Protein AF-A0A6I0JH44-F1 (afdb_monomer)

Nearest PDB structures (foldseek):
  3rgh-assembly2_B  TM=8.447E-01  e=8.152E-04  Homo sapiens
  3v8o-assembly2_B  TM=8.779E-01  e=3.956E-03  Homo sapiens
  2e9j-assembly1_A  TM=8.094E-01  e=1.533E-03  Homo sapiens
  1wlh-assembly1_B  TM=7.520E-01  e=1.117E-02  Dictyostelium discoideum
  1qfh-assembly1_B  TM=7.261E-01  e=1.279E-02  Dictyostelium discoideum

Secondary structure (DSSP, 8-state):
-GGGHHHHHHHHH---EEE-S--EEETT-EEEEEEE-SS-EEEEEETT--EE-EEEEE-STTEEEEEEE--SSEEEEEEEEETTEEEEEEEEEEPPHHHHHHHHHHHHHHS----SS-GGGGTHHHHHHHHHHHS--HHHHHHHHHHHHHHHHHHB-TTT--BSS-TT-HHHHHHHHHHHHHHHHHH--HHHHHHHHHHHHHHHHHHB-TTS-BEETTEE-TTSTTHHHHHHHHHHHHHHHHTT-HHHHHHHHHHHHHHHHHHHHHHHHTT----SS-SS--HHHHHHHHHHHHHHHHH--SHHHHHHHHHHHHHHHHHGGGGB-SS-SBTTTTT-B-B-S-HHHHS--SS---BSS-TTHHHHHHHHHHHHHHH--HHHHHHHHHHH-

Radius of gyration: 23.19 Å; Cα contacts (8 Å, |Δi|>4): 711; chains: 1; bounding box: 62×44×64 Å

Mean predicted aligned error: 4.55 Å

pLDDT: mean 93.62, std 7.13, range [49.91, 98.81]

Organism: Bacteroides uniformis (NCBI:txid820)

Structure (mmCIF, N/CA/C/O backbone):
data_AF-A0A6I0JH44-F1
#
_entry.id   AF-A0A6I0JH44-F1
#
loop_
_atom_site.group_PDB
_atom_site.id
_atom_site.type_symbol
_atom_site.label_atom_id
_atom_site.label_alt_id
_atom_site.label_comp_id
_atom_site.label_asym_id
_atom_site.label_entity_id
_atom_site.label_seq_id
_atom_site.pdbx_PDB_ins_code
_atom_site.Cartn_x
_atom_site.Cartn_y
_atom_site.Cartn_z
_atom_site.occupancy
_atom_site.B_iso_or_equiv
_atom_site.auth_seq_id
_atom_site.auth_comp_id
_atom_site.auth_asym_id
_atom_site.auth_atom_id
_atom_site.pdbx_PDB_model_num
ATOM 1 N N . ASN A 1 1 ? -23.354 -18.636 6.013 1.00 49.91 1 ASN A N 1
ATOM 2 C CA . ASN A 1 1 ? -23.846 -17.246 5.957 1.00 49.91 1 ASN A CA 1
ATOM 3 C C . ASN A 1 1 ? -23.319 -16.523 7.195 1.00 49.91 1 ASN A C 1
ATOM 5 O O . ASN A 1 1 ? -23.802 -16.797 8.288 1.00 49.91 1 ASN A O 1
ATOM 9 N N . LEU A 1 2 ? -22.258 -15.723 7.034 1.00 54.75 2 LEU A N 1
ATOM 10 C CA . LEU A 1 2 ? -21.568 -15.023 8.128 1.00 54.75 2 LEU A CA 1
ATOM 11 C C . LEU A 1 2 ? -22.386 -13.843 8.684 1.00 54.75 2 LEU A C 1
ATOM 13 O O . LEU A 1 2 ? -22.168 -13.453 9.830 1.00 54.75 2 LEU A O 1
ATOM 17 N N . ASP A 1 3 ? -23.381 -13.341 7.947 1.00 65.25 3 ASP A N 1
ATOM 18 C CA . ASP A 1 3 ? -24.155 -12.135 8.295 1.00 65.25 3 ASP A CA 1
ATOM 19 C C . ASP A 1 3 ? -24.916 -12.246 9.626 1.00 65.25 3 ASP A C 1
ATOM 21 O O . ASP A 1 3 ? -25.298 -11.243 10.230 1.00 65.25 3 ASP A O 1
ATOM 25 N N . ASN A 1 4 ? -25.128 -13.473 10.109 1.00 71.88 4 ASN A N 1
ATOM 26 C CA . ASN A 1 4 ? -25.815 -13.748 11.368 1.00 71.88 4 ASN A CA 1
ATOM 27 C C . ASN A 1 4 ? -24.904 -14.302 12.471 1.00 71.88 4 ASN A C 1
ATOM 29 O O . ASN A 1 4 ? -25.415 -14.574 13.556 1.00 71.88 4 ASN A O 1
ATOM 33 N N . LEU A 1 5 ? -23.599 -14.478 12.234 1.00 78.56 5 LEU A N 1
ATOM 34 C CA . LEU A 1 5 ? -22.707 -15.159 13.179 1.00 78.56 5 LEU A CA 1
ATOM 35 C C . LEU A 1 5 ? -22.657 -14.449 14.537 1.00 78.56 5 LEU A C 1
ATOM 37 O O . LEU A 1 5 ? -22.904 -15.070 15.562 1.00 78.56 5 LEU A O 1
ATOM 41 N N . GLU A 1 6 ? -22.416 -13.145 14.563 1.00 77.75 6 GLU A N 1
ATOM 42 C CA . GLU A 1 6 ? -22.267 -12.364 15.795 1.00 77.75 6 GLU A CA 1
ATOM 43 C C . GLU A 1 6 ? -23.586 -12.266 16.542 1.00 77.75 6 GLU A C 1
ATOM 45 O O . GLU A 1 6 ? -23.617 -12.375 17.763 1.00 77.75 6 GLU A O 1
ATOM 50 N N . ARG A 1 7 ? -24.698 -12.104 15.815 1.00 74.94 7 ARG A N 1
ATOM 51 C CA . ARG A 1 7 ? -26.035 -12.106 16.421 1.00 74.94 7 ARG A CA 1
ATOM 52 C C . ARG A 1 7 ? -26.370 -13.471 17.013 1.00 74.94 7 ARG A C 1
ATOM 54 O O . ARG A 1 7 ? -26.984 -13.529 18.076 1.00 74.94 7 ARG A O 1
ATOM 61 N N . ALA A 1 8 ? -25.975 -14.553 16.342 1.00 81.06 8 ALA A N 1
ATOM 62 C CA . ALA A 1 8 ? -26.136 -15.907 16.849 1.00 81.06 8 ALA A CA 1
ATOM 63 C C . ALA A 1 8 ? -25.273 -16.125 18.098 1.00 81.06 8 ALA A C 1
ATOM 65 O O . ALA A 1 8 ? -25.813 -16.558 19.111 1.00 81.06 8 ALA A O 1
ATOM 66 N N . ILE A 1 9 ? -23.989 -15.742 18.063 1.00 80.19 9 ILE A N 1
ATOM 67 C CA . ILE A 1 9 ? -23.066 -15.805 19.205 1.00 80.19 9 ILE A CA 1
ATOM 68 C C . ILE A 1 9 ? -23.621 -15.005 20.382 1.00 80.19 9 ILE A C 1
ATOM 70 O O . ILE A 1 9 ? -23.753 -15.556 21.471 1.00 80.19 9 ILE A O 1
ATOM 74 N N . ALA A 1 10 ? -24.007 -13.745 20.179 1.00 75.94 10 ALA A N 1
ATOM 75 C CA . ALA A 1 10 ? -24.550 -12.890 21.234 1.00 75.94 10 ALA A CA 1
ATOM 76 C C . ALA A 1 10 ? -25.794 -13.505 21.891 1.00 75.94 10 ALA A C 1
ATOM 78 O O . ALA A 1 10 ? -25.906 -13.504 23.112 1.00 75.94 10 ALA A O 1
ATOM 79 N N . ARG A 1 11 ? -26.698 -14.094 21.094 1.00 75.50 11 ARG A N 1
ATOM 80 C CA . ARG A 1 11 ? -27.916 -14.747 21.595 1.00 75.50 11 ARG A CA 1
ATOM 81 C C . ARG A 1 11 ? -27.643 -16.007 22.422 1.00 75.50 11 ARG A C 1
ATOM 83 O O . ARG A 1 11 ? -28.432 -16.304 23.307 1.00 75.50 11 ARG A O 1
ATOM 90 N N . VAL A 1 12 ? -26.604 -16.780 22.101 1.00 82.94 12 VAL A N 1
ATOM 91 C CA . VAL A 1 12 ? -26.319 -18.052 22.801 1.00 82.94 12 VAL A CA 1
ATOM 92 C C . VAL A 1 12 ? -25.348 -17.896 23.965 1.00 82.94 12 VAL A C 1
ATOM 94 O O . VAL A 1 12 ? -25.311 -18.744 24.849 1.00 82.94 12 VAL A O 1
ATOM 97 N N . SER A 1 13 ? -24.531 -16.843 23.944 1.00 80.06 13 SER A N 1
ATOM 98 C CA . SER A 1 13 ? -23.453 -16.635 24.909 1.00 80.06 13 SER A CA 1
ATOM 99 C C . SER A 1 13 ? -23.718 -15.493 25.878 1.00 80.06 13 SER A C 1
ATOM 101 O O . SER A 1 13 ? -22.887 -15.295 26.754 1.00 80.06 13 SER A O 1
ATOM 103 N N . ASP A 1 14 ? -24.817 -14.743 25.749 1.00 80.25 14 ASP A N 1
ATOM 104 C CA . ASP A 1 14 ? -25.133 -13.528 26.522 1.00 80.25 14 ASP A CA 1
ATOM 105 C C . ASP A 1 14 ? -23.948 -12.544 26.640 1.00 80.25 14 ASP A C 1
ATOM 107 O O . ASP A 1 14 ? -23.765 -11.888 27.665 1.00 80.25 14 ASP A O 1
ATOM 111 N N . ILE A 1 15 ? -23.079 -12.483 25.625 1.00 86.69 15 ILE A N 1
ATOM 112 C CA . ILE A 1 15 ? -21.953 -11.541 25.567 1.00 86.69 15 ILE A CA 1
ATOM 113 C C . ILE A 1 15 ? -22.455 -10.235 24.932 1.00 86.69 15 ILE A C 1
ATOM 115 O O . ILE A 1 15 ? -23.117 -10.298 23.889 1.00 86.69 15 ILE A O 1
ATOM 119 N N . PRO A 1 16 ? -22.141 -9.052 25.503 1.00 91.62 16 PRO A N 1
ATOM 120 C CA . PRO A 1 16 ? -22.452 -7.787 24.848 1.00 91.62 16 PRO A CA 1
ATOM 121 C C . PRO A 1 16 ? -21.744 -7.712 23.491 1.00 91.62 16 PRO A C 1
ATOM 123 O O . PRO A 1 16 ? -20.526 -7.849 23.409 1.00 91.62 16 PRO A O 1
ATOM 126 N N . LEU A 1 17 ? -22.504 -7.489 22.420 1.00 92.44 17 LEU A N 1
ATOM 127 C CA . LEU A 1 17 ? -21.960 -7.420 21.066 1.00 92.44 17 LEU A CA 1
ATOM 128 C C . LEU A 1 17 ? -21.754 -5.972 20.640 1.00 92.44 17 LEU A C 1
ATOM 130 O O . LEU A 1 17 ? -22.734 -5.245 20.470 1.00 92.44 17 LEU A O 1
ATOM 134 N N . ILE A 1 18 ? -20.498 -5.601 20.413 1.00 94.19 18 ILE A N 1
ATOM 135 C CA . ILE A 1 18 ? -20.096 -4.299 19.881 1.00 94.19 18 ILE A CA 1
ATOM 136 C C . ILE A 1 18 ? -19.933 -4.414 18.363 1.00 94.19 18 ILE A C 1
ATOM 138 O O . ILE A 1 18 ? -19.228 -5.298 17.881 1.00 94.19 18 ILE A O 1
ATOM 142 N N . ASP A 1 19 ? -20.555 -3.504 17.621 1.00 92.12 19 ASP A N 1
ATOM 143 C CA . ASP A 1 19 ? -20.363 -3.354 16.181 1.00 92.12 19 ASP A CA 1
ATOM 144 C C . ASP A 1 19 ? -19.923 -1.920 15.866 1.00 92.12 19 ASP A C 1
ATOM 146 O O . ASP A 1 19 ? -20.623 -0.943 16.163 1.00 92.12 19 ASP A O 1
ATOM 150 N N . ILE A 1 20 ? -18.727 -1.824 15.287 1.00 93.69 20 ILE A N 1
ATOM 151 C CA . ILE A 1 20 ? -18.075 -0.593 14.859 1.00 93.69 20 ILE A CA 1
ATOM 152 C C . ILE A 1 20 ? -17.716 -0.758 13.389 1.00 93.69 20 ILE A C 1
ATOM 154 O O . ILE A 1 20 ? -16.931 -1.632 13.009 1.00 93.69 20 ILE A O 1
ATOM 158 N N . ARG A 1 21 ? -18.286 0.123 12.571 1.00 91.94 21 ARG A N 1
ATOM 159 C CA . ARG A 1 21 ? -18.063 0.160 11.127 1.00 91.94 21 ARG A CA 1
ATOM 160 C C . ARG A 1 21 ? -16.717 0.816 10.788 1.00 91.94 21 ARG A C 1
ATOM 162 O O . ARG A 1 21 ? -15.894 0.220 10.096 1.00 91.94 21 ARG A O 1
ATOM 169 N N . GLN A 1 22 ? -16.466 1.992 11.362 1.00 95.44 22 GLN A N 1
ATOM 170 C CA . GLN A 1 22 ? -15.234 2.767 11.205 1.00 95.44 22 GLN A CA 1
ATOM 171 C C . GLN A 1 22 ? -14.408 2.730 12.497 1.00 95.44 22 GLN A C 1
ATOM 173 O O . GLN A 1 22 ? -14.850 3.228 13.536 1.00 95.44 22 GLN A O 1
ATOM 178 N N . THR A 1 23 ? -13.215 2.143 12.433 1.00 96.81 23 THR A N 1
ATOM 179 C CA . THR A 1 23 ? -12.276 2.040 13.560 1.00 96.81 23 THR A CA 1
ATOM 180 C C . THR A 1 23 ? -11.145 3.060 13.492 1.00 96.81 23 THR A C 1
ATOM 182 O O . THR A 1 23 ? -10.513 3.295 14.514 1.00 96.81 23 THR A O 1
ATOM 185 N N . SER A 1 24 ? -10.904 3.659 12.326 1.00 96.25 24 SER A N 1
ATOM 186 C CA . SER A 1 24 ? -9.895 4.700 12.107 1.00 96.25 24 SER A CA 1
ATOM 187 C C . SER A 1 24 ? -10.565 6.065 11.965 1.00 96.25 24 SER A C 1
ATOM 189 O O . SER A 1 24 ? -11.465 6.215 11.138 1.00 96.25 24 SER A O 1
ATOM 191 N N . HIS A 1 25 ? -10.170 7.039 12.783 1.00 97.06 25 HIS A N 1
ATOM 192 C CA . HIS A 1 25 ? -10.762 8.384 12.826 1.00 97.06 25 HIS A CA 1
ATOM 193 C C . HIS A 1 25 ? -9.687 9.465 12.794 1.00 97.06 25 HIS A C 1
ATOM 195 O O . HIS A 1 25 ? -8.587 9.280 13.322 1.00 97.06 25 HIS A O 1
ATOM 201 N N . ALA A 1 26 ? -10.028 10.625 12.243 1.00 96.19 26 ALA A N 1
ATOM 202 C CA . ALA A 1 26 ? -9.240 11.825 12.459 1.00 96.19 26 ALA A CA 1
ATOM 203 C C . ALA A 1 26 ? -9.531 12.415 13.850 1.00 96.19 26 ALA A C 1
ATOM 205 O O . ALA A 1 26 ? -10.562 12.164 14.478 1.00 96.19 26 ALA A O 1
ATOM 206 N N . ALA A 1 27 ? -8.602 13.234 14.339 1.00 96.19 27 ALA A N 1
ATOM 207 C CA . ALA A 1 27 ? -8.769 13.933 15.605 1.00 96.19 27 ALA A CA 1
ATOM 208 C C . ALA A 1 27 ? -10.047 14.792 15.618 1.00 96.19 27 ALA A C 1
ATOM 210 O O . ALA A 1 27 ? -10.337 15.522 14.667 1.00 96.19 27 ALA A O 1
ATOM 211 N N . ARG A 1 28 ? -10.757 14.769 16.749 1.00 96.12 28 ARG A N 1
ATOM 212 C CA . ARG A 1 28 ? -11.998 15.507 17.054 1.00 96.12 28 ARG A CA 1
ATOM 213 C C . ARG A 1 28 ? -13.246 15.044 16.304 1.00 96.12 28 ARG A C 1
ATOM 215 O O . ARG A 1 28 ? -14.275 15.724 16.430 1.00 96.12 28 ARG A O 1
ATOM 222 N N . GLU A 1 29 ? -13.181 13.932 15.576 1.00 96.50 29 GLU A N 1
ATOM 223 C CA . GLU A 1 29 ? -14.342 13.299 14.947 1.00 96.50 29 GLU A CA 1
ATOM 224 C C . GLU A 1 29 ? -15.253 12.615 15.979 1.00 96.50 29 GLU A C 1
ATOM 226 O O . GLU A 1 29 ? -14.838 12.220 17.073 1.00 96.50 29 GLU A O 1
ATOM 231 N N . GLU A 1 30 ? -16.539 12.508 15.641 1.00 97.56 30 GLU A N 1
ATOM 232 C CA . GLU A 1 30 ? -17.500 11.725 16.417 1.00 97.56 30 GLU A CA 1
ATOM 233 C C . GLU A 1 30 ? -17.493 10.281 15.912 1.00 97.56 30 GLU A C 1
ATOM 235 O O . GLU A 1 30 ? -17.930 9.997 14.796 1.00 97.56 30 GLU A O 1
ATOM 240 N N . ALA A 1 31 ? -17.058 9.356 16.761 1.00 97.50 31 ALA A N 1
ATOM 241 C CA . ALA A 1 31 ? -17.204 7.936 16.512 1.00 97.50 31 ALA A CA 1
ATOM 242 C C . ALA A 1 31 ? -18.593 7.456 16.946 1.00 97.50 31 ALA A C 1
ATOM 244 O O . ALA A 1 31 ? -19.150 7.891 17.960 1.00 97.50 31 ALA A O 1
ATOM 245 N N . SER A 1 32 ? -19.138 6.504 16.189 1.00 97.12 32 SER A N 1
ATOM 246 C CA . SER A 1 32 ? -20.396 5.837 16.511 1.00 97.12 32 SER A CA 1
ATOM 247 C C . SER A 1 32 ? -20.220 4.326 16.576 1.00 97.12 32 SER A C 1
ATOM 249 O O . SER A 1 32 ? -19.388 3.741 15.881 1.00 97.12 32 SER A O 1
ATOM 251 N N . PHE A 1 33 ? -21.015 3.692 17.432 1.00 96.69 33 PHE A N 1
ATOM 252 C CA . PHE A 1 33 ? -21.072 2.242 17.561 1.00 96.69 33 PHE A CA 1
ATOM 253 C C . PHE A 1 33 ? -22.501 1.785 17.803 1.00 96.69 33 PHE A C 1
ATOM 255 O O . PHE A 1 33 ? -23.326 2.509 18.373 1.00 96.69 33 PHE A O 1
ATOM 262 N N . THR A 1 34 ? -22.786 0.553 17.398 1.00 95.44 34 THR A N 1
ATOM 263 C CA . THR A 1 34 ? -24.011 -0.130 17.801 1.00 95.44 34 THR A CA 1
ATOM 264 C C . THR A 1 34 ? -23.683 -1.235 18.789 1.00 95.44 34 THR A C 1
ATOM 266 O O . THR A 1 34 ? -22.613 -1.840 18.756 1.00 95.44 34 THR A O 1
ATOM 269 N N . LEU A 1 35 ? -24.601 -1.459 19.720 1.00 94.00 35 LEU A N 1
ATOM 270 C CA . LEU A 1 35 ? -24.427 -2.409 20.804 1.00 94.00 35 LEU A CA 1
ATOM 271 C C . LEU A 1 35 ? -25.690 -3.250 20.957 1.00 94.00 35 LEU A C 1
ATOM 273 O O . LEU A 1 35 ? -26.798 -2.715 20.987 1.00 94.00 35 LEU A O 1
ATOM 277 N N . THR A 1 36 ? -25.524 -4.563 21.090 1.00 92.50 36 THR A N 1
ATOM 278 C CA . THR A 1 36 ? -26.593 -5.480 21.506 1.00 92.50 36 THR A CA 1
ATOM 279 C C . THR A 1 36 ? -26.258 -6.036 22.888 1.00 92.50 36 THR A C 1
ATOM 281 O O . THR A 1 36 ? -25.329 -6.828 23.014 1.00 92.50 36 THR A O 1
ATOM 284 N N . ALA A 1 37 ? -26.977 -5.586 23.920 1.00 91.69 37 ALA A N 1
ATOM 285 C CA . ALA A 1 37 ? -26.754 -5.961 25.317 1.00 91.69 37 ALA A CA 1
ATOM 286 C C . ALA A 1 37 ? -27.943 -5.591 26.220 1.00 91.69 37 ALA A C 1
ATOM 288 O O . ALA A 1 37 ? -28.637 -4.593 25.987 1.00 91.69 37 ALA A O 1
ATOM 289 N N . ASP A 1 38 ? -28.123 -6.346 27.304 1.00 89.62 38 ASP A N 1
ATOM 290 C CA . ASP A 1 38 ? -29.099 -6.033 28.346 1.00 89.62 38 ASP A CA 1
ATOM 291 C C . ASP A 1 38 ? -28.480 -5.091 29.385 1.00 89.62 38 ASP A C 1
ATOM 293 O O . ASP A 1 38 ? -27.443 -5.397 29.974 1.00 89.62 38 ASP A O 1
ATOM 297 N N . ASN A 1 39 ? -29.111 -3.926 29.581 1.00 89.75 39 ASN A N 1
ATOM 298 C CA . ASN A 1 39 ? -28.710 -2.871 30.528 1.00 89.75 39 ASN A CA 1
ATOM 299 C C . ASN A 1 39 ? -27.183 -2.631 30.592 1.00 89.75 39 ASN A C 1
ATOM 301 O O . ASN A 1 39 ? -26.575 -2.822 31.648 1.00 89.75 39 ASN A O 1
ATOM 305 N N . PRO A 1 40 ? -26.547 -2.256 29.470 1.00 94.88 40 PRO A N 1
ATOM 306 C CA . PRO A 1 40 ? -25.102 -2.142 29.402 1.00 94.88 40 PRO A CA 1
ATOM 307 C C . PRO A 1 40 ? -24.577 -0.963 30.224 1.00 94.88 40 PRO A C 1
ATOM 309 O O . PRO A 1 40 ? -25.120 0.141 30.173 1.00 94.88 40 PRO A O 1
ATOM 312 N N . ASN A 1 41 ? -23.464 -1.188 30.916 1.00 96.31 41 ASN A N 1
ATOM 313 C CA . ASN A 1 41 ? -22.594 -0.129 31.412 1.00 96.31 41 ASN A CA 1
ATOM 314 C C . ASN A 1 41 ? -21.480 0.084 30.380 1.00 96.31 41 ASN A C 1
ATOM 316 O O . ASN A 1 41 ? -20.778 -0.866 30.025 1.00 96.31 41 ASN A O 1
ATOM 320 N N . VAL A 1 42 ? -21.369 1.309 29.871 1.00 97.81 42 VAL A N 1
ATOM 321 C CA . VAL A 1 42 ? -20.462 1.667 28.781 1.00 97.81 42 VAL A CA 1
ATOM 322 C C . VAL A 1 42 ? -19.440 2.677 29.275 1.00 97.81 42 VAL A C 1
ATOM 324 O O . VAL A 1 42 ? -19.812 3.696 29.851 1.00 97.81 42 VAL A O 1
ATOM 327 N N . LYS A 1 43 ? -18.167 2.411 28.985 1.00 98.12 43 LYS A N 1
ATOM 328 C CA . LYS A 1 43 ? -17.043 3.295 29.287 1.00 98.12 43 LYS A CA 1
ATOM 329 C C . LYS A 1 43 ? -16.154 3.437 28.058 1.00 98.12 43 LYS A C 1
ATOM 331 O O . LYS A 1 43 ? -15.850 2.436 27.415 1.00 98.12 43 LYS A O 1
ATOM 336 N N . VAL A 1 44 ? -15.707 4.655 27.756 1.00 98.50 44 VAL A N 1
ATOM 337 C CA . VAL A 1 44 ? -14.670 4.903 26.743 1.00 98.50 44 VAL A CA 1
ATOM 338 C C . VAL A 1 44 ? -13.486 5.595 27.402 1.00 98.50 44 VAL A C 1
ATOM 340 O O . VAL A 1 44 ? -13.676 6.582 28.109 1.00 98.50 44 VAL A O 1
ATOM 343 N N . THR A 1 45 ? -12.274 5.088 27.183 1.00 98.31 45 THR A N 1
ATOM 344 C CA . THR A 1 45 ? -11.030 5.672 27.710 1.00 98.31 45 THR A CA 1
ATOM 345 C C . THR A 1 45 ? -9.988 5.844 26.625 1.00 98.31 45 THR A C 1
ATOM 347 O O . THR A 1 45 ? -9.852 4.966 25.780 1.00 98.31 45 THR A O 1
ATOM 350 N N . ASN A 1 46 ? -9.215 6.926 26.685 1.00 97.44 46 ASN A N 1
ATOM 351 C CA . ASN A 1 46 ? -8.014 7.077 25.860 1.00 97.44 46 ASN A CA 1
ATOM 352 C C . ASN A 1 46 ? -6.791 6.372 26.482 1.00 97.44 46 ASN A C 1
ATOM 354 O O . ASN A 1 46 ? -6.856 5.886 27.614 1.00 97.44 46 ASN A O 1
ATOM 358 N N . ASP A 1 47 ? -5.659 6.394 25.776 1.00 93.88 47 ASP A N 1
ATOM 359 C CA . ASP A 1 47 ? -4.376 5.821 26.224 1.00 93.88 47 ASP A CA 1
ATOM 360 C C . ASP A 1 47 ? -3.846 6.372 27.556 1.00 93.88 47 ASP A C 1
ATOM 362 O O . ASP A 1 47 ? -3.111 5.692 28.270 1.00 93.88 47 ASP A O 1
ATOM 366 N N . ALA A 1 48 ? -4.233 7.593 27.931 1.00 94.56 48 ALA A N 1
ATOM 367 C CA . ALA A 1 48 ? -3.876 8.182 29.221 1.00 94.56 48 ALA A CA 1
ATOM 368 C C . ALA A 1 48 ? -4.795 7.714 30.369 1.00 94.56 48 ALA A C 1
ATOM 370 O O . ALA A 1 48 ? -4.664 8.184 31.499 1.00 94.56 48 ALA A O 1
ATOM 371 N N . GLY A 1 49 ? -5.762 6.832 30.091 1.00 95.00 49 GLY A N 1
ATOM 372 C CA . GLY A 1 49 ? -6.762 6.363 31.049 1.00 95.00 49 GLY A CA 1
ATOM 373 C C . GLY A 1 49 ? -7.868 7.379 31.350 1.00 95.00 49 GLY A C 1
ATOM 374 O O . GLY A 1 49 ? -8.696 7.137 32.232 1.00 95.00 49 GLY A O 1
ATOM 375 N N . LYS A 1 50 ? -7.917 8.510 30.631 1.00 96.94 50 LYS A N 1
ATOM 376 C CA . LYS A 1 50 ? -8.972 9.518 30.783 1.00 96.94 50 LYS A CA 1
ATOM 377 C C . LYS A 1 50 ? -10.266 8.975 30.192 1.00 96.94 50 LYS A C 1
ATOM 379 O O . LYS A 1 50 ? -10.297 8.571 29.033 1.00 96.94 50 LYS A O 1
ATOM 384 N N . GLU A 1 51 ? -11.331 9.007 30.983 1.00 97.88 51 GLU A N 1
ATOM 385 C CA . GLU A 1 51 ? -12.675 8.645 30.540 1.00 97.88 51 GLU A CA 1
ATOM 386 C C . GLU A 1 51 ? -13.299 9.763 29.695 1.00 97.88 51 GLU A C 1
ATOM 388 O O . GLU A 1 51 ? -13.151 10.951 30.002 1.00 97.88 51 GLU A O 1
ATOM 393 N N . LEU A 1 52 ? -13.982 9.374 28.619 1.00 97.88 52 LEU A N 1
ATOM 394 C CA . LEU A 1 52 ? -14.663 10.278 27.702 1.00 97.88 52 LEU A CA 1
ATOM 395 C C . LEU A 1 52 ? -16.180 10.192 27.884 1.00 97.88 52 LEU A C 1
ATOM 397 O O . LEU A 1 52 ? -16.711 9.105 28.122 1.00 97.88 52 LEU A O 1
ATOM 401 N N . PRO A 1 53 ? -16.898 11.320 27.738 1.00 97.25 53 PRO A N 1
ATOM 402 C CA . PRO A 1 53 ? -18.350 11.316 27.790 1.00 97.25 53 PRO A CA 1
ATOM 403 C C . PRO A 1 53 ? -18.925 10.543 26.599 1.00 97.25 53 PRO A C 1
ATOM 405 O O . PRO A 1 53 ? -18.589 10.811 25.445 1.00 97.25 53 PRO A O 1
ATOM 408 N N . VAL A 1 54 ? -19.830 9.610 26.890 1.00 97.69 54 VAL A N 1
ATOM 409 C CA . VAL A 1 54 ? -20.532 8.802 25.887 1.00 97.69 54 VAL A CA 1
ATOM 410 C C . VAL A 1 54 ? -22.012 9.150 25.909 1.00 97.69 54 VAL A C 1
ATOM 412 O O . VAL A 1 54 ? -22.657 9.108 26.957 1.00 97.69 54 VAL A O 1
ATOM 415 N N . VAL A 1 55 ? -22.574 9.445 24.740 1.00 97.56 55 VAL A N 1
ATOM 416 C CA . VAL A 1 55 ? -24.023 9.568 24.565 1.00 97.56 55 VAL A CA 1
ATOM 417 C C . VAL A 1 55 ? -24.558 8.207 24.151 1.00 97.56 55 VAL A C 1
ATOM 419 O O . VAL A 1 55 ? -24.229 7.721 23.071 1.00 97.56 55 VAL A O 1
ATOM 422 N N . LEU A 1 56 ? -25.375 7.587 25.004 1.00 97.50 56 LEU A N 1
ATOM 423 C CA . LEU A 1 56 ? -25.946 6.264 24.762 1.00 97.50 56 LEU A CA 1
ATOM 424 C C . LEU A 1 56 ? -27.470 6.343 24.644 1.00 97.50 56 LEU A C 1
ATOM 426 O O . LEU A 1 56 ? -28.159 6.730 25.587 1.00 97.50 56 LEU A O 1
ATOM 430 N N . THR A 1 57 ? -27.999 5.909 23.502 1.00 96.81 57 THR A N 1
ATOM 431 C CA . THR A 1 57 ? -29.435 5.936 23.203 1.00 96.81 57 THR A CA 1
ATOM 432 C C . THR A 1 57 ? -29.945 4.524 22.949 1.00 96.81 57 THR A C 1
ATOM 434 O O . THR A 1 57 ? -29.462 3.816 22.061 1.00 96.81 57 THR A O 1
ATOM 437 N N . LYS A 1 58 ? -30.961 4.104 23.708 1.00 95.75 58 LYS A N 1
ATOM 438 C CA . LYS A 1 58 ? -31.662 2.838 23.464 1.00 95.75 58 LYS A CA 1
ATOM 439 C C . LYS A 1 58 ? -32.531 2.968 22.216 1.00 95.75 58 LYS A C 1
ATOM 441 O O . LYS A 1 58 ? -33.272 3.936 22.088 1.00 95.75 58 LYS A O 1
ATOM 446 N N . THR A 1 59 ? -32.465 1.992 21.313 1.00 92.88 59 THR A N 1
ATOM 447 C CA . THR A 1 59 ? -33.260 2.005 20.074 1.00 92.88 59 THR A CA 1
ATOM 448 C C . THR A 1 59 ? -34.438 1.040 20.151 1.00 92.88 59 THR A C 1
ATOM 450 O O . THR A 1 59 ? -35.581 1.466 20.281 1.00 92.88 59 THR A O 1
ATOM 453 N N . LYS A 1 60 ? -34.186 -0.272 20.098 1.00 90.44 60 LYS A N 1
ATOM 454 C CA . LYS A 1 60 ? -35.229 -1.307 20.159 1.00 90.44 60 LYS A CA 1
ATOM 455 C C . LYS A 1 60 ? -34.733 -2.549 20.887 1.00 90.44 60 LYS A C 1
ATOM 457 O O . LYS A 1 60 ? -33.670 -3.073 20.566 1.00 90.44 60 LYS A O 1
ATOM 462 N N . GLY A 1 61 ? -35.541 -3.066 21.814 1.00 89.44 61 GLY A N 1
ATOM 463 C CA . GLY A 1 61 ? -35.205 -4.271 22.577 1.00 89.44 61 GLY A CA 1
ATOM 464 C C . GLY A 1 61 ? -33.911 -4.080 23.368 1.00 89.44 61 GLY A C 1
ATOM 465 O O . GLY A 1 61 ? -33.817 -3.165 24.181 1.00 89.44 61 GLY A O 1
ATOM 466 N N . ASN A 1 62 ? -32.914 -4.915 23.094 1.00 90.00 62 ASN A N 1
ATOM 467 C CA . ASN A 1 62 ? -31.578 -4.863 23.689 1.00 90.00 62 ASN A CA 1
ATOM 468 C C . ASN A 1 62 ? -30.549 -4.118 22.816 1.00 90.00 62 ASN A C 1
ATOM 470 O O . ASN A 1 62 ? -29.347 -4.285 23.004 1.00 90.00 62 ASN A O 1
ATOM 474 N N . ARG A 1 63 ? -30.996 -3.314 21.840 1.00 93.06 63 ARG A N 1
ATOM 475 C CA . ARG A 1 63 ? -30.110 -2.542 20.961 1.00 93.06 63 ARG A CA 1
ATOM 476 C C . ARG A 1 63 ? -29.927 -1.104 21.420 1.00 93.06 63 ARG A C 1
ATOM 478 O O . ARG A 1 63 ? -30.888 -0.414 21.768 1.00 93.06 63 ARG A O 1
ATOM 485 N N . TRP A 1 64 ? -28.692 -0.640 21.302 1.00 96.19 64 TRP A N 1
ATOM 486 C CA . TRP A 1 64 ? -28.240 0.688 21.685 1.00 96.19 64 TRP A CA 1
ATOM 487 C C . TRP A 1 64 ? -27.371 1.281 20.578 1.00 96.19 64 TRP A C 1
ATOM 489 O O . TRP A 1 64 ? -26.704 0.550 19.844 1.00 96.19 64 TRP A O 1
ATOM 499 N N . ILE A 1 65 ? -27.389 2.603 20.469 1.00 97.44 65 ILE A N 1
ATOM 500 C CA . ILE A 1 65 ? -26.451 3.376 19.657 1.00 97.44 65 ILE A CA 1
ATOM 501 C C . ILE A 1 65 ? -25.675 4.262 20.614 1.00 97.44 65 ILE A C 1
ATOM 503 O O . ILE A 1 65 ? -26.280 4.964 21.427 1.00 97.44 65 ILE A O 1
ATOM 507 N N . GLY A 1 66 ? -24.354 4.212 20.520 1.00 97.75 66 GLY A N 1
ATOM 508 C CA . GLY A 1 66 ? -23.471 5.077 21.275 1.00 97.75 66 GLY A CA 1
ATOM 509 C C . GLY A 1 66 ? -22.697 6.021 20.369 1.00 97.75 66 GLY A C 1
ATOM 510 O O . GLY A 1 66 ? -22.383 5.685 19.225 1.00 97.75 66 GLY A O 1
ATOM 511 N N . LYS A 1 67 ? -22.410 7.208 20.896 1.00 98.12 67 LYS A N 1
ATOM 512 C CA . LYS A 1 67 ? -21.604 8.243 20.252 1.00 98.12 67 LYS A CA 1
ATOM 513 C C . LYS A 1 67 ? -20.584 8.789 21.235 1.00 98.12 67 LYS A C 1
ATOM 515 O O . LYS A 1 67 ? -20.907 9.002 22.405 1.00 98.12 67 LYS A O 1
ATOM 520 N N . VAL A 1 68 ? -19.371 9.016 20.755 1.00 98.25 68 VAL A N 1
ATOM 521 C CA . VAL A 1 68 ? -18.273 9.582 21.539 1.00 98.25 68 VAL A CA 1
ATOM 522 C C . VAL A 1 68 ? -17.408 10.442 20.631 1.00 98.25 68 VAL A C 1
ATOM 524 O O . VAL A 1 68 ? -17.131 10.070 19.493 1.00 98.25 68 VAL A O 1
ATOM 527 N N . ARG A 1 69 ? -16.982 11.603 21.124 1.00 97.94 69 ARG A N 1
ATOM 528 C CA . ARG A 1 69 ? -16.009 12.433 20.418 1.00 97.94 69 ARG A CA 1
ATOM 529 C C . ARG A 1 69 ? -14.608 11.948 20.758 1.00 97.94 69 ARG A C 1
ATOM 531 O O . ARG A 1 69 ? -14.264 11.894 21.936 1.00 97.94 69 ARG A O 1
ATOM 538 N N . LEU A 1 70 ? -13.829 11.580 19.748 1.00 97.38 70 LEU A N 1
ATOM 539 C CA . LEU A 1 70 ? -12.445 11.155 19.926 1.00 97.38 70 LEU A CA 1
ATOM 540 C C . LEU A 1 70 ? -11.551 12.376 19.735 1.00 97.38 70 LEU A C 1
ATOM 542 O O . LEU A 1 70 ? -11.644 13.035 18.710 1.00 97.38 70 LEU A O 1
ATOM 546 N N . GLU A 1 71 ? -10.745 12.732 20.730 1.00 94.25 71 GLU A N 1
ATOM 547 C CA . GLU A 1 71 ? -10.039 14.019 20.743 1.00 94.25 71 GLU A CA 1
ATOM 548 C C . GLU A 1 71 ? -8.720 13.941 19.966 1.00 94.25 71 GLU A C 1
ATOM 550 O O . GLU A 1 71 ? -8.703 14.157 18.757 1.00 94.25 71 GLU A O 1
ATOM 555 N N . ASP A 1 72 ? -7.618 13.632 20.643 1.00 95.81 72 ASP A N 1
ATOM 556 C CA . ASP A 1 72 ? -6.278 13.616 20.059 1.00 95.81 72 ASP A CA 1
ATOM 557 C C . ASP A 1 72 ? -5.902 12.233 19.509 1.00 95.81 72 ASP A C 1
ATOM 559 O O . ASP A 1 72 ? -6.539 11.227 19.832 1.00 95.81 72 ASP A O 1
ATOM 563 N N . ALA A 1 73 ? -4.844 12.192 18.693 1.00 96.69 73 ALA A N 1
ATOM 564 C CA . ALA A 1 73 ? -4.285 10.953 18.162 1.00 96.69 73 ALA A CA 1
ATOM 565 C C . ALA A 1 73 ? -3.886 9.979 19.284 1.00 96.69 73 ALA A C 1
ATOM 567 O O . ALA A 1 73 ? -3.328 10.387 20.304 1.00 96.69 73 ALA A O 1
ATOM 568 N N . GLY A 1 74 ? -4.170 8.695 19.077 1.00 96.75 74 GLY A N 1
ATOM 569 C CA . GLY A 1 74 ? -3.996 7.639 20.072 1.00 96.75 74 GLY A CA 1
ATOM 570 C C . GLY A 1 74 ? -5.057 6.552 19.939 1.00 96.75 74 GLY A C 1
ATOM 571 O O . GLY A 1 74 ? -5.903 6.592 19.042 1.00 96.75 74 GLY A O 1
ATOM 572 N N . LEU A 1 75 ? -5.020 5.575 20.836 1.00 97.69 75 LEU A N 1
ATOM 573 C CA . LEU A 1 75 ? -6.015 4.518 20.918 1.00 97.69 75 LEU A CA 1
ATOM 574 C C . LEU A 1 75 ? -7.081 4.854 21.962 1.00 97.69 75 LEU A C 1
ATOM 576 O O . LEU A 1 75 ? -6.839 5.505 22.985 1.00 97.69 75 LEU A O 1
ATOM 580 N N . TYR A 1 76 ? -8.294 4.392 21.674 1.00 98.44 76 TYR A N 1
ATOM 581 C CA . TYR A 1 76 ? -9.460 4.581 22.523 1.00 98.44 76 TYR A CA 1
ATOM 582 C C . TYR A 1 76 ? -10.158 3.248 22.731 1.00 98.44 76 TYR A C 1
ATOM 584 O O . TYR A 1 76 ? -10.656 2.652 21.778 1.00 98.44 76 TYR A O 1
ATOM 592 N N . THR A 1 77 ? -10.233 2.806 23.982 1.00 98.56 77 THR A N 1
ATOM 593 C CA . THR A 1 77 ? -10.895 1.559 24.363 1.00 98.56 77 THR A CA 1
ATOM 594 C C . THR A 1 77 ? -12.342 1.836 24.741 1.00 98.56 77 THR A C 1
ATOM 596 O O . THR A 1 77 ? -12.613 2.542 25.713 1.00 98.56 77 THR A O 1
ATOM 599 N N . LEU A 1 78 ? -13.275 1.241 24.003 1.00 98.44 78 LEU A N 1
ATOM 600 C CA . LEU A 1 78 ? -14.668 1.069 24.396 1.00 98.44 78 LEU A CA 1
ATOM 601 C C . LEU A 1 78 ? -14.788 -0.223 25.202 1.00 98.44 78 LEU A C 1
ATOM 603 O O . LEU A 1 78 ? -14.567 -1.301 24.663 1.00 98.44 78 LEU A O 1
ATOM 607 N N . SER A 1 79 ? -15.185 -0.124 26.466 1.00 97.88 79 SER A N 1
ATOM 608 C CA . SER A 1 79 ? -15.490 -1.265 27.327 1.00 97.88 79 SER A CA 1
ATOM 609 C C . SER A 1 79 ? -16.985 -1.303 27.615 1.00 97.88 79 SER A C 1
ATOM 611 O O . SER A 1 79 ? -17.579 -0.309 28.049 1.00 97.88 79 SER A O 1
ATOM 613 N N . VAL A 1 80 ? -17.607 -2.453 27.367 1.00 97.12 80 VAL A N 1
ATOM 614 C CA . VAL A 1 80 ? -19.032 -2.668 27.607 1.00 97.12 80 VAL A CA 1
ATOM 615 C C . VAL A 1 80 ? -19.222 -3.834 28.553 1.00 97.12 80 VAL A C 1
ATOM 617 O O . VAL A 1 80 ? -18.887 -4.973 28.231 1.00 97.12 80 VAL A O 1
ATOM 620 N N . ARG A 1 81 ? -19.834 -3.561 29.704 1.00 95.81 81 ARG A N 1
ATOM 621 C CA . ARG A 1 81 ? -20.236 -4.575 30.677 1.00 95.81 81 ARG A CA 1
ATOM 622 C C . ARG A 1 81 ? -21.737 -4.823 30.598 1.00 95.81 81 ARG A C 1
ATOM 624 O O . ARG A 1 81 ? -22.524 -3.885 30.691 1.00 95.81 81 ARG A O 1
ATOM 631 N N . SER A 1 82 ? -22.133 -6.087 30.501 1.00 93.25 82 SER A N 1
ATOM 632 C CA . SER A 1 82 ? -23.524 -6.533 30.646 1.00 93.25 82 SER A CA 1
ATOM 633 C C . SER A 1 82 ? -23.541 -7.738 31.585 1.00 93.25 82 SER A C 1
ATOM 635 O O . SER A 1 82 ? -22.889 -8.753 31.331 1.00 93.25 82 SER A O 1
ATOM 637 N N . GLY A 1 83 ? -24.188 -7.580 32.743 1.00 91.12 83 GLY A N 1
ATOM 638 C CA . GLY A 1 83 ? -24.078 -8.541 33.842 1.00 91.12 83 GLY A CA 1
ATOM 639 C C . GLY A 1 83 ? -22.621 -8.749 34.282 1.00 91.12 83 GLY A C 1
ATOM 640 O O . GLY A 1 83 ? -21.915 -7.798 34.625 1.00 91.12 83 GLY A O 1
ATOM 641 N N . ASN A 1 84 ? -22.163 -10.002 34.263 1.00 92.00 84 ASN A N 1
ATOM 642 C CA . ASN A 1 84 ? -20.796 -10.390 34.622 1.00 92.00 84 ASN A CA 1
ATOM 643 C C . ASN A 1 84 ? -19.824 -10.457 33.428 1.00 92.00 84 ASN A C 1
ATOM 645 O O . ASN A 1 84 ? -18.656 -10.786 33.629 1.00 92.00 84 ASN A O 1
ATOM 649 N N . LYS A 1 85 ? -20.275 -10.145 32.206 1.00 93.19 85 LYS A N 1
ATOM 650 C CA . LYS A 1 85 ? -19.472 -10.234 30.978 1.00 93.19 85 LYS A CA 1
ATOM 651 C C . LYS A 1 85 ? -19.029 -8.858 30.512 1.00 93.19 85 LYS A C 1
ATOM 653 O O . LYS A 1 85 ? -19.733 -7.866 30.709 1.00 93.19 85 LYS A O 1
ATOM 658 N N . VAL A 1 86 ? -17.856 -8.819 29.891 1.00 94.56 86 VAL A N 1
ATOM 659 C CA . VAL A 1 86 ? -17.253 -7.611 29.329 1.00 94.56 86 VAL A CA 1
ATOM 660 C C . VAL A 1 86 ? -16.823 -7.905 27.900 1.00 94.56 86 VAL A C 1
ATOM 662 O O . VAL A 1 86 ? -16.245 -8.960 27.642 1.00 94.56 86 VAL A O 1
ATOM 665 N N . ALA A 1 87 ? -17.111 -6.978 26.995 1.00 94.56 87 ALA A N 1
ATOM 666 C CA . ALA A 1 87 ? -16.541 -6.939 25.657 1.00 94.56 87 ALA A CA 1
ATOM 667 C C . ALA A 1 87 ? -15.827 -5.604 25.456 1.00 94.56 87 ALA A C 1
ATOM 669 O O . ALA A 1 87 ? -16.223 -4.590 26.038 1.00 94.56 87 ALA A O 1
ATOM 670 N N . GLU A 1 88 ? -14.791 -5.617 24.624 1.00 96.94 88 GLU A N 1
ATOM 671 C CA . GLU A 1 88 ? -14.004 -4.432 24.314 1.00 96.94 88 GLU A CA 1
ATOM 672 C C . GLU A 1 88 ? -13.892 -4.217 22.814 1.00 96.94 88 GLU A C 1
ATOM 674 O O . GLU A 1 88 ? -13.965 -5.154 22.014 1.00 96.94 88 GLU A O 1
ATOM 679 N N . ALA A 1 89 ? -13.708 -2.956 22.459 1.00 97.44 89 ALA A N 1
ATOM 680 C CA . ALA A 1 89 ? -13.395 -2.523 21.121 1.00 97.44 89 ALA A CA 1
ATOM 681 C C . ALA A 1 89 ? -12.410 -1.358 21.161 1.00 97.44 89 ALA A C 1
ATOM 683 O O . ALA A 1 89 ? -12.318 -0.657 22.169 1.00 97.44 89 ALA A O 1
ATOM 684 N N . ILE A 1 90 ? -11.677 -1.155 20.071 1.00 97.81 90 ILE A N 1
ATOM 685 C CA . ILE A 1 90 ? -10.643 -0.125 19.980 1.00 97.81 90 ILE A CA 1
ATOM 686 C C . ILE A 1 90 ? -10.871 0.723 18.737 1.00 97.81 90 ILE A C 1
ATOM 688 O O . ILE A 1 90 ? -11.016 0.191 17.636 1.00 97.81 90 ILE A O 1
ATOM 692 N N . TRP A 1 91 ? -10.856 2.040 18.918 1.00 98.31 91 TRP A N 1
ATOM 693 C CA . TRP A 1 91 ? -10.647 2.992 17.831 1.00 98.31 91 TRP A CA 1
ATOM 694 C C . TRP A 1 91 ? -9.191 3.444 17.807 1.00 98.31 91 TRP A C 1
ATOM 696 O O . TRP A 1 91 ? -8.593 3.656 18.864 1.00 98.31 91 TRP A O 1
ATOM 706 N N . THR A 1 92 ? -8.660 3.651 16.606 1.00 97.19 92 THR A N 1
ATOM 707 C CA . THR A 1 92 ? -7.433 4.411 16.383 1.00 97.19 92 THR A CA 1
ATOM 708 C C . THR A 1 92 ? -7.804 5.812 15.916 1.00 97.19 92 THR A C 1
ATOM 710 O O . THR A 1 92 ? -8.521 5.973 14.929 1.00 97.19 92 THR A O 1
ATOM 713 N N . VAL A 1 93 ? -7.294 6.832 16.600 1.00 97.50 93 VAL A N 1
ATOM 714 C CA . VAL A 1 93 ? -7.258 8.197 16.075 1.00 97.50 93 VAL A CA 1
ATOM 715 C C . VAL A 1 93 ? -5.879 8.432 15.489 1.00 97.50 93 VAL A C 1
ATOM 717 O O . VAL A 1 93 ? -4.882 8.440 16.215 1.00 97.50 93 VAL A O 1
ATOM 720 N N . HIS A 1 94 ? -5.808 8.601 14.175 1.00 95.19 94 HIS A N 1
ATOM 721 C CA . HIS A 1 94 ? -4.536 8.765 13.486 1.00 95.19 94 HIS A CA 1
ATOM 722 C C . HIS A 1 94 ? -4.063 10.227 13.529 1.00 95.19 94 HIS A C 1
ATOM 724 O O . HIS A 1 94 ? -4.849 11.178 13.575 1.00 95.19 94 HIS A O 1
ATOM 730 N N . HIS A 1 95 ? -2.744 10.427 13.478 1.00 96.00 95 HIS A N 1
ATOM 731 C CA . HIS A 1 95 ? -2.187 11.744 13.173 1.00 96.00 95 HIS A CA 1
ATOM 732 C C . HIS A 1 95 ? -2.606 12.185 11.755 1.00 96.00 95 HIS A C 1
ATOM 734 O O . HIS A 1 95 ? -2.914 11.334 10.914 1.00 96.00 95 HIS A O 1
ATOM 740 N N . PRO A 1 96 ? -2.596 13.495 11.436 1.00 95.19 96 PRO A N 1
ATOM 741 C CA . PRO A 1 96 ? -2.834 13.955 10.069 1.00 95.19 96 PRO A CA 1
ATOM 742 C C . PRO A 1 96 ? -1.926 13.232 9.065 1.00 95.19 96 PRO A C 1
ATOM 744 O O . PRO A 1 96 ? -0.746 13.026 9.343 1.00 95.19 96 PRO A O 1
ATOM 747 N N . TRP A 1 97 ? -2.438 12.890 7.880 1.00 93.88 97 TRP A N 1
ATOM 748 C CA . TRP A 1 97 ? -1.668 12.131 6.883 1.00 93.88 97 TRP A CA 1
ATOM 749 C C . TRP A 1 97 ? -0.353 12.811 6.481 1.00 93.88 97 TRP A C 1
ATOM 751 O O . TRP A 1 97 ? 0.648 12.129 6.277 1.00 93.88 97 TRP A O 1
ATOM 761 N N . GLN A 1 98 ? -0.318 14.149 6.458 1.00 96.06 98 GLN A N 1
ATOM 762 C CA . GLN A 1 98 ? 0.923 14.910 6.283 1.00 96.06 98 GLN A CA 1
ATOM 763 C C . GLN A 1 98 ? 1.975 14.533 7.333 1.00 96.06 98 GLN A C 1
ATOM 765 O O . GLN A 1 98 ? 3.107 14.217 6.979 1.00 96.06 98 GLN A O 1
ATOM 770 N N . TRP A 1 99 ? 1.590 14.509 8.613 1.00 97.19 99 TRP A N 1
ATOM 771 C CA . TRP A 1 99 ? 2.492 14.139 9.700 1.00 97.19 99 TRP A CA 1
ATOM 772 C C . TRP A 1 99 ? 3.026 12.718 9.503 1.00 97.19 99 TRP A C 1
ATOM 774 O O . TRP A 1 99 ? 4.222 12.488 9.655 1.00 97.19 99 TRP A O 1
ATOM 784 N N . VAL A 1 100 ? 2.164 11.772 9.109 1.00 95.19 100 VAL A N 1
ATOM 785 C CA . VAL A 1 100 ? 2.561 10.373 8.863 1.00 95.19 100 VAL A CA 1
ATOM 786 C C . VAL A 1 100 ? 3.613 10.294 7.754 1.00 95.19 100 VAL A C 1
ATOM 788 O O . VAL A 1 100 ? 4.650 9.657 7.937 1.00 95.19 100 VAL A O 1
ATOM 791 N N . MET A 1 101 ? 3.389 10.987 6.635 1.00 96.38 101 MET A N 1
ATOM 792 C CA . MET A 1 101 ? 4.316 11.015 5.498 1.00 96.38 101 MET A CA 1
ATOM 793 C C . ME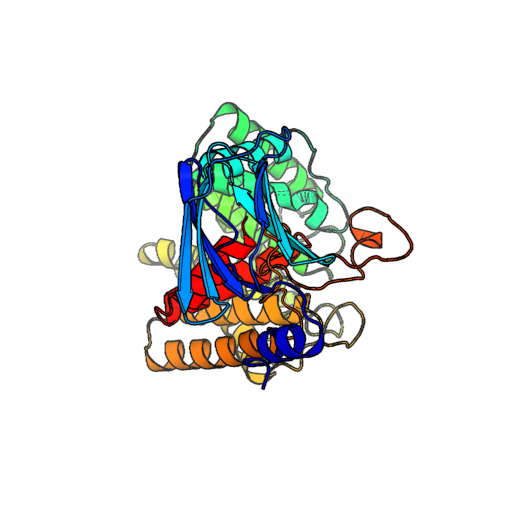T A 1 101 ? 5.655 11.670 5.858 1.00 96.38 101 MET A C 1
ATOM 795 O O . MET A 1 101 ? 6.720 11.125 5.560 1.00 96.38 101 MET A O 1
ATOM 799 N N . GLU A 1 102 ? 5.623 12.809 6.552 1.00 97.56 102 GLU A N 1
ATOM 800 C CA . GLU A 1 102 ? 6.829 13.505 7.005 1.00 97.56 102 GLU A CA 1
ATOM 801 C C . GLU A 1 102 ? 7.636 12.646 7.987 1.00 97.56 102 GLU A C 1
ATOM 803 O O . GLU A 1 102 ? 8.851 12.509 7.824 1.00 97.56 102 GLU A O 1
ATOM 808 N N . LYS A 1 103 ? 6.975 11.988 8.951 1.00 97.75 103 LYS A N 1
ATOM 809 C CA . LYS A 1 103 ? 7.643 11.079 9.895 1.00 97.75 103 LYS A CA 1
ATOM 810 C C . LYS A 1 103 ? 8.179 9.819 9.241 1.00 97.75 103 LYS A C 1
ATOM 812 O O . LYS A 1 103 ? 9.256 9.364 9.624 1.00 97.75 103 LYS A O 1
ATOM 817 N N . ALA A 1 104 ? 7.498 9.278 8.236 1.00 96.44 104 ALA A N 1
ATOM 818 C CA . ALA A 1 104 ? 8.023 8.159 7.463 1.00 96.44 104 ALA A CA 1
ATOM 819 C C . ALA A 1 104 ? 9.329 8.542 6.739 1.00 96.44 104 ALA A C 1
ATOM 821 O O . ALA A 1 104 ? 10.303 7.790 6.803 1.00 96.44 104 ALA A O 1
ATOM 822 N N . ARG A 1 105 ? 9.399 9.739 6.137 1.00 97.50 105 ARG A N 1
ATOM 823 C CA . ARG A 1 105 ? 10.632 10.278 5.530 1.00 97.50 105 ARG A CA 1
ATOM 824 C C . ARG A 1 105 ? 11.737 10.526 6.559 1.00 97.50 105 ARG A C 1
ATOM 826 O O . ARG A 1 105 ? 12.877 10.123 6.335 1.00 97.50 105 ARG A O 1
ATOM 833 N N . GLU A 1 106 ? 11.423 11.160 7.690 1.00 97.75 106 GLU A N 1
ATOM 834 C CA . GLU A 1 106 ? 12.392 11.367 8.779 1.00 97.75 106 GLU A CA 1
ATOM 835 C C . GLU A 1 106 ? 12.972 10.031 9.270 1.00 97.75 106 GLU A C 1
ATOM 837 O O . GLU A 1 106 ? 14.183 9.901 9.463 1.00 97.75 106 GLU A O 1
ATOM 842 N N . ASN A 1 107 ? 12.126 9.008 9.412 1.00 96.69 107 ASN A N 1
ATOM 843 C CA . ASN A 1 107 ? 12.550 7.670 9.807 1.00 96.69 107 ASN A CA 1
ATOM 844 C C . ASN A 1 107 ? 13.400 6.984 8.733 1.00 96.69 107 ASN A C 1
ATOM 846 O O . ASN A 1 107 ? 14.366 6.316 9.091 1.00 96.69 107 ASN A O 1
ATOM 850 N N . ALA A 1 108 ? 13.122 7.183 7.441 1.00 96.31 108 ALA A N 1
ATOM 851 C CA . ALA A 1 108 ? 13.984 6.682 6.368 1.00 96.31 108 ALA A CA 1
ATOM 852 C C . ALA A 1 108 ? 15.408 7.269 6.440 1.00 96.31 108 ALA A C 1
ATOM 854 O O . ALA A 1 108 ? 16.380 6.576 6.132 1.00 96.31 108 ALA A O 1
ATOM 855 N N . ALA A 1 109 ? 15.547 8.523 6.892 1.00 95.31 109 ALA A N 1
ATOM 856 C CA . ALA A 1 109 ? 16.848 9.157 7.109 1.00 95.31 109 ALA A CA 1
ATOM 857 C C . ALA A 1 109 ? 17.520 8.695 8.410 1.00 95.31 109 ALA A C 1
ATOM 859 O O . ALA A 1 109 ? 18.731 8.478 8.439 1.00 95.31 109 ALA A O 1
ATOM 860 N N . ARG A 1 110 ? 16.741 8.533 9.486 1.00 96.06 110 ARG A N 1
ATOM 861 C CA . ARG A 1 110 ? 17.232 8.103 10.802 1.00 96.06 110 ARG A CA 1
ATOM 862 C C . ARG A 1 110 ? 17.684 6.642 10.805 1.00 96.06 110 ARG A C 1
ATOM 864 O O . ARG A 1 110 ? 18.735 6.319 11.358 1.00 96.06 110 ARG A O 1
ATOM 871 N N . TYR A 1 111 ? 16.884 5.760 10.216 1.00 92.44 111 TYR A N 1
ATOM 872 C CA . TYR A 1 111 ? 17.138 4.328 10.133 1.00 92.44 111 TYR A CA 1
ATOM 873 C C . TYR A 1 111 ? 17.715 4.017 8.752 1.00 92.44 111 TYR A C 1
ATOM 875 O O . TYR A 1 111 ? 16.986 3.772 7.792 1.00 92.44 111 TYR A O 1
ATOM 883 N N . HIS A 1 112 ? 19.047 4.077 8.661 1.00 86.12 112 HIS A N 1
ATOM 884 C CA . HIS A 1 112 ? 19.787 3.902 7.411 1.00 86.12 112 HIS A CA 1
ATOM 885 C C . HIS A 1 112 ? 19.332 2.665 6.621 1.00 86.12 112 HIS A C 1
ATOM 887 O O . HIS A 1 112 ? 19.427 1.533 7.101 1.00 86.12 112 HIS A O 1
ATOM 893 N N . GLN A 1 113 ? 18.901 2.915 5.386 1.00 93.44 113 GLN A N 1
ATOM 894 C CA . GLN A 1 113 ? 18.569 1.918 4.371 1.00 93.44 113 GLN A CA 1
ATOM 895 C C . GLN A 1 113 ? 19.827 1.152 3.925 1.00 93.44 113 GLN A C 1
ATOM 897 O O . GLN A 1 113 ? 20.851 1.761 3.624 1.00 93.44 113 GLN A O 1
ATOM 902 N N . LYS A 1 114 ? 19.793 -0.183 3.880 1.00 92.44 114 LYS A N 1
ATOM 903 C CA . LYS A 1 114 ? 21.007 -1.007 3.719 1.00 92.44 114 LYS A CA 1
ATOM 904 C C . LYS A 1 114 ? 21.043 -1.701 2.350 1.00 92.44 114 LYS A C 1
ATOM 906 O O . LYS A 1 114 ? 20.074 -2.378 2.028 1.00 92.44 114 LYS A O 1
ATOM 911 N N . PRO A 1 115 ? 22.152 -1.633 1.582 1.00 90.81 115 PRO A N 1
ATOM 912 C CA . PRO A 1 115 ? 22.312 -2.385 0.333 1.00 90.81 115 PRO A CA 1
ATOM 913 C C . PRO A 1 115 ? 22.573 -3.869 0.632 1.00 90.81 115 PRO A C 1
ATOM 915 O O . PRO A 1 115 ? 23.723 -4.304 0.682 1.00 90.81 115 PRO A O 1
ATOM 918 N N . THR A 1 116 ? 21.519 -4.634 0.905 1.00 89.88 116 THR A N 1
ATOM 919 C CA . THR A 1 116 ? 21.599 -6.066 1.244 1.00 89.88 116 THR A CA 1
ATOM 920 C C . THR A 1 116 ? 20.989 -6.931 0.136 1.00 89.88 116 THR A C 1
ATOM 922 O O . THR A 1 116 ? 20.771 -6.475 -0.984 1.00 89.88 116 THR A O 1
ATOM 925 N N . SER A 1 117 ? 20.724 -8.203 0.433 1.00 87.06 117 SER A N 1
ATOM 926 C CA . SER A 1 117 ? 20.060 -9.143 -0.469 1.00 87.06 117 SER A CA 1
ATOM 927 C C . SER A 1 117 ? 18.587 -8.832 -0.747 1.00 87.06 117 SER A C 1
ATOM 929 O O . SER A 1 117 ? 18.070 -9.312 -1.756 1.00 87.06 117 SER A O 1
ATOM 931 N N . HIS A 1 118 ? 17.920 -8.041 0.100 1.00 89.62 118 HIS A N 1
ATOM 932 C CA . HIS A 1 118 ? 16.464 -7.880 0.086 1.00 89.62 118 HIS A CA 1
ATOM 933 C C . HIS A 1 118 ? 16.067 -6.403 0.042 1.00 89.62 118 HIS A C 1
ATOM 935 O O . HIS A 1 118 ? 16.471 -5.636 0.921 1.00 89.62 118 HIS A O 1
ATOM 941 N N . ALA A 1 119 ? 15.272 -6.007 -0.955 1.00 91.69 119 ALA A N 1
ATOM 942 C CA . ALA A 1 119 ? 14.869 -4.621 -1.157 1.00 91.69 119 ALA A CA 1
ATOM 943 C C . ALA A 1 119 ? 14.085 -3.994 -0.014 1.00 91.69 119 ALA A C 1
ATOM 945 O O . ALA A 1 119 ? 14.166 -2.791 0.191 1.00 91.69 119 ALA A O 1
ATOM 946 N N . GLU A 1 120 ? 13.443 -4.814 0.799 1.00 89.50 120 GLU A N 1
ATOM 947 C CA . GLU A 1 120 ? 12.804 -4.493 2.067 1.00 89.50 120 GLU A CA 1
ATOM 948 C C . GLU A 1 120 ? 13.755 -3.719 3.003 1.00 89.50 120 GLU A C 1
ATOM 950 O O . GLU A 1 120 ? 13.324 -2.846 3.752 1.00 89.50 120 GLU A O 1
ATOM 955 N N . SER A 1 121 ? 15.074 -3.940 2.890 1.00 91.62 121 SER A N 1
ATOM 956 C CA . SER A 1 121 ? 16.106 -3.180 3.616 1.00 91.62 121 SER A CA 1
ATOM 957 C C . SER A 1 121 ? 16.284 -1.730 3.140 1.00 91.62 121 SER A C 1
ATOM 959 O O . SER A 1 121 ? 17.016 -0.970 3.783 1.00 91.62 121 SER A O 1
ATOM 961 N N . TRP A 1 122 ? 15.676 -1.350 2.014 1.00 94.56 122 TRP A N 1
ATOM 962 C CA . TRP A 1 122 ? 15.696 0.001 1.455 1.00 94.56 122 TRP A CA 1
ATOM 963 C C . TRP A 1 122 ? 14.314 0.551 1.041 1.00 94.56 122 TRP A C 1
ATOM 965 O O . TRP A 1 122 ? 14.239 1.538 0.309 1.00 94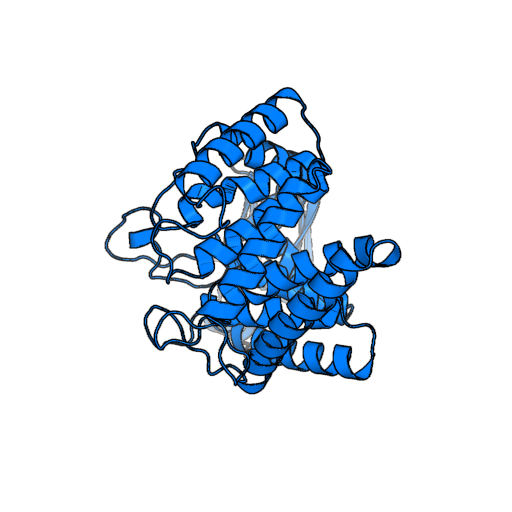.56 122 TRP A O 1
ATOM 975 N N . TYR A 1 123 ? 13.210 -0.021 1.545 1.00 92.62 123 TYR A N 1
ATOM 976 C CA . TYR A 1 123 ? 11.833 0.436 1.262 1.00 92.62 123 TYR A CA 1
ATOM 977 C C . TYR A 1 123 ? 11.520 1.853 1.739 1.00 92.62 123 TYR A C 1
ATOM 979 O O . TYR A 1 123 ? 10.639 2.506 1.180 1.00 92.62 123 TYR A O 1
ATOM 987 N N . GLY A 1 124 ? 12.265 2.371 2.716 1.00 95.75 124 GLY A N 1
ATOM 988 C CA . GLY A 1 124 ? 12.093 3.733 3.211 1.00 95.75 124 GLY A CA 1
ATOM 989 C C . GLY A 1 124 ? 12.253 4.801 2.125 1.00 95.75 124 GLY A C 1
ATOM 990 O O . GLY A 1 124 ? 11.746 5.908 2.298 1.00 95.75 124 GLY A O 1
ATOM 991 N N . PHE A 1 125 ? 12.893 4.486 0.992 1.00 97.94 125 PHE A N 1
ATOM 992 C CA . PHE A 1 125 ? 12.988 5.418 -0.131 1.00 97.94 125 PHE A CA 1
ATOM 993 C C . PHE A 1 125 ? 11.658 5.679 -0.844 1.00 97.94 125 PHE A C 1
ATOM 995 O O . PHE A 1 125 ? 11.480 6.791 -1.331 1.00 97.94 125 PHE A O 1
ATOM 1002 N N . TYR A 1 126 ? 10.699 4.744 -0.827 1.00 96.56 126 TYR A N 1
ATOM 1003 C CA . TYR A 1 126 ? 9.334 5.045 -1.281 1.00 96.56 126 TYR A CA 1
ATOM 1004 C C . TYR A 1 126 ? 8.743 6.192 -0.456 1.00 96.56 126 TYR A C 1
ATOM 1006 O O . TYR A 1 126 ? 8.375 7.235 -0.991 1.00 96.56 126 TYR A O 1
ATOM 1014 N N . SER A 1 127 ? 8.746 6.053 0.873 1.00 96.44 127 SER A N 1
ATOM 1015 C CA . SER A 1 127 ? 8.256 7.099 1.775 1.00 96.44 127 SER A CA 1
ATOM 1016 C C . SER A 1 127 ? 9.037 8.405 1.633 1.00 96.44 127 SER A C 1
ATOM 1018 O O . SER A 1 127 ? 8.446 9.479 1.705 1.00 96.44 127 SER A O 1
ATOM 1020 N N . ALA A 1 128 ? 10.353 8.328 1.412 1.00 98.00 128 ALA A N 1
ATOM 1021 C CA . ALA A 1 128 ? 11.192 9.502 1.207 1.00 98.00 128 ALA A CA 1
ATOM 1022 C C . ALA A 1 128 ? 10.766 10.310 -0.023 1.00 98.00 128 ALA A C 1
ATOM 1024 O O . ALA A 1 128 ? 10.543 11.515 0.089 1.00 98.00 128 ALA A O 1
ATOM 1025 N N . PHE A 1 129 ? 10.640 9.657 -1.179 1.00 98.50 129 PHE A N 1
ATOM 1026 C CA . PHE A 1 129 ? 10.349 10.339 -2.437 1.00 98.50 129 PHE A CA 1
ATOM 1027 C C . PHE A 1 129 ? 8.880 10.750 -2.552 1.00 98.50 129 PHE A C 1
ATOM 1029 O O . PHE A 1 129 ? 8.598 11.870 -2.977 1.00 98.50 129 PHE A O 1
ATOM 1036 N N . LEU A 1 130 ? 7.945 9.934 -2.056 1.00 97.38 130 LEU A N 1
ATOM 1037 C CA . LEU A 1 130 ? 6.539 10.333 -1.962 1.00 97.38 130 LEU A CA 1
ATOM 1038 C C . LEU A 1 130 ? 6.361 11.552 -1.045 1.00 97.38 130 LEU A C 1
ATOM 1040 O O . LEU A 1 130 ? 5.658 12.493 -1.406 1.00 97.38 130 LEU A O 1
ATOM 1044 N N . ALA A 1 131 ? 7.023 11.590 0.116 1.00 98.12 131 ALA A N 1
ATOM 1045 C CA . ALA A 1 131 ? 6.975 12.766 0.982 1.00 98.12 131 ALA A CA 1
ATOM 1046 C C . ALA A 1 131 ? 7.651 13.987 0.341 1.00 98.12 131 ALA A C 1
ATOM 1048 O O . ALA A 1 131 ? 7.119 15.083 0.465 1.00 98.12 131 ALA A O 1
ATOM 1049 N N . ALA A 1 132 ? 8.770 13.822 -0.373 1.00 98.19 132 ALA A N 1
ATOM 1050 C CA . ALA A 1 132 ? 9.427 14.916 -1.093 1.00 98.19 132 ALA A CA 1
ATOM 1051 C C . ALA A 1 132 ? 8.511 15.547 -2.158 1.00 98.19 132 ALA A C 1
ATOM 1053 O O . ALA A 1 132 ? 8.468 16.767 -2.293 1.00 98.19 132 ALA A O 1
ATOM 1054 N N . ARG A 1 133 ? 7.727 14.723 -2.867 1.00 97.69 133 ARG A N 1
ATOM 1055 C CA . ARG A 1 133 ? 6.769 15.180 -3.883 1.00 97.69 133 ARG A CA 1
ATOM 1056 C C . ARG A 1 133 ? 5.663 16.071 -3.310 1.00 97.69 133 ARG A C 1
ATOM 1058 O O . ARG A 1 133 ? 5.304 17.065 -3.933 1.00 97.69 133 ARG A O 1
ATOM 1065 N N . TYR A 1 134 ? 5.091 15.700 -2.163 1.00 97.69 134 TYR A N 1
ATOM 1066 C CA . TYR A 1 134 ? 3.922 16.393 -1.596 1.00 97.69 134 TYR A CA 1
ATOM 1067 C C . TYR A 1 134 ? 4.271 17.409 -0.496 1.00 97.69 134 TYR A C 1
ATOM 1069 O O . TYR A 1 134 ? 3.549 18.386 -0.314 1.00 97.69 134 TYR A O 1
ATOM 1077 N N . PHE A 1 135 ? 5.376 17.197 0.223 1.00 97.56 135 PHE A N 1
ATOM 1078 C CA . PHE A 1 135 ? 5.818 17.973 1.388 1.00 97.56 135 PHE A CA 1
ATOM 1079 C C . PHE A 1 135 ? 7.334 18.254 1.308 1.00 97.56 135 PHE A C 1
ATOM 1081 O O . PHE A 1 135 ? 8.111 17.751 2.135 1.00 97.56 135 PHE A O 1
ATOM 1088 N N . PRO A 1 136 ? 7.789 19.020 0.299 1.00 97.12 136 PRO A N 1
ATOM 1089 C CA . PRO A 1 136 ? 9.210 19.195 0.008 1.00 97.12 136 PRO A CA 1
ATOM 1090 C C . PRO A 1 136 ? 9.988 19.770 1.198 1.00 97.12 136 PRO A C 1
ATOM 1092 O O . PRO A 1 136 ? 9.548 20.698 1.876 1.00 97.12 136 PRO A O 1
ATOM 1095 N N . ASN A 1 137 ? 11.172 19.214 1.442 1.00 98.06 137 ASN A N 1
ATOM 1096 C CA . ASN A 1 137 ? 12.144 19.675 2.427 1.00 98.06 137 ASN A CA 1
ATOM 1097 C C . ASN A 1 137 ? 13.543 19.559 1.816 1.00 98.06 137 ASN A C 1
ATOM 1099 O O . ASN A 1 137 ? 14.154 18.495 1.846 1.00 98.06 137 ASN A O 1
ATOM 1103 N N . GLU A 1 138 ? 14.061 20.668 1.288 1.00 97.19 138 GLU A N 1
ATOM 1104 C CA . GLU A 1 138 ? 15.280 20.687 0.469 1.00 97.19 138 GLU A CA 1
ATOM 1105 C C . GLU A 1 138 ? 16.470 19.959 1.117 1.00 97.19 138 GLU A C 1
ATOM 1107 O O . GLU A 1 138 ? 17.136 19.150 0.472 1.00 97.19 138 GLU A O 1
ATOM 1112 N N . SER A 1 139 ? 16.722 20.211 2.405 1.00 97.81 139 SER A N 1
ATOM 1113 C CA . SER A 1 139 ? 17.851 19.612 3.126 1.00 97.81 139 SER A CA 1
ATOM 1114 C C . SER A 1 139 ? 17.698 18.095 3.256 1.00 97.81 139 SER A C 1
ATOM 1116 O O . SER A 1 139 ? 18.604 17.335 2.898 1.00 97.81 139 SER A O 1
ATOM 1118 N N . LEU A 1 140 ? 16.532 17.646 3.730 1.00 97.75 140 LEU A N 1
ATOM 1119 C CA . LEU A 1 140 ? 16.267 16.232 3.979 1.00 97.75 140 LEU A CA 1
ATOM 1120 C C . LEU A 1 140 ? 16.130 15.439 2.672 1.00 97.75 140 LEU A C 1
ATOM 1122 O O . LEU A 1 140 ? 16.668 14.336 2.557 1.00 97.75 140 LEU A O 1
ATOM 1126 N N . ASP A 1 141 ? 15.481 16.020 1.666 1.00 98.38 141 ASP A N 1
ATOM 1127 C CA . ASP A 1 141 ? 15.285 15.404 0.354 1.00 98.38 141 ASP A CA 1
ATOM 1128 C C . ASP A 1 141 ? 16.622 15.245 -0.374 1.00 98.38 141 ASP A C 1
ATOM 1130 O O . ASP A 1 141 ? 16.902 14.182 -0.933 1.00 98.38 141 ASP A O 1
ATOM 1134 N N . LYS A 1 142 ? 17.508 16.248 -0.294 1.00 98.38 142 LYS A N 1
ATOM 1135 C CA . LYS A 1 142 ? 18.873 16.151 -0.826 1.00 98.38 142 LYS A CA 1
ATOM 1136 C C . LYS A 1 142 ? 19.696 15.095 -0.092 1.00 98.38 142 LYS A C 1
ATOM 1138 O O . LYS A 1 142 ? 20.415 14.329 -0.734 1.00 98.38 142 LYS A O 1
ATOM 1143 N N . GLN A 1 143 ? 19.602 15.024 1.237 1.00 97.94 143 GLN A N 1
ATOM 1144 C CA . GLN A 1 143 ? 20.288 13.997 2.027 1.00 97.94 143 GLN A CA 1
ATOM 1145 C C . GLN A 1 143 ? 19.865 12.585 1.597 1.00 97.94 143 GLN A C 1
ATOM 1147 O O . GLN A 1 143 ? 20.723 11.728 1.364 1.00 97.94 143 GLN A O 1
ATOM 1152 N N . LEU A 1 144 ? 18.557 12.346 1.490 1.00 98.19 144 LEU A N 1
ATOM 1153 C CA . LEU A 1 144 ? 17.994 11.049 1.124 1.00 98.19 144 LEU A CA 1
ATOM 1154 C C . LEU A 1 144 ? 18.276 10.695 -0.337 1.00 98.19 144 LEU A C 1
ATOM 1156 O O . LEU A 1 144 ? 18.697 9.573 -0.600 1.00 98.19 144 LEU A O 1
ATOM 1160 N N . SER A 1 145 ? 18.148 11.652 -1.258 1.00 98.25 145 SER A N 1
ATOM 1161 C CA . SER A 1 145 ? 18.474 11.477 -2.680 1.00 98.25 145 SER A CA 1
ATOM 1162 C C . SER A 1 145 ? 19.945 11.096 -2.881 1.00 98.25 145 SER A C 1
ATOM 1164 O O . SER A 1 145 ? 20.247 10.050 -3.456 1.00 98.25 145 SER A O 1
ATOM 1166 N N . ASN A 1 146 ? 20.872 11.837 -2.260 1.00 98.12 146 ASN A N 1
ATOM 1167 C CA . ASN A 1 146 ? 22.299 11.504 -2.292 1.00 98.12 146 ASN A CA 1
ATOM 1168 C C . ASN A 1 146 ? 22.587 10.123 -1.689 1.00 98.12 146 ASN A C 1
ATOM 1170 O O . ASN A 1 146 ? 23.512 9.424 -2.110 1.00 98.12 146 ASN A O 1
ATOM 1174 N N . TYR A 1 147 ? 21.849 9.722 -0.649 1.00 98.00 147 TYR A N 1
ATOM 1175 C CA . TYR A 1 147 ? 22.037 8.401 -0.065 1.00 98.00 147 TYR A CA 1
ATOM 1176 C C . TYR A 1 147 ? 21.502 7.286 -0.958 1.00 98.00 147 TYR A C 1
ATOM 1178 O O . TYR A 1 147 ? 22.190 6.276 -1.113 1.00 98.00 147 TYR A O 1
ATOM 1186 N N . PHE A 1 148 ? 20.342 7.494 -1.577 1.00 98.12 148 PHE A N 1
ATOM 1187 C CA . PHE A 1 148 ? 19.792 6.589 -2.572 1.00 98.12 148 PHE A CA 1
ATOM 1188 C C . PHE A 1 148 ? 20.773 6.382 -3.722 1.00 98.12 148 PHE A C 1
ATOM 1190 O O . PHE A 1 148 ? 21.082 5.239 -4.030 1.00 98.12 148 PHE A O 1
ATOM 1197 N N . ASP A 1 149 ? 21.366 7.443 -4.274 1.00 97.88 149 ASP A N 1
ATOM 1198 C CA . ASP A 1 149 ? 22.331 7.319 -5.373 1.00 97.88 149 ASP A CA 1
ATOM 1199 C C . ASP A 1 149 ? 23.581 6.527 -4.963 1.00 97.88 149 ASP A C 1
ATOM 1201 O O . ASP A 1 149 ? 24.061 5.664 -5.702 1.00 97.88 149 ASP A O 1
ATOM 1205 N N . ARG A 1 150 ? 24.090 6.747 -3.743 1.00 97.06 150 ARG A N 1
ATOM 1206 C CA . ARG A 1 150 ? 25.197 5.942 -3.195 1.00 97.06 150 ARG A CA 1
ATOM 1207 C C . ARG A 1 150 ? 24.822 4.469 -3.041 1.00 97.06 150 ARG A C 1
ATOM 1209 O O . ARG A 1 150 ? 25.666 3.609 -3.288 1.00 97.06 150 ARG A O 1
ATOM 1216 N N . LEU A 1 151 ? 23.603 4.176 -2.591 1.00 96.62 151 LEU A N 1
ATOM 1217 C CA . LEU A 1 151 ? 23.099 2.813 -2.428 1.00 96.62 151 LEU A CA 1
ATOM 1218 C C . LEU A 1 151 ? 22.880 2.147 -3.792 1.00 96.62 151 LEU A C 1
ATOM 1220 O O . LEU A 1 151 ? 23.362 1.040 -4.018 1.00 96.62 151 LEU A O 1
ATOM 1224 N N . TYR A 1 152 ? 22.239 2.852 -4.719 1.00 96.94 152 TYR A N 1
ATOM 1225 C CA . TYR A 1 152 ? 21.983 2.418 -6.084 1.00 96.94 152 TYR A CA 1
ATOM 1226 C C . TYR A 1 152 ? 23.278 2.019 -6.795 1.00 96.94 152 TYR A C 1
ATOM 1228 O O . TYR A 1 152 ? 23.371 0.903 -7.300 1.00 96.94 152 TYR A O 1
ATOM 1236 N N . ASN A 1 153 ? 24.307 2.872 -6.736 1.00 96.06 153 ASN A N 1
ATOM 1237 C CA . ASN A 1 153 ? 25.610 2.630 -7.367 1.00 96.06 153 ASN A CA 1
ATOM 1238 C C . ASN A 1 153 ? 26.398 1.462 -6.747 1.00 96.06 153 ASN A C 1
ATOM 1240 O O . ASN A 1 153 ? 27.352 0.977 -7.346 1.00 96.06 153 ASN A O 1
ATOM 1244 N N . LYS A 1 154 ? 26.035 1.009 -5.540 1.00 95.69 154 LYS A N 1
ATOM 1245 C CA . LYS A 1 154 ? 26.587 -0.222 -4.949 1.00 95.69 154 LYS A CA 1
ATOM 1246 C C . LYS A 1 154 ? 25.855 -1.474 -5.422 1.00 95.69 154 LYS A C 1
ATOM 1248 O O . LYS A 1 154 ? 26.436 -2.552 -5.384 1.00 95.69 154 LYS A O 1
ATOM 1253 N N . LEU A 1 155 ? 24.585 -1.341 -5.796 1.00 95.75 155 LEU A N 1
ATOM 1254 C CA . LEU A 1 155 ? 23.722 -2.457 -6.172 1.00 95.75 155 LEU A CA 1
ATOM 1255 C C . LEU A 1 155 ? 23.654 -2.676 -7.684 1.00 95.75 155 LEU A C 1
ATOM 1257 O O . LEU A 1 155 ? 23.329 -3.786 -8.098 1.00 95.75 155 LEU A O 1
ATOM 1261 N N . HIS A 1 156 ? 23.972 -1.662 -8.491 1.00 97.06 156 HIS A N 1
ATOM 1262 C CA . HIS A 1 156 ? 23.803 -1.692 -9.942 1.00 97.06 156 HIS A CA 1
ATOM 1263 C C . HIS A 1 156 ? 25.075 -1.288 -10.686 1.00 97.06 156 HIS A C 1
ATOM 1265 O O . HIS A 1 156 ? 25.823 -0.411 -10.253 1.00 97.06 156 HIS A O 1
ATOM 1271 N N . ASP A 1 157 ? 25.296 -1.924 -11.834 1.00 96.56 157 ASP A N 1
ATOM 1272 C CA . ASP A 1 157 ? 26.342 -1.559 -12.783 1.00 96.56 157 ASP A CA 1
ATOM 1273 C C . ASP A 1 157 ? 26.050 -0.168 -13.366 1.00 96.56 157 ASP A C 1
ATOM 1275 O O . ASP A 1 157 ? 24.959 0.081 -13.881 1.00 96.56 157 ASP A O 1
ATOM 1279 N N . SER A 1 158 ? 27.015 0.749 -13.292 1.00 89.88 158 SER A N 1
ATOM 1280 C CA . SER A 1 158 ? 26.822 2.147 -13.696 1.00 89.88 158 SER A CA 1
ATOM 1281 C C . SER A 1 158 ? 26.702 2.351 -15.208 1.00 89.88 158 SER A C 1
ATOM 1283 O O . SER A 1 158 ? 26.204 3.390 -15.640 1.00 89.88 158 SER A O 1
ATOM 1285 N N . VAL A 1 159 ? 27.146 1.384 -16.016 1.00 90.06 159 VAL A N 1
ATOM 1286 C CA . VAL A 1 159 ? 27.131 1.471 -17.481 1.00 90.06 159 VAL A CA 1
ATOM 1287 C C . VAL A 1 159 ? 25.947 0.693 -18.038 1.00 90.06 159 VAL A C 1
ATOM 1289 O O . VAL A 1 159 ? 25.142 1.236 -18.797 1.00 90.06 159 VAL A O 1
ATOM 1292 N N . LYS A 1 160 ? 25.830 -0.578 -17.648 1.00 93.25 160 LYS A N 1
ATOM 1293 C CA . LYS A 1 160 ? 24.782 -1.483 -18.126 1.00 93.25 160 LYS A CA 1
ATOM 1294 C C . LYS A 1 160 ? 23.441 -1.239 -17.448 1.00 93.25 160 LYS A C 1
ATOM 1296 O O . LYS A 1 160 ? 22.417 -1.543 -18.045 1.00 93.25 160 LYS A O 1
ATOM 1301 N N . VAL A 1 161 ? 23.444 -0.653 -16.247 1.00 94.44 161 VAL A N 1
ATOM 1302 C CA . VAL A 1 161 ? 22.237 -0.428 -15.440 1.00 94.44 161 VAL A CA 1
ATOM 1303 C C . VAL A 1 161 ? 21.546 -1.759 -15.122 1.00 94.44 161 VAL A C 1
ATOM 1305 O O . VAL A 1 161 ? 20.351 -1.936 -15.315 1.00 94.44 161 VAL A O 1
ATOM 1308 N N . GLU A 1 162 ? 22.331 -2.717 -14.629 1.00 95.69 162 GLU A N 1
ATOM 1309 C CA . GLU A 1 162 ? 21.873 -4.059 -14.247 1.00 95.69 162 GLU A CA 1
ATOM 1310 C C . GLU A 1 162 ? 22.223 -4.342 -12.781 1.00 95.69 162 GLU A C 1
ATOM 1312 O O . GLU A 1 162 ? 23.248 -3.842 -12.306 1.00 95.69 162 GLU A O 1
ATOM 1317 N N . PRO A 1 163 ? 21.457 -5.177 -12.057 1.00 96.00 163 PRO A N 1
ATOM 1318 C CA . PRO A 1 163 ? 21.822 -5.583 -10.702 1.00 96.00 163 PRO A CA 1
ATOM 1319 C C . PRO A 1 163 ? 23.180 -6.300 -10.666 1.00 96.00 163 PRO A C 1
ATOM 1321 O O . PRO A 1 163 ? 23.443 -7.194 -11.467 1.00 96.00 163 PRO A O 1
ATOM 1324 N N . LEU A 1 164 ? 24.041 -5.962 -9.708 1.00 95.75 164 LEU A N 1
ATOM 1325 C CA . LEU A 1 164 ? 25.336 -6.626 -9.499 1.00 95.75 164 LEU A CA 1
ATOM 1326 C C . LEU A 1 164 ? 25.195 -7.924 -8.694 1.00 95.75 164 LEU A C 1
ATOM 1328 O O . LEU A 1 164 ? 25.936 -8.881 -8.918 1.00 95.75 164 LEU A O 1
ATOM 1332 N N . TYR A 1 165 ? 24.223 -7.966 -7.783 1.00 93.00 165 TYR A N 1
ATOM 1333 C CA . TYR A 1 165 ? 24.003 -9.056 -6.834 1.00 93.00 165 TYR A CA 1
ATOM 1334 C C . TYR A 1 165 ? 22.556 -9.537 -6.893 1.00 93.00 165 TYR A C 1
ATOM 1336 O O . TYR A 1 165 ? 21.663 -8.771 -7.242 1.00 93.00 165 TYR A O 1
ATOM 1344 N N . PHE A 1 166 ? 22.329 -10.805 -6.531 1.00 90.44 166 PHE A N 1
ATOM 1345 C CA . PHE A 1 166 ? 20.991 -11.406 -6.435 1.00 90.44 166 PHE A CA 1
ATOM 1346 C C . PHE A 1 166 ? 20.108 -11.131 -7.663 1.00 90.44 166 PHE A C 1
ATOM 1348 O O . PHE A 1 166 ? 18.920 -10.862 -7.524 1.00 90.44 166 PHE A O 1
ATOM 1355 N N . LYS A 1 167 ? 20.693 -11.209 -8.869 1.00 91.06 167 LYS A N 1
ATOM 1356 C CA . LYS A 1 167 ? 20.034 -10.891 -10.150 1.00 91.06 167 LYS A CA 1
ATOM 1357 C C . LYS A 1 167 ? 18.684 -11.593 -10.328 1.00 91.06 167 LYS A C 1
ATOM 1359 O O . LYS A 1 167 ? 17.777 -11.044 -10.931 1.00 91.06 167 LYS A O 1
ATOM 1364 N N . THR A 1 168 ? 18.539 -12.801 -9.794 1.00 87.94 168 THR A N 1
ATOM 1365 C CA . THR A 1 168 ? 17.305 -13.582 -9.920 1.00 87.94 168 THR A CA 1
ATOM 1366 C C . THR A 1 168 ? 16.206 -13.130 -8.956 1.00 87.94 168 THR A C 1
ATOM 1368 O O . THR A 1 168 ? 15.040 -13.424 -9.192 1.00 87.94 168 THR A O 1
ATOM 1371 N N . ARG A 1 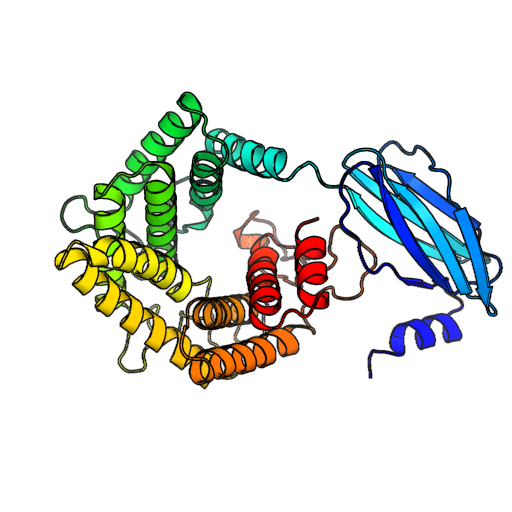169 ? 16.518 -12.344 -7.913 1.00 90.81 169 ARG A N 1
ATOM 1372 C CA . ARG A 1 169 ? 15.526 -11.763 -6.994 1.00 90.81 169 ARG A CA 1
ATOM 1373 C C . ARG A 1 169 ? 14.857 -10.546 -7.642 1.00 90.81 169 ARG A C 1
ATOM 1375 O O . ARG A 1 169 ? 15.096 -9.405 -7.256 1.00 90.81 169 ARG A O 1
ATOM 1382 N N . ILE A 1 170 ? 13.996 -10.802 -8.622 1.00 93.25 170 ILE A N 1
ATOM 1383 C CA . ILE A 1 170 ? 13.399 -9.782 -9.502 1.00 93.25 170 ILE A CA 1
ATOM 1384 C C . ILE A 1 170 ? 12.590 -8.706 -8.772 1.00 93.25 170 ILE A C 1
ATOM 1386 O O . ILE A 1 170 ? 12.523 -7.563 -9.216 1.00 93.25 170 ILE A O 1
ATOM 1390 N N . GLN A 1 171 ? 12.038 -9.041 -7.608 1.00 91.94 171 GLN A N 1
ATOM 1391 C CA . GLN A 1 171 ? 11.402 -8.083 -6.712 1.00 91.94 171 GLN A CA 1
ATOM 1392 C C . GLN A 1 171 ? 12.325 -6.915 -6.337 1.00 91.94 171 GLN A C 1
ATOM 1394 O O . GLN A 1 171 ? 11.860 -5.780 -6.338 1.00 91.94 171 GLN A O 1
ATOM 1399 N N . ASN A 1 172 ? 13.635 -7.146 -6.157 1.00 94.75 172 ASN A N 1
ATOM 1400 C CA . ASN A 1 172 ? 14.595 -6.068 -5.903 1.00 94.75 172 ASN A CA 1
ATOM 1401 C C . ASN A 1 172 ? 14.620 -5.059 -7.049 1.00 94.75 172 ASN A C 1
ATOM 1403 O O . ASN A 1 172 ? 14.525 -3.854 -6.824 1.00 94.75 172 ASN A O 1
ATOM 1407 N N . THR A 1 173 ? 14.714 -5.566 -8.277 1.00 95.94 173 THR A N 1
ATOM 1408 C CA . THR A 1 173 ? 14.728 -4.744 -9.485 1.00 95.94 173 THR A CA 1
ATOM 1409 C C . THR A 1 173 ? 13.412 -3.993 -9.646 1.00 95.94 173 THR A C 1
ATOM 1411 O O . THR A 1 173 ? 13.430 -2.781 -9.838 1.00 95.94 173 THR A O 1
ATOM 1414 N N . SER A 1 174 ? 12.273 -4.676 -9.488 1.00 96.50 174 SER A N 1
ATOM 1415 C CA . SER A 1 174 ? 10.952 -4.046 -9.599 1.00 96.50 174 SER A CA 1
ATOM 1416 C C . SER A 1 174 ? 10.736 -2.937 -8.565 1.00 96.50 174 SER A C 1
ATOM 1418 O O . SER A 1 174 ? 10.284 -1.847 -8.912 1.00 96.50 174 SER A O 1
ATOM 1420 N N . THR A 1 175 ? 11.160 -3.158 -7.317 1.00 95.94 175 THR A N 1
ATOM 1421 C CA . THR A 1 175 ? 11.113 -2.146 -6.264 1.00 95.94 175 THR A CA 1
ATOM 1422 C C . THR A 1 175 ? 11.968 -0.935 -6.631 1.00 95.94 175 THR A C 1
ATOM 1424 O O . THR A 1 175 ? 11.511 0.202 -6.522 1.00 95.94 175 THR A O 1
ATOM 1427 N N . THR A 1 176 ? 13.205 -1.153 -7.084 1.00 97.62 176 THR A N 1
ATOM 1428 C CA . THR A 1 176 ? 14.098 -0.054 -7.469 1.00 97.62 176 THR A CA 1
ATOM 1429 C C . THR A 1 176 ? 13.557 0.737 -8.661 1.00 97.62 176 THR A C 1
ATOM 1431 O O . THR A 1 176 ? 13.686 1.959 -8.658 1.00 97.62 176 THR A O 1
ATOM 1434 N N . ILE A 1 177 ? 12.898 0.085 -9.628 1.00 98.50 177 ILE A N 1
ATOM 1435 C CA . ILE A 1 177 ? 12.176 0.769 -10.716 1.00 98.50 177 ILE A CA 1
ATOM 1436 C C . ILE A 1 177 ? 11.128 1.726 -10.134 1.00 98.50 177 ILE A C 1
ATOM 1438 O O . ILE A 1 177 ? 11.134 2.905 -10.478 1.00 98.50 177 ILE A O 1
ATOM 1442 N N . GLY A 1 178 ? 10.286 1.254 -9.208 1.00 98.00 178 GLY A N 1
ATOM 1443 C CA . GLY A 1 178 ? 9.277 2.099 -8.561 1.00 98.00 178 GLY A CA 1
ATOM 1444 C C . GLY A 1 178 ? 9.879 3.272 -7.775 1.00 98.00 178 GLY A C 1
ATOM 1445 O O . GLY A 1 178 ? 9.388 4.389 -7.862 1.00 98.00 178 GLY A O 1
ATOM 1446 N N . MET A 1 179 ? 10.984 3.060 -7.056 1.00 98.38 179 MET A N 1
ATOM 1447 C CA . MET A 1 179 ? 11.651 4.143 -6.316 1.00 98.38 179 MET A CA 1
ATOM 1448 C C . MET A 1 179 ? 12.278 5.196 -7.232 1.00 98.38 179 MET A C 1
ATOM 1450 O O . MET A 1 179 ? 12.257 6.378 -6.904 1.00 98.38 179 MET A O 1
ATOM 1454 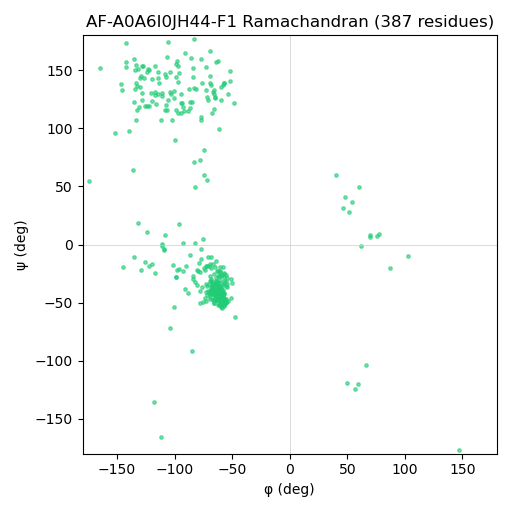N N . LEU A 1 180 ? 12.848 4.788 -8.369 1.00 98.75 180 LEU A N 1
ATOM 1455 C CA . LEU A 1 180 ? 13.371 5.718 -9.374 1.00 98.75 180 LEU A CA 1
ATOM 1456 C C . LEU A 1 180 ? 12.247 6.535 -10.018 1.00 98.75 180 LEU A C 1
ATOM 1458 O O . LEU A 1 180 ? 12.423 7.726 -10.260 1.00 98.75 180 LEU A O 1
ATOM 1462 N N . VAL A 1 181 ? 11.093 5.904 -10.252 1.00 98.69 181 VAL A N 1
ATOM 1463 C CA . VAL A 1 181 ? 9.867 6.573 -10.698 1.00 98.69 181 VAL A CA 1
ATOM 1464 C C . VAL A 1 181 ? 9.428 7.633 -9.683 1.00 98.69 181 VAL A C 1
ATOM 1466 O O . VAL A 1 181 ? 9.299 8.798 -10.058 1.00 98.69 181 VAL A O 1
ATOM 1469 N N . ASP A 1 182 ? 9.303 7.281 -8.403 1.00 98.56 182 ASP A N 1
ATOM 1470 C CA . ASP A 1 182 ? 8.918 8.242 -7.362 1.00 98.56 182 ASP A CA 1
ATOM 1471 C C . ASP A 1 182 ? 9.945 9.374 -7.213 1.00 98.56 182 ASP A C 1
ATOM 1473 O O . ASP A 1 182 ? 9.578 10.540 -7.044 1.00 98.56 182 ASP A O 1
ATOM 1477 N N . LYS A 1 183 ? 11.244 9.056 -7.312 1.00 98.56 183 LYS A N 1
ATOM 1478 C CA . LYS A 1 183 ? 12.328 10.048 -7.286 1.00 98.56 183 LYS A CA 1
ATOM 1479 C C . LYS A 1 183 ? 12.208 11.029 -8.453 1.00 98.56 183 LYS A C 1
ATOM 1481 O O . LYS A 1 183 ? 12.311 12.238 -8.238 1.00 98.56 183 LYS A O 1
ATOM 1486 N N . TYR A 1 184 ? 11.936 10.533 -9.661 1.00 98.69 184 TYR A N 1
ATOM 1487 C CA . TYR A 1 184 ? 11.685 11.373 -10.831 1.00 98.69 184 TYR A CA 1
ATOM 1488 C C . TYR A 1 184 ? 10.446 12.254 -10.640 1.00 98.69 184 TYR A C 1
ATOM 1490 O O . TYR A 1 184 ? 10.515 13.453 -10.893 1.00 98.69 184 TYR A O 1
ATOM 1498 N N . GLU A 1 185 ? 9.329 11.713 -10.153 1.00 98.25 185 GLU A N 1
ATOM 1499 C CA . GLU A 1 185 ? 8.127 12.522 -9.919 1.00 98.25 185 GLU A CA 1
ATOM 1500 C C . GLU A 1 185 ? 8.329 13.602 -8.847 1.00 98.25 185 GLU A C 1
ATOM 1502 O O . GLU A 1 185 ? 7.683 14.649 -8.907 1.00 98.25 185 GLU A O 1
ATOM 1507 N N . ALA A 1 186 ? 9.225 13.371 -7.884 1.00 98.06 186 ALA A N 1
ATOM 1508 C CA . ALA A 1 186 ? 9.571 14.345 -6.856 1.00 98.06 186 ALA A CA 1
ATOM 1509 C C . ALA A 1 186 ? 10.574 15.415 -7.331 1.00 98.06 186 ALA A C 1
ATOM 1511 O O . ALA A 1 186 ? 10.505 16.551 -6.869 1.00 98.06 186 ALA A O 1
ATOM 1512 N N . GLN A 1 187 ? 11.525 15.067 -8.209 1.00 97.25 187 GLN A N 1
ATOM 1513 C CA . GLN A 1 187 ? 12.710 15.904 -8.490 1.00 97.25 187 GLN A CA 1
ATOM 1514 C C . GLN A 1 187 ? 12.870 16.313 -9.962 1.00 97.25 187 GLN A C 1
ATOM 1516 O O . GLN A 1 187 ? 13.585 17.267 -10.256 1.00 97.25 187 GLN A O 1
ATOM 1521 N N . GLY A 1 188 ? 12.210 15.621 -10.891 1.00 96.94 188 GLY A N 1
ATOM 1522 C CA . GLY A 1 188 ? 12.229 15.912 -12.326 1.00 96.94 188 GLY A CA 1
ATOM 1523 C C . GLY A 1 188 ? 13.484 15.457 -13.081 1.00 96.94 188 GLY A C 1
ATOM 1524 O O . GLY A 1 188 ? 13.633 15.814 -14.250 1.00 96.94 188 GLY A O 1
ATOM 1525 N N . ASP A 1 189 ? 14.383 14.681 -12.464 1.00 97.81 189 ASP A N 1
ATOM 1526 C CA . ASP A 1 189 ? 15.624 14.231 -13.110 1.00 97.81 189 ASP A CA 1
ATOM 1527 C C . ASP A 1 189 ? 15.382 13.071 -14.093 1.00 97.81 189 ASP A C 1
ATOM 1529 O O . ASP A 1 189 ? 15.150 11.922 -13.707 1.00 97.81 189 ASP A O 1
ATOM 1533 N N . LEU A 1 190 ? 15.469 13.369 -15.393 1.00 97.94 190 LEU A N 1
ATOM 1534 C CA . LEU A 1 190 ? 15.288 12.385 -16.462 1.00 97.94 190 LEU A CA 1
ATOM 1535 C C . LEU A 1 190 ? 16.304 11.238 -16.415 1.00 97.94 190 LEU A C 1
ATOM 1537 O O . LEU A 1 190 ? 16.015 10.170 -16.957 1.00 97.94 190 LEU A O 1
ATOM 1541 N N . GLU A 1 191 ? 17.475 11.411 -15.797 1.00 97.50 191 GLU A N 1
ATOM 1542 C CA . GLU A 1 191 ? 18.436 10.315 -15.661 1.00 97.50 191 GLU A CA 1
ATOM 1543 C C . GLU A 1 191 ? 17.917 9.207 -14.740 1.00 97.50 191 GLU A C 1
ATOM 1545 O O . GLU A 1 191 ? 18.177 8.030 -14.997 1.00 97.50 191 GLU A O 1
ATOM 1550 N N . ASP A 1 192 ? 17.124 9.537 -13.718 1.00 98.19 192 ASP A N 1
ATOM 1551 C CA . ASP A 1 192 ? 16.505 8.526 -12.859 1.00 98.19 192 ASP A CA 1
ATOM 1552 C C . ASP A 1 192 ? 15.433 7.733 -13.609 1.00 98.19 192 ASP A C 1
ATOM 1554 O O . ASP A 1 192 ? 15.402 6.501 -13.532 1.00 98.19 192 ASP A O 1
ATOM 1558 N N . LEU A 1 193 ? 14.638 8.407 -14.444 1.00 98.31 193 LEU A N 1
ATOM 1559 C CA . LEU A 1 193 ? 13.667 7.728 -15.299 1.00 98.31 193 LEU A CA 1
ATOM 1560 C C . LEU A 1 193 ? 14.352 6.855 -16.365 1.00 98.31 193 LEU A C 1
ATOM 1562 O O . LEU A 1 193 ? 13.911 5.737 -16.623 1.00 98.31 193 LEU A O 1
ATOM 1566 N N . LYS A 1 194 ? 15.477 7.300 -16.944 1.00 98.44 194 LYS A N 1
ATOM 1567 C CA . LYS A 1 194 ? 16.274 6.483 -17.881 1.00 98.44 194 LYS A CA 1
ATOM 1568 C C . LYS A 1 194 ? 16.850 5.239 -17.207 1.00 98.44 194 LYS A C 1
ATOM 1570 O O . LYS A 1 194 ? 16.879 4.178 -17.831 1.00 98.44 194 LYS A O 1
ATOM 1575 N N . LYS A 1 195 ? 17.302 5.341 -15.950 1.00 98.56 195 LYS A N 1
ATOM 1576 C CA . LYS A 1 195 ? 17.731 4.172 -15.160 1.00 98.56 195 LYS A CA 1
ATOM 1577 C C . LYS A 1 195 ? 16.568 3.203 -14.948 1.00 98.56 195 LYS A C 1
ATOM 1579 O O . LYS A 1 195 ? 16.746 2.008 -15.165 1.00 98.56 195 LYS A O 1
ATOM 1584 N N . ALA A 1 196 ? 15.384 3.708 -14.589 1.00 98.69 196 ALA A N 1
ATOM 1585 C CA . ALA A 1 196 ? 14.186 2.887 -14.403 1.00 98.69 196 ALA A CA 1
ATOM 1586 C C . ALA A 1 196 ? 13.804 2.147 -15.695 1.00 98.69 196 ALA A C 1
ATOM 1588 O O . ALA A 1 196 ? 13.595 0.937 -15.672 1.00 98.69 196 ALA A O 1
ATOM 1589 N N . SER A 1 197 ? 13.812 2.865 -16.822 1.00 98.69 197 SER A N 1
ATOM 1590 C CA . SER A 1 197 ? 13.552 2.344 -18.169 1.00 98.69 197 SER A CA 1
ATOM 1591 C C . SER A 1 197 ? 14.502 1.195 -18.534 1.00 98.69 197 SER A C 1
ATOM 1593 O O . SER A 1 197 ? 14.066 0.098 -18.874 1.00 98.69 197 SER A O 1
ATOM 1595 N N . LYS A 1 198 ? 15.814 1.389 -18.345 1.00 98.44 198 LYS A N 1
ATOM 1596 C CA . LYS A 1 198 ? 16.825 0.350 -18.604 1.00 98.44 198 LYS A CA 1
ATOM 1597 C C . LYS A 1 198 ? 16.705 -0.861 -17.673 1.00 98.44 198 LYS A C 1
ATOM 1599 O O . LYS A 1 198 ? 16.885 -1.992 -18.121 1.00 98.44 198 LYS A O 1
ATOM 1604 N N . LEU A 1 199 ? 16.397 -0.647 -16.391 1.00 98.31 199 LEU A N 1
ATOM 1605 C CA . LEU A 1 199 ? 16.168 -1.749 -15.452 1.00 98.31 199 LEU A CA 1
ATOM 1606 C C . LEU A 1 199 ? 14.923 -2.558 -15.819 1.00 98.31 199 LEU A C 1
ATOM 1608 O O . LEU A 1 199 ? 14.943 -3.783 -15.693 1.00 98.31 199 LEU A O 1
ATOM 1612 N N . ALA A 1 200 ? 13.860 -1.896 -16.286 1.00 98.56 200 ALA A N 1
ATOM 1613 C CA . ALA A 1 200 ? 12.667 -2.569 -16.780 1.00 98.56 200 ALA A CA 1
ATOM 1614 C C . ALA A 1 200 ? 12.997 -3.422 -18.011 1.00 98.56 200 ALA A C 1
ATOM 1616 O O . ALA A 1 200 ? 12.687 -4.612 -18.003 1.00 98.56 200 ALA A O 1
ATOM 1617 N N . ASP A 1 201 ? 13.714 -2.876 -18.998 1.00 98.56 201 ASP A N 1
ATOM 1618 C CA . ASP A 1 201 ? 14.190 -3.629 -20.166 1.00 98.56 201 ASP A CA 1
ATOM 1619 C C . ASP A 1 201 ? 14.973 -4.887 -19.769 1.00 98.56 201 ASP A C 1
ATOM 1621 O O . ASP A 1 201 ? 14.692 -5.988 -20.250 1.00 98.56 201 ASP A O 1
ATOM 1625 N N . TRP A 1 202 ? 15.928 -4.741 -18.848 1.00 98.12 202 TRP A N 1
ATOM 1626 C CA . TRP A 1 202 ? 16.725 -5.859 -18.355 1.00 98.12 202 TRP A CA 1
ATOM 1627 C C . TRP A 1 202 ? 15.870 -6.913 -17.638 1.00 98.12 202 TRP A C 1
ATOM 1629 O O . TRP A 1 202 ? 16.013 -8.110 -17.896 1.00 98.12 202 TRP A O 1
ATOM 1639 N N . MET A 1 203 ? 14.960 -6.490 -16.756 1.00 97.44 203 MET A N 1
ATOM 1640 C CA . MET A 1 203 ? 14.087 -7.398 -16.008 1.00 97.44 203 MET A CA 1
ATOM 1641 C C . MET A 1 203 ? 13.157 -8.168 -16.949 1.00 97.44 203 MET A C 1
ATOM 1643 O O . MET A 1 203 ? 13.008 -9.381 -16.815 1.00 97.44 203 MET A O 1
ATOM 1647 N N . ILE A 1 204 ? 12.572 -7.485 -17.934 1.00 97.81 204 ILE A N 1
ATOM 1648 C CA . ILE A 1 204 ? 11.712 -8.094 -18.951 1.00 97.81 204 ILE A CA 1
ATOM 1649 C C . ILE A 1 204 ? 12.502 -9.142 -19.738 1.00 97.81 204 ILE A C 1
ATOM 1651 O O . ILE A 1 204 ? 12.075 -10.292 -19.814 1.00 97.81 204 ILE A O 1
ATOM 1655 N N . ALA A 1 205 ? 13.680 -8.777 -20.252 1.00 97.44 205 ALA A N 1
ATOM 1656 C CA . ALA A 1 205 ? 14.505 -9.662 -21.072 1.00 97.44 205 ALA A CA 1
ATOM 1657 C C . ALA A 1 205 ? 14.998 -10.914 -20.328 1.00 97.44 205 ALA A C 1
ATOM 1659 O O . ALA A 1 205 ? 15.204 -11.959 -20.942 1.00 97.44 205 ALA A O 1
ATOM 1660 N N . THR A 1 206 ? 15.214 -10.816 -19.016 1.00 96.38 206 THR A N 1
ATOM 1661 C CA . THR A 1 206 ? 15.799 -11.902 -18.213 1.00 96.38 206 THR A CA 1
ATOM 1662 C C . THR A 1 206 ? 14.769 -12.753 -17.481 1.00 96.38 206 THR A C 1
ATOM 1664 O O . THR A 1 206 ? 15.078 -13.885 -17.109 1.00 96.38 206 THR A O 1
ATOM 1667 N N . SER A 1 207 ? 13.566 -12.219 -17.257 1.00 96.31 207 SER A N 1
ATOM 1668 C CA . SER A 1 207 ? 12.616 -12.798 -16.301 1.00 96.31 207 SER A CA 1
ATOM 1669 C C . SER A 1 207 ? 11.218 -13.015 -16.873 1.00 96.31 207 SER A C 1
ATOM 1671 O O . SER A 1 207 ? 10.483 -13.844 -16.337 1.00 96.31 207 SER A O 1
ATOM 1673 N N . GLN A 1 208 ? 10.817 -12.317 -17.941 1.00 97.62 208 GLN A N 1
ATOM 1674 C CA . GLN A 1 208 ? 9.511 -12.548 -18.562 1.00 97.62 208 GLN A CA 1
ATOM 1675 C C . GLN A 1 208 ? 9.566 -13.729 -19.536 1.00 97.62 208 GLN A C 1
ATOM 1677 O O . GLN A 1 208 ? 10.477 -13.832 -20.355 1.00 97.62 208 GLN A O 1
ATOM 1682 N N . ARG A 1 209 ? 8.572 -14.621 -19.473 1.00 96.44 209 ARG A N 1
ATOM 1683 C CA . ARG A 1 209 ? 8.443 -15.751 -20.411 1.00 96.44 209 ARG A CA 1
ATOM 1684 C C . ARG A 1 209 ? 7.322 -15.535 -21.426 1.00 96.44 209 ARG A C 1
ATOM 1686 O O . ARG A 1 209 ? 6.546 -14.589 -21.325 1.00 96.44 209 ARG A O 1
ATOM 1693 N N . GLU A 1 210 ? 7.211 -16.451 -22.390 1.00 95.56 210 GLU A N 1
ATOM 1694 C CA . GLU A 1 210 ? 6.213 -16.403 -23.472 1.00 95.56 210 GLU A CA 1
ATOM 1695 C C . GLU A 1 210 ? 4.769 -16.278 -22.971 1.00 95.56 210 GLU A C 1
ATOM 1697 O O . GLU A 1 210 ? 3.964 -15.582 -23.586 1.00 95.56 210 GLU A O 1
ATOM 1702 N N . ASN A 1 211 ? 4.450 -16.886 -21.822 1.00 95.12 211 ASN A N 1
ATOM 1703 C CA . ASN A 1 211 ? 3.127 -16.783 -21.206 1.00 95.12 211 ASN A CA 1
ATOM 1704 C C . ASN A 1 211 ? 2.863 -15.435 -20.506 1.00 95.12 211 ASN A C 1
ATOM 1706 O O . ASN A 1 211 ? 1.834 -15.286 -19.854 1.00 95.12 211 ASN A O 1
ATOM 1710 N N . GLY A 1 212 ? 3.782 -14.472 -20.598 1.00 96.88 212 GLY A N 1
ATOM 1711 C CA . GLY A 1 212 ? 3.628 -13.118 -20.073 1.00 96.88 212 GLY A CA 1
ATOM 1712 C C . GLY A 1 212 ? 4.030 -12.932 -18.613 1.00 96.88 212 GLY A C 1
ATOM 1713 O O . GLY A 1 212 ? 4.322 -11.808 -18.211 1.00 96.88 212 GLY A O 1
ATOM 1714 N N . ALA A 1 213 ? 4.094 -14.000 -17.821 1.00 96.62 213 ALA A N 1
ATOM 1715 C CA . ALA A 1 213 ? 4.502 -13.911 -16.425 1.00 96.62 213 ALA A CA 1
ATOM 1716 C C . ALA A 1 213 ? 5.993 -13.569 -16.278 1.00 96.62 213 ALA A C 1
ATOM 1718 O O . ALA A 1 213 ? 6.838 -14.042 -17.043 1.00 96.62 213 ALA A O 1
ATOM 1719 N N . TYR A 1 214 ? 6.306 -12.794 -15.241 1.00 96.62 214 TYR A N 1
ATOM 1720 C CA . TYR A 1 214 ? 7.652 -12.643 -14.696 1.00 96.62 214 TYR A CA 1
ATOM 1721 C C . TYR A 1 214 ? 7.984 -13.815 -13.770 1.00 96.62 214 TYR A C 1
ATOM 1723 O O . TYR A 1 214 ? 7.170 -14.183 -12.918 1.00 96.62 214 TYR A O 1
ATOM 1731 N N . TYR A 1 215 ? 9.179 -14.377 -13.928 1.00 93.88 215 TYR A N 1
ATOM 1732 C CA . TYR A 1 215 ? 9.660 -15.544 -13.200 1.00 93.88 215 TYR A CA 1
ATOM 1733 C C . TYR A 1 215 ? 10.914 -15.232 -12.403 1.00 93.88 215 TYR A C 1
ATOM 1735 O O . TYR A 1 215 ? 11.830 -14.576 -12.895 1.00 93.88 215 TYR A O 1
ATOM 1743 N N . ASN A 1 216 ? 10.995 -15.828 -11.220 1.00 90.00 216 ASN A N 1
ATOM 1744 C CA . ASN A 1 216 ? 12.262 -16.063 -10.549 1.00 90.00 216 ASN A CA 1
ATOM 1745 C C . ASN A 1 216 ? 12.563 -17.559 -10.655 1.00 90.00 216 ASN A C 1
ATOM 1747 O O . ASN A 1 216 ? 11.817 -18.391 -10.134 1.00 90.00 216 ASN A O 1
ATOM 1751 N N . HIS A 1 217 ? 13.635 -17.910 -11.363 1.00 86.81 217 HIS A N 1
ATOM 1752 C CA . HIS A 1 217 ? 13.941 -19.297 -11.702 1.00 86.81 217 HIS A CA 1
ATOM 1753 C C . HIS A 1 217 ? 12.716 -20.008 -12.307 1.00 86.81 217 HIS A C 1
ATOM 1755 O O . HIS A 1 217 ? 12.252 -19.601 -13.370 1.00 86.81 217 HIS A O 1
ATOM 1761 N N . GLY A 1 218 ? 12.214 -21.073 -11.676 1.00 86.88 218 GLY A N 1
ATOM 1762 C CA . GLY A 1 218 ? 11.070 -21.864 -12.139 1.00 86.88 218 GLY A CA 1
ATOM 1763 C C . GLY A 1 218 ? 9.697 -21.341 -11.710 1.00 86.88 218 GLY A C 1
ATOM 1764 O O . GLY A 1 218 ? 8.701 -21.841 -12.222 1.00 86.88 218 GLY A O 1
ATOM 1765 N N . THR A 1 219 ? 9.641 -20.350 -10.821 1.00 88.56 219 THR A N 1
ATOM 1766 C CA . THR A 1 219 ? 8.412 -19.927 -10.140 1.00 88.56 219 THR A CA 1
ATOM 1767 C C . THR A 1 219 ? 7.833 -18.672 -10.780 1.00 88.56 219 THR A C 1
ATOM 1769 O O . THR A 1 219 ? 8.555 -17.694 -10.995 1.00 88.56 219 THR A O 1
ATOM 1772 N N . VAL A 1 220 ? 6.526 -18.681 -11.056 1.00 90.62 220 VAL A N 1
ATOM 1773 C CA . VAL A 1 220 ? 5.776 -17.483 -11.452 1.00 90.62 220 VAL A CA 1
ATOM 1774 C C . VAL A 1 220 ? 5.764 -16.516 -10.279 1.00 90.62 220 VAL A C 1
ATOM 1776 O O . VAL A 1 220 ? 5.206 -16.800 -9.228 1.00 90.62 220 VAL A O 1
ATOM 1779 N N . TYR A 1 221 ? 6.376 -15.358 -10.473 1.00 91.38 221 TYR A N 1
ATOM 1780 C CA . TYR A 1 221 ? 6.603 -14.379 -9.417 1.00 91.38 221 TYR A CA 1
ATOM 1781 C C . TYR A 1 221 ? 5.785 -13.109 -9.576 1.00 91.38 221 TYR A C 1
ATOM 1783 O O . TYR A 1 221 ? 5.878 -12.200 -8.759 1.00 91.38 221 TYR A O 1
ATOM 1791 N N . THR A 1 222 ? 4.999 -13.017 -10.646 1.00 93.38 222 THR A N 1
ATOM 1792 C CA . THR A 1 222 ? 4.169 -11.833 -10.900 1.00 93.38 222 THR A CA 1
ATOM 1793 C C . THR A 1 222 ? 3.226 -11.569 -9.721 1.00 93.38 222 THR A C 1
ATOM 1795 O O . THR A 1 222 ? 2.956 -10.417 -9.404 1.00 93.38 222 THR A O 1
ATOM 1798 N N . SER A 1 223 ? 2.792 -12.623 -9.027 1.00 90.38 223 SER A N 1
ATOM 1799 C CA . SER A 1 223 ? 1.971 -12.598 -7.814 1.00 90.38 223 SER A CA 1
ATOM 1800 C C . SER A 1 223 ? 2.727 -12.237 -6.529 1.00 90.38 223 SER A C 1
ATOM 1802 O O . SER A 1 223 ? 2.090 -12.130 -5.491 1.00 90.38 223 SER A O 1
ATOM 1804 N N . VAL A 1 224 ? 4.048 -12.039 -6.546 1.00 87.56 224 VAL A N 1
ATOM 1805 C CA . VAL A 1 224 ? 4.849 -11.750 -5.345 1.00 87.56 224 VAL A CA 1
ATOM 1806 C C . VAL A 1 224 ? 5.287 -10.281 -5.358 1.00 87.56 224 VAL A C 1
ATOM 1808 O O . VAL A 1 224 ? 5.962 -9.823 -6.281 1.00 87.56 224 VAL A O 1
ATOM 1811 N N . ILE A 1 225 ? 4.882 -9.532 -4.327 1.00 85.56 225 ILE A N 1
ATOM 1812 C CA . ILE A 1 225 ? 5.005 -8.067 -4.211 1.00 85.56 225 ILE A CA 1
ATOM 1813 C C . ILE A 1 225 ? 4.134 -7.342 -5.244 1.00 85.56 225 ILE A C 1
ATOM 1815 O O . ILE A 1 225 ? 2.934 -7.229 -5.046 1.00 85.56 225 ILE A O 1
ATOM 1819 N N . TYR A 1 226 ? 4.672 -6.797 -6.331 1.00 90.62 226 TYR A N 1
ATOM 1820 C CA . TYR A 1 226 ? 3.852 -6.111 -7.340 1.00 90.62 226 TYR A CA 1
ATOM 1821 C C . TYR A 1 226 ? 4.675 -5.702 -8.559 1.00 90.62 226 TYR A C 1
ATOM 1823 O O . TYR A 1 226 ? 4.712 -4.544 -8.970 1.00 90.62 226 TYR A O 1
ATOM 1831 N N . ILE A 1 227 ? 5.357 -6.676 -9.156 1.00 95.69 227 ILE A N 1
ATOM 1832 C CA . ILE A 1 227 ? 6.321 -6.447 -10.238 1.00 95.69 227 ILE A CA 1
ATOM 1833 C C . ILE A 1 227 ? 5.693 -5.697 -11.414 1.00 95.69 227 ILE A C 1
ATOM 1835 O O . ILE A 1 227 ? 6.251 -4.709 -11.892 1.00 95.69 227 ILE A O 1
ATOM 1839 N N . ALA A 1 228 ? 4.517 -6.134 -11.870 1.00 97.75 228 ALA A N 1
ATOM 1840 C CA . ALA A 1 228 ? 3.830 -5.492 -12.979 1.00 97.75 228 ALA A CA 1
ATOM 1841 C C . ALA A 1 228 ? 3.384 -4.069 -12.616 1.00 97.75 228 ALA A C 1
ATOM 1843 O O . ALA A 1 228 ? 3.465 -3.198 -13.475 1.00 97.75 228 ALA A O 1
ATOM 1844 N N . LYS A 1 229 ? 2.999 -3.799 -11.357 1.00 97.44 229 LYS A N 1
ATOM 1845 C CA . LYS A 1 229 ? 2.637 -2.443 -10.901 1.00 97.44 229 LYS A CA 1
ATOM 1846 C C . LYS A 1 229 ? 3.779 -1.459 -11.132 1.00 97.44 229 LYS A C 1
ATOM 1848 O O . LYS A 1 229 ? 3.562 -0.434 -11.763 1.00 97.44 229 LYS A O 1
ATOM 1853 N N . SER A 1 230 ? 4.994 -1.780 -10.686 1.00 97.88 230 SER A N 1
ATOM 1854 C CA . SER A 1 230 ? 6.132 -0.860 -10.828 1.00 97.88 230 SER A CA 1
ATOM 1855 C C . SER A 1 230 ? 6.481 -0.579 -12.294 1.00 97.88 230 SER A C 1
ATOM 1857 O O . SER A 1 230 ? 6.836 0.545 -12.640 1.00 97.88 230 SER A O 1
ATOM 1859 N N . VAL A 1 231 ? 6.316 -1.569 -13.179 1.00 98.62 231 VAL A N 1
ATOM 1860 C CA . VAL A 1 231 ? 6.487 -1.381 -14.631 1.00 98.62 231 VAL A CA 1
ATOM 1861 C C . VAL A 1 231 ? 5.338 -0.562 -15.237 1.00 98.62 231 VAL A C 1
ATOM 1863 O O . VAL A 1 231 ? 5.576 0.242 -16.134 1.00 98.62 231 VAL A O 1
ATOM 1866 N N . LEU A 1 232 ? 4.102 -0.713 -14.748 1.00 98.50 232 LEU A N 1
ATOM 1867 C CA . LEU A 1 232 ? 2.965 0.113 -15.174 1.00 98.50 232 LEU A CA 1
ATOM 1868 C C . LEU A 1 232 ? 3.127 1.576 -14.752 1.00 98.50 232 LEU A C 1
ATOM 1870 O O . LEU A 1 232 ? 2.841 2.460 -15.553 1.00 98.50 232 LEU A O 1
ATOM 1874 N N . GLU A 1 233 ? 3.593 1.840 -13.530 1.00 98.12 233 GLU A N 1
ATOM 1875 C CA . GLU A 1 233 ? 3.842 3.203 -13.036 1.00 98.12 233 GLU A CA 1
ATOM 1876 C C . GLU A 1 233 ? 4.888 3.910 -13.899 1.00 98.12 233 GLU A C 1
ATOM 1878 O O . GLU A 1 233 ? 4.662 5.029 -14.362 1.00 98.12 233 GLU A O 1
ATOM 1883 N N . LEU A 1 234 ? 5.979 3.205 -14.213 1.00 98.81 234 LEU A N 1
ATOM 1884 C CA . LEU A 1 234 ? 6.976 3.658 -15.176 1.00 98.81 234 LEU A CA 1
ATOM 1885 C C . LEU A 1 234 ? 6.346 3.947 -16.547 1.00 98.81 234 LEU A C 1
ATOM 1887 O O . LEU A 1 234 ? 6.492 5.050 -17.070 1.00 98.81 234 LEU A O 1
ATOM 1891 N N . ALA A 1 235 ? 5.608 2.989 -17.111 1.00 98.62 235 ALA A N 1
ATOM 1892 C CA . ALA A 1 235 ? 5.035 3.117 -18.448 1.00 98.62 235 ALA A CA 1
ATOM 1893 C C . ALA A 1 235 ? 4.033 4.280 -18.563 1.00 98.62 235 ALA A C 1
ATOM 1895 O O . ALA A 1 235 ? 3.943 4.915 -19.614 1.00 98.62 235 ALA A O 1
ATOM 1896 N N . VAL A 1 236 ? 3.286 4.592 -17.497 1.00 98.12 236 VAL A N 1
ATOM 1897 C CA . VAL A 1 236 ? 2.384 5.756 -17.451 1.00 98.12 236 VAL A CA 1
ATOM 1898 C C . VAL A 1 236 ? 3.170 7.066 -17.571 1.00 98.12 236 VAL A C 1
ATOM 1900 O O . VAL A 1 236 ? 2.765 7.954 -18.325 1.00 98.12 236 VAL A O 1
ATOM 1903 N N . LEU A 1 237 ? 4.306 7.188 -16.883 1.00 98.06 237 LEU A N 1
ATOM 1904 C CA . LEU A 1 237 ? 5.153 8.381 -16.963 1.00 98.06 237 LEU A CA 1
ATOM 1905 C C . LEU A 1 237 ? 5.883 8.490 -18.299 1.00 98.06 237 LEU A C 1
ATOM 1907 O O . LEU A 1 237 ? 5.896 9.562 -18.906 1.00 98.06 237 LEU A O 1
ATOM 1911 N N . GLU A 1 238 ? 6.431 7.383 -18.797 1.00 98.69 238 GLU A N 1
ATOM 1912 C CA . GLU A 1 238 ? 7.045 7.335 -20.124 1.00 98.69 238 GLU A CA 1
ATOM 1913 C C . GLU A 1 238 ? 6.031 7.705 -21.210 1.00 98.69 238 GLU A C 1
ATOM 1915 O O . GLU A 1 238 ? 6.370 8.438 -22.134 1.00 98.69 238 GLU A O 1
ATOM 1920 N N . ARG A 1 239 ? 4.764 7.283 -21.085 1.00 97.94 239 ARG A N 1
ATOM 1921 C CA . ARG A 1 239 ? 3.700 7.653 -22.031 1.00 97.94 239 ARG A CA 1
ATOM 1922 C C . ARG A 1 239 ? 3.465 9.158 -22.054 1.00 97.94 239 ARG A C 1
ATOM 1924 O O . ARG A 1 239 ? 3.340 9.721 -23.137 1.00 97.94 239 ARG A O 1
ATOM 1931 N N . LYS A 1 240 ? 3.443 9.803 -20.883 1.00 97.56 240 LYS A N 1
ATOM 1932 C CA . LYS A 1 240 ? 3.286 11.260 -20.766 1.00 97.56 240 LYS A CA 1
ATOM 1933 C C . LYS A 1 240 ? 4.428 12.007 -21.457 1.00 97.56 240 LYS A C 1
ATOM 1935 O O . LYS A 1 240 ? 4.184 12.955 -22.193 1.00 97.56 240 LYS A O 1
ATOM 1940 N N . LEU A 1 241 ? 5.674 11.572 -21.266 1.00 98.00 241 LEU A N 1
ATOM 1941 C CA . LEU A 1 241 ? 6.819 12.137 -21.996 1.00 98.00 241 LEU A CA 1
ATOM 1942 C C . LEU A 1 241 ? 6.779 11.789 -23.494 1.00 98.00 241 LEU A C 1
ATOM 1944 O O . LEU A 1 241 ? 7.186 12.584 -24.340 1.00 98.00 241 LEU A O 1
ATOM 1948 N N . GLY A 1 242 ? 6.227 10.622 -23.822 1.00 98.06 242 GLY A N 1
ATOM 1949 C CA . GLY A 1 242 ? 6.029 10.112 -25.173 1.00 98.06 242 GLY A CA 1
ATOM 1950 C C . GLY A 1 242 ? 5.071 10.928 -26.041 1.00 98.06 242 GLY A C 1
ATOM 1951 O O . GLY A 1 242 ? 5.075 10.769 -27.262 1.00 98.06 242 GLY A O 1
ATOM 1952 N N . GLU A 1 243 ? 4.285 11.829 -25.444 1.00 97.62 243 GLU A N 1
ATOM 1953 C CA . GLU A 1 243 ? 3.487 12.818 -26.179 1.00 97.62 243 GLU A CA 1
ATOM 1954 C C . GLU A 1 243 ? 4.369 13.768 -27.004 1.00 97.62 243 GLU A C 1
ATOM 1956 O O . GLU A 1 243 ? 3.928 14.277 -28.033 1.00 97.62 243 GLU A O 1
ATOM 1961 N N . GLN A 1 244 ? 5.616 13.989 -26.569 1.00 96.94 244 GLN A N 1
ATOM 1962 C CA . GLN A 1 244 ? 6.552 14.938 -27.180 1.00 96.94 244 GLN A CA 1
ATOM 1963 C C . GLN A 1 244 ? 7.840 14.279 -27.695 1.00 96.94 244 GLN A C 1
ATOM 1965 O O . GLN A 1 244 ? 8.546 14.883 -28.500 1.00 96.94 244 GLN A O 1
ATOM 1970 N N . ASP A 1 245 ? 8.151 13.052 -27.267 1.00 98.06 245 ASP A N 1
ATOM 1971 C CA . ASP A 1 245 ? 9.411 12.375 -27.582 1.00 98.06 245 ASP A CA 1
ATOM 1972 C C . ASP A 1 245 ? 9.193 10.905 -27.991 1.00 98.06 245 ASP A C 1
ATOM 1974 O O . ASP A 1 245 ? 8.662 10.081 -27.243 1.00 98.06 245 ASP A O 1
ATOM 1978 N N . LEU A 1 246 ? 9.655 10.547 -29.192 1.00 97.88 246 LEU A N 1
ATOM 1979 C CA . LEU A 1 246 ? 9.512 9.198 -29.742 1.00 97.88 246 LEU A CA 1
ATOM 1980 C C . LEU A 1 246 ? 10.257 8.126 -28.929 1.00 97.88 246 LEU A C 1
ATOM 1982 O O . LEU A 1 246 ? 9.798 6.980 -28.876 1.00 97.88 246 LEU A O 1
ATOM 1986 N N . PHE A 1 247 ? 11.382 8.473 -28.296 1.00 98.00 247 PHE A N 1
ATOM 1987 C CA . PHE A 1 247 ? 12.121 7.553 -27.433 1.00 98.00 247 PHE A CA 1
ATOM 1988 C C . PHE A 1 247 ? 11.229 7.091 -26.279 1.00 98.00 247 PHE A C 1
ATOM 1990 O O . PHE A 1 247 ? 11.014 5.890 -26.102 1.00 98.00 247 PHE A O 1
ATOM 1997 N N . TRP A 1 248 ? 10.632 8.044 -25.562 1.00 98.69 248 TRP A N 1
ATOM 1998 C CA . TRP A 1 248 ? 9.772 7.755 -24.418 1.00 98.69 248 TRP A CA 1
ATOM 1999 C C . TRP A 1 248 ? 8.497 7.022 -24.815 1.00 98.69 248 TRP A C 1
ATOM 2001 O O . TRP A 1 248 ? 8.108 6.074 -24.136 1.00 98.69 248 TRP A O 1
ATOM 2011 N N . ARG A 1 249 ? 7.901 7.367 -25.962 1.00 98.50 249 ARG A N 1
ATOM 2012 C CA . ARG A 1 249 ? 6.757 6.625 -26.507 1.00 98.50 249 ARG A CA 1
ATOM 2013 C C . ARG A 1 249 ? 7.091 5.153 -26.756 1.00 98.50 249 ARG A C 1
ATOM 2015 O O . ARG A 1 249 ? 6.320 4.273 -26.389 1.00 98.50 249 ARG A O 1
ATOM 2022 N N . THR A 1 250 ? 8.259 4.887 -27.340 1.00 98.44 250 THR A N 1
ATOM 2023 C CA . THR A 1 250 ? 8.708 3.520 -27.643 1.00 98.44 250 THR A CA 1
ATOM 2024 C C . THR A 1 250 ? 8.957 2.710 -26.368 1.00 98.44 250 THR A C 1
ATOM 2026 O O . THR A 1 250 ? 8.609 1.528 -26.316 1.00 98.44 250 THR A O 1
ATOM 2029 N N . CYS A 1 251 ? 9.545 3.324 -25.335 1.00 98.62 251 CYS A N 1
ATOM 2030 C CA . CYS A 1 251 ? 9.702 2.685 -24.027 1.00 98.62 251 CYS A CA 1
ATOM 2031 C C . CYS A 1 251 ? 8.342 2.398 -23.378 1.00 98.62 251 CYS A C 1
ATOM 2033 O O . CYS A 1 251 ? 8.082 1.255 -23.003 1.00 98.62 251 CYS A O 1
ATOM 2035 N N . ALA A 1 252 ? 7.443 3.386 -23.365 1.00 98.69 252 ALA A N 1
ATOM 2036 C CA . ALA A 1 252 ? 6.111 3.258 -22.785 1.00 98.69 252 ALA A CA 1
ATOM 2037 C C . ALA A 1 252 ? 5.316 2.100 -23.399 1.00 98.69 252 ALA A C 1
ATOM 2039 O O . ALA A 1 252 ? 4.745 1.292 -22.668 1.00 98.69 252 ALA A O 1
ATOM 2040 N N . ASP A 1 253 ? 5.300 1.990 -24.731 1.00 98.50 253 ASP A N 1
ATOM 2041 C CA . ASP A 1 253 ? 4.578 0.927 -25.438 1.00 98.50 253 ASP A CA 1
ATOM 2042 C C . ASP A 1 253 ? 5.138 -0.458 -25.082 1.00 98.50 253 ASP A C 1
ATOM 2044 O O . ASP A 1 253 ? 4.382 -1.395 -24.806 1.00 98.50 253 ASP A O 1
ATOM 2048 N N . ARG A 1 254 ? 6.469 -0.586 -25.022 1.00 98.62 254 ARG A N 1
ATOM 2049 C CA . ARG A 1 254 ? 7.154 -1.835 -24.668 1.00 98.62 254 ARG A CA 1
ATOM 2050 C C . ARG A 1 254 ? 6.883 -2.243 -23.219 1.00 98.62 254 ARG A C 1
ATOM 2052 O O . ARG A 1 254 ? 6.481 -3.382 -22.970 1.00 98.62 254 ARG A O 1
ATOM 2059 N N . HIS A 1 255 ? 7.071 -1.327 -22.273 1.00 98.81 255 HIS A N 1
ATOM 2060 C CA . HIS A 1 255 ? 6.887 -1.586 -20.846 1.00 98.81 255 HIS A CA 1
ATOM 2061 C C . HIS A 1 255 ? 5.422 -1.840 -20.493 1.00 98.81 255 HIS A C 1
ATOM 2063 O O . HIS A 1 255 ? 5.123 -2.803 -19.781 1.00 98.81 255 HIS A O 1
ATOM 2069 N N . PHE A 1 256 ? 4.497 -1.059 -21.057 1.00 98.69 256 PHE A N 1
ATOM 2070 C CA . PHE A 1 256 ? 3.066 -1.280 -20.877 1.00 98.69 256 PHE A CA 1
ATOM 2071 C C . PHE A 1 256 ? 2.640 -2.648 -21.413 1.00 98.69 256 PHE A C 1
ATOM 2073 O O . PHE A 1 256 ? 1.971 -3.394 -20.702 1.00 98.69 256 PHE A O 1
ATOM 2080 N N . LEU A 1 257 ? 3.056 -3.017 -22.632 1.00 98.50 257 LEU A N 1
ATOM 2081 C CA . LEU A 1 257 ? 2.719 -4.318 -23.213 1.00 98.50 257 LEU A CA 1
ATOM 2082 C C . LEU A 1 257 ? 3.254 -5.474 -22.361 1.00 98.50 257 LEU A C 1
ATOM 2084 O O . LEU A 1 257 ? 2.538 -6.449 -22.131 1.00 98.50 257 LEU A O 1
ATOM 2088 N N . SER A 1 258 ? 4.494 -5.364 -21.881 1.00 98.75 258 SER A N 1
ATOM 2089 C CA . SER A 1 258 ? 5.087 -6.359 -20.989 1.00 98.75 258 SER A CA 1
ATOM 2090 C C . SER A 1 258 ? 4.275 -6.517 -19.705 1.00 98.75 258 SER A C 1
ATOM 2092 O O . SER A 1 258 ? 3.845 -7.622 -19.370 1.00 98.75 258 SER A O 1
ATOM 2094 N N . ALA A 1 259 ? 4.016 -5.418 -18.997 1.00 98.56 259 ALA A N 1
ATOM 2095 C CA . ALA A 1 259 ? 3.272 -5.460 -17.747 1.00 98.56 259 ALA A CA 1
ATOM 2096 C C . ALA A 1 259 ? 1.827 -5.934 -17.948 1.00 98.56 259 ALA A C 1
ATOM 2098 O O . ALA A 1 259 ? 1.322 -6.709 -17.138 1.00 98.56 259 ALA A O 1
ATOM 2099 N N . LYS A 1 260 ? 1.187 -5.554 -19.061 1.00 98.50 260 LYS A N 1
ATOM 2100 C CA . LYS A 1 260 ? -0.147 -6.035 -19.420 1.00 98.50 260 LYS A CA 1
ATOM 2101 C C . LYS A 1 260 ? -0.179 -7.549 -19.591 1.00 98.50 260 LYS A C 1
ATOM 2103 O O . LYS A 1 260 ? -1.047 -8.182 -19.006 1.00 98.50 260 LYS A O 1
ATOM 2108 N N . LYS A 1 261 ? 0.777 -8.143 -20.310 1.00 98.62 261 LYS A N 1
ATOM 2109 C CA . LYS A 1 261 ? 0.859 -9.608 -20.450 1.00 98.62 261 LYS A CA 1
ATOM 2110 C C . LYS A 1 261 ? 0.981 -10.312 -19.095 1.00 98.62 261 LYS A C 1
ATOM 2112 O O . LYS A 1 261 ? 0.363 -11.353 -18.890 1.00 98.62 261 LYS A O 1
ATOM 2117 N N . ALA A 1 262 ? 1.743 -9.736 -18.167 1.00 98.44 262 ALA A N 1
ATOM 2118 C CA . ALA A 1 262 ? 1.876 -10.269 -16.816 1.00 98.44 262 ALA A CA 1
ATOM 2119 C C . ALA A 1 262 ? 0.554 -10.172 -16.030 1.00 98.44 262 ALA A C 1
ATOM 2121 O O . ALA A 1 262 ? 0.142 -11.139 -15.393 1.00 98.44 262 ALA A O 1
ATOM 2122 N N . VAL A 1 263 ? -0.162 -9.046 -16.127 1.00 98.50 263 VAL A N 1
ATOM 2123 C CA . VAL A 1 263 ? -1.495 -8.883 -15.520 1.00 98.50 263 VAL A CA 1
ATOM 2124 C C . VAL A 1 263 ? -2.528 -9.820 -16.153 1.00 98.50 263 VAL A C 1
ATOM 2126 O O . VAL A 1 263 ? -3.306 -10.437 -15.431 1.00 98.50 263 VAL A O 1
ATOM 2129 N N . ASP A 1 264 ? -2.523 -9.982 -17.476 1.00 98.44 264 ASP A N 1
ATOM 2130 C CA . ASP A 1 264 ? -3.401 -10.923 -18.180 1.00 98.44 264 ASP A CA 1
ATOM 2131 C C . ASP A 1 264 ? -3.172 -12.360 -17.676 1.00 98.44 264 ASP A C 1
ATOM 2133 O O . ASP A 1 264 ? -4.131 -13.105 -17.464 1.00 98.44 264 ASP A O 1
ATOM 2137 N N . GLN A 1 265 ? -1.914 -12.735 -17.409 1.00 97.56 265 GLN A N 1
ATOM 2138 C CA . GLN A 1 265 ? -1.565 -14.024 -16.811 1.00 97.56 265 GLN A CA 1
ATOM 2139 C C . GLN A 1 265 ? -2.094 -14.163 -15.373 1.00 97.56 265 GLN A C 1
ATOM 2141 O O . GLN A 1 265 ? -2.615 -15.227 -15.023 1.00 97.56 265 GLN A O 1
ATOM 2146 N N . LEU A 1 266 ? -2.047 -13.104 -14.554 1.00 96.75 266 LEU A N 1
ATOM 2147 C CA . LEU A 1 266 ? -2.679 -13.112 -13.228 1.00 96.75 266 LEU A CA 1
ATOM 2148 C C . LEU A 1 266 ? -4.195 -13.329 -13.330 1.00 96.75 266 LEU A C 1
ATOM 2150 O O . LEU A 1 266 ? -4.750 -14.151 -12.601 1.00 96.75 266 LEU A O 1
ATOM 2154 N N . VAL A 1 267 ? -4.869 -12.643 -14.259 1.00 97.56 267 VAL A N 1
ATOM 2155 C CA . VAL A 1 267 ? -6.314 -12.825 -14.476 1.00 97.56 267 VAL A CA 1
ATOM 2156 C C . VAL A 1 267 ? -6.626 -14.262 -14.899 1.00 97.56 267 VAL A C 1
ATOM 2158 O O . VAL A 1 267 ? -7.541 -14.882 -14.353 1.00 97.56 267 VAL A O 1
ATOM 2161 N N . ALA A 1 268 ? -5.840 -14.813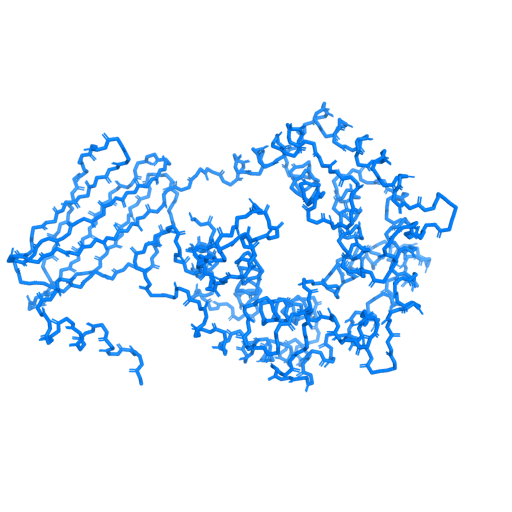 -15.828 1.00 96.38 268 ALA A N 1
ATOM 2162 C CA . ALA A 1 268 ? -5.996 -16.185 -16.305 1.00 96.38 268 ALA A CA 1
ATOM 2163 C C . ALA A 1 268 ? -5.785 -17.237 -15.201 1.00 96.38 268 ALA A C 1
ATOM 2165 O O . ALA A 1 268 ? -6.381 -18.308 -15.272 1.00 96.38 268 ALA A O 1
ATOM 2166 N N . SER A 1 269 ? -4.990 -16.923 -14.172 1.00 92.25 269 SER A N 1
ATOM 2167 C CA . SER A 1 269 ? -4.705 -17.834 -13.052 1.00 92.25 269 SER A CA 1
ATOM 2168 C C . SER A 1 269 ? -5.881 -17.975 -12.075 1.00 92.25 269 SER A C 1
ATOM 2170 O O . SER A 1 269 ? -5.952 -18.948 -11.336 1.00 92.25 269 SER A O 1
ATOM 2172 N N . GLN A 1 270 ? -6.825 -17.025 -12.052 1.00 89.69 270 GLN A N 1
ATOM 2173 C CA . GLN A 1 270 ? -8.054 -17.084 -11.238 1.00 89.69 270 GLN A CA 1
ATOM 2174 C C . GLN A 1 270 ? -7.866 -17.387 -9.733 1.00 89.69 270 GLN A C 1
ATOM 2176 O O . GLN A 1 270 ? -8.786 -17.909 -9.101 1.00 89.69 270 GLN A O 1
ATOM 2181 N N . GLY A 1 271 ? -6.720 -17.032 -9.147 1.0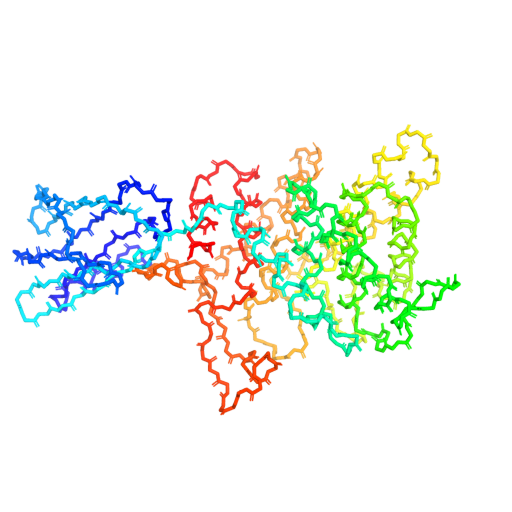0 84.75 271 GLY A N 1
ATOM 2182 C CA . GLY A 1 271 ? -6.397 -17.317 -7.742 1.00 84.75 271 GLY A CA 1
ATOM 2183 C C . GLY A 1 271 ? -5.432 -18.487 -7.526 1.00 84.75 271 GLY A C 1
ATOM 2184 O O . GLY A 1 271 ? -4.944 -18.644 -6.412 1.00 84.75 271 GLY A O 1
ATOM 2185 N N . ASP A 1 272 ? -5.123 -19.269 -8.564 1.00 87.25 272 ASP A N 1
ATOM 2186 C CA . ASP A 1 272 ? -4.099 -20.324 -8.536 1.00 87.25 272 ASP A CA 1
ATOM 2187 C C . ASP A 1 272 ? -2.706 -19.720 -8.775 1.00 87.25 272 ASP A C 1
ATOM 2189 O O . ASP A 1 272 ? -2.131 -19.803 -9.864 1.00 87.25 272 ASP A O 1
ATOM 2193 N N . PHE A 1 273 ? -2.209 -18.988 -7.778 1.00 85.94 273 PHE A N 1
ATOM 2194 C CA . PHE A 1 273 ? -0.922 -18.303 -7.861 1.00 85.94 273 PHE A CA 1
ATOM 2195 C C . PHE A 1 273 ? 0.205 -19.116 -7.220 1.00 85.94 273 PHE A C 1
ATOM 2197 O O . PHE A 1 273 ? 0.002 -19.898 -6.295 1.00 85.94 273 PHE A O 1
ATOM 2204 N N . GLN A 1 274 ? 1.427 -18.881 -7.699 1.00 80.25 274 GLN A N 1
ATOM 2205 C CA . GLN A 1 274 ? 2.650 -19.436 -7.120 1.00 80.25 274 GLN A CA 1
ATOM 2206 C C . GLN A 1 274 ? 3.330 -18.404 -6.207 1.00 80.25 274 GLN A C 1
ATOM 2208 O O . GLN A 1 274 ? 3.142 -17.195 -6.387 1.00 80.25 274 GLN A O 1
ATOM 2213 N N . THR A 1 275 ? 4.129 -18.874 -5.241 1.00 69.06 275 THR A N 1
ATOM 2214 C CA . THR A 1 275 ? 4.891 -18.029 -4.298 1.00 69.06 275 THR A CA 1
ATOM 2215 C C . THR A 1 275 ? 6.280 -18.598 -3.993 1.00 69.06 275 THR A C 1
ATOM 2217 O O . THR A 1 275 ? 6.631 -19.694 -4.430 1.00 69.06 275 THR A O 1
ATOM 2220 N N . GLU A 1 276 ? 7.087 -17.822 -3.258 1.00 62.84 276 GLU A N 1
ATOM 2221 C CA . GLU A 1 276 ? 8.423 -18.198 -2.762 1.00 62.84 276 GLU A CA 1
ATOM 2222 C C . GLU A 1 276 ? 8.420 -19.263 -1.661 1.00 62.84 276 GLU A C 1
ATOM 2224 O O . GLU A 1 276 ? 9.468 -19.845 -1.380 1.00 62.84 276 GLU A O 1
ATOM 2229 N N . GLY A 1 277 ? 7.278 -19.459 -1.000 1.00 61.72 277 GLY A N 1
ATOM 2230 C CA . GLY A 1 277 ? 7.173 -20.209 0.245 1.00 61.72 277 GLY A CA 1
ATOM 2231 C C . GLY A 1 277 ? 6.288 -21.443 0.125 1.00 61.72 277 GLY A C 1
ATOM 2232 O O . GLY A 1 277 ? 6.389 -22.232 -0.815 1.00 61.72 277 GLY A O 1
ATOM 2233 N N . GLU A 1 278 ? 5.432 -21.631 1.126 1.00 57.84 278 GLU A N 1
ATOM 2234 C CA . GLU A 1 278 ? 4.462 -22.720 1.144 1.00 57.84 278 GLU A CA 1
ATOM 2235 C C . GLU A 1 278 ? 3.394 -22.488 0.060 1.00 57.84 278 GLU A C 1
ATOM 2237 O O . GLU A 1 278 ? 2.899 -21.374 -0.108 1.00 57.84 278 GLU A O 1
ATOM 2242 N N . LEU A 1 279 ? 3.021 -23.546 -0.673 1.00 59.12 279 LEU A N 1
ATOM 2243 C CA . LEU A 1 279 ? 1.903 -23.551 -1.632 1.00 59.12 279 LEU A CA 1
ATOM 2244 C C . LEU A 1 279 ? 0.556 -23.510 -0.882 1.00 59.12 279 LEU A C 1
ATOM 2246 O O . LEU A 1 279 ? -0.279 -24.407 -1.003 1.00 59.12 279 LEU A O 1
ATOM 2250 N N . THR A 1 280 ? 0.376 -22.509 -0.029 1.00 69.00 280 THR A N 1
ATOM 2251 C CA . THR A 1 280 ? -0.800 -22.290 0.809 1.00 69.00 280 THR A CA 1
ATOM 2252 C C . THR A 1 280 ? -1.479 -21.010 0.365 1.00 69.00 280 THR A C 1
ATOM 2254 O O . THR A 1 280 ? -0.812 -20.059 -0.014 1.00 69.00 280 THR A O 1
ATOM 2257 N N . PHE A 1 281 ? -2.811 -20.971 0.393 1.00 80.12 281 PHE A N 1
ATOM 2258 C CA . PHE A 1 281 ? -3.568 -19.752 0.115 1.00 80.12 281 PHE A CA 1
ATOM 2259 C C . PHE A 1 281 ? -3.206 -18.680 1.161 1.00 80.12 281 PHE A C 1
ATOM 2261 O O . PHE A 1 281 ? -3.695 -18.728 2.289 1.00 80.12 281 PHE A O 1
ATOM 2268 N N . GLU A 1 282 ? -2.313 -17.756 0.799 1.00 82.12 282 GLU A N 1
ATOM 2269 C CA . GLU A 1 282 ? -1.757 -16.716 1.668 1.00 82.12 282 GLU A CA 1
ATOM 2270 C C . GLU A 1 282 ? -2.130 -15.309 1.190 1.00 82.12 282 GLU A C 1
ATOM 2272 O O . GLU A 1 282 ? -2.328 -15.063 -0.000 1.00 82.12 282 GLU A O 1
ATOM 2277 N N . ASP A 1 283 ? -2.166 -14.354 2.120 1.00 85.19 283 ASP A N 1
ATOM 2278 C CA . ASP A 1 283 ? -2.514 -12.962 1.821 1.00 85.19 283 ASP A CA 1
ATOM 2279 C C . ASP A 1 283 ? -1.585 -12.335 0.775 1.00 85.19 283 ASP A C 1
ATOM 2281 O O . ASP A 1 283 ? -2.057 -11.666 -0.143 1.00 85.19 283 ASP A O 1
ATOM 2285 N N . GLY A 1 284 ? -0.272 -12.579 0.893 1.00 86.44 284 GLY A N 1
ATOM 2286 C CA . GLY A 1 284 ? 0.743 -11.983 0.026 1.00 86.44 284 GLY A CA 1
ATOM 2287 C C . GLY A 1 284 ? 0.366 -12.099 -1.443 1.00 86.44 284 GLY A C 1
ATOM 2288 O O . GLY A 1 284 ? 0.088 -11.087 -2.083 1.00 86.44 284 GLY A O 1
ATOM 2289 N N . MET A 1 285 ? 0.249 -13.323 -1.952 1.00 87.62 285 MET A N 1
ATOM 2290 C CA . MET A 1 285 ? -0.058 -13.540 -3.365 1.00 87.62 285 MET A CA 1
ATOM 2291 C C . MET A 1 285 ? -1.401 -12.961 -3.818 1.00 87.62 285 MET A C 1
ATOM 2293 O O . MET A 1 285 ? -1.517 -12.467 -4.942 1.00 87.62 285 MET A O 1
ATOM 2297 N N . ILE A 1 286 ? -2.416 -13.002 -2.955 1.00 91.50 286 ILE A N 1
ATOM 2298 C CA . ILE A 1 286 ? -3.780 -12.600 -3.301 1.00 91.50 286 ILE A CA 1
ATOM 2299 C C . ILE A 1 286 ? -3.877 -11.080 -3.376 1.00 91.50 286 ILE A C 1
ATOM 2301 O O . ILE A 1 286 ? -4.336 -10.540 -4.385 1.00 91.50 286 ILE A O 1
ATOM 2305 N N . SER A 1 287 ? -3.380 -10.387 -2.352 1.00 93.38 287 SER A N 1
ATOM 2306 C CA . SER A 1 287 ? -3.348 -8.927 -2.299 1.00 93.38 287 SER A CA 1
ATOM 2307 C C . SER A 1 287 ? -2.479 -8.344 -3.412 1.00 93.38 287 SER A C 1
ATOM 2309 O O . SER A 1 287 ? -2.921 -7.441 -4.126 1.00 93.38 287 SER A O 1
ATOM 2311 N N . CYS A 1 288 ? -1.289 -8.911 -3.629 1.00 94.44 288 CYS A N 1
ATOM 2312 C CA . CYS A 1 288 ? -0.368 -8.518 -4.698 1.00 94.44 288 CYS A CA 1
ATOM 2313 C C . CYS A 1 288 ? -0.978 -8.708 -6.094 1.00 94.44 288 CYS A C 1
ATOM 2315 O O . CYS A 1 288 ? -0.808 -7.870 -6.981 1.00 94.44 288 CYS A O 1
ATOM 2317 N N . SER A 1 289 ? -1.725 -9.790 -6.312 1.00 95.62 289 SER A N 1
ATOM 2318 C CA . SER A 1 289 ? -2.378 -10.033 -7.601 1.00 95.62 289 SER A CA 1
ATOM 2319 C C . SER A 1 289 ? -3.578 -9.110 -7.809 1.00 95.62 289 SER A C 1
ATOM 2321 O O . SER A 1 289 ? -3.693 -8.475 -8.859 1.00 95.62 289 SER A O 1
ATOM 2323 N N . ALA A 1 290 ? -4.441 -8.972 -6.797 1.00 96.94 290 ALA A N 1
ATOM 2324 C CA . ALA A 1 290 ? -5.604 -8.093 -6.855 1.00 96.94 290 ALA A CA 1
ATOM 2325 C C . ALA A 1 290 ? -5.197 -6.639 -7.120 1.00 96.94 290 ALA A C 1
ATOM 2327 O O . ALA A 1 290 ? -5.758 -6.005 -8.011 1.00 96.94 290 ALA A O 1
ATOM 2328 N N . LEU A 1 291 ? -4.188 -6.112 -6.418 1.00 97.19 291 LEU A N 1
ATOM 2329 C CA . LEU A 1 291 ? -3.778 -4.720 -6.605 1.00 97.19 291 LEU A CA 1
ATOM 2330 C C . LEU A 1 291 ? -3.213 -4.465 -8.015 1.00 97.19 291 LEU A C 1
ATOM 2332 O O . LEU A 1 291 ? -3.472 -3.408 -8.584 1.00 97.19 291 LEU A O 1
ATOM 2336 N N . GLN A 1 292 ? -2.475 -5.413 -8.606 1.00 98.25 292 GLN A N 1
ATOM 2337 C CA . GLN A 1 292 ? -1.901 -5.254 -9.951 1.00 98.25 292 GLN A CA 1
ATOM 2338 C C . GLN A 1 292 ? -2.980 -5.286 -11.038 1.00 98.25 292 GLN A C 1
ATOM 2340 O O . GLN A 1 292 ? -2.969 -4.455 -11.948 1.00 98.25 292 GLN A O 1
ATOM 2345 N N . ILE A 1 293 ? -3.949 -6.198 -10.913 1.00 98.56 293 ILE A N 1
ATOM 2346 C CA . ILE A 1 293 ? -5.126 -6.242 -11.793 1.00 98.56 293 ILE A CA 1
ATOM 2347 C C . ILE A 1 293 ? -5.961 -4.965 -11.617 1.00 98.56 293 ILE A C 1
ATOM 2349 O O . ILE A 1 293 ? -6.406 -4.372 -12.599 1.00 98.56 293 ILE A O 1
ATOM 2353 N N . GLY A 1 294 ? -6.126 -4.502 -10.377 1.00 98.31 294 GLY A N 1
ATOM 2354 C CA . GLY A 1 294 ? -6.824 -3.261 -10.055 1.00 98.31 294 GLY A CA 1
ATOM 2355 C C . GLY A 1 294 ? -6.183 -2.036 -10.690 1.00 98.31 294 GLY A C 1
ATOM 2356 O O . GLY A 1 294 ? -6.880 -1.251 -11.329 1.00 98.31 294 GLY A O 1
ATOM 2357 N N . MET A 1 295 ? -4.857 -1.901 -10.597 1.00 98.25 295 MET A N 1
ATOM 2358 C CA . MET A 1 295 ? -4.138 -0.810 -11.253 1.00 98.25 295 MET A CA 1
ATOM 2359 C C . MET A 1 295 ? -4.360 -0.834 -12.770 1.00 98.25 295 MET A C 1
ATOM 2361 O O . MET A 1 295 ? -4.640 0.215 -13.347 1.00 98.25 295 MET A O 1
ATOM 2365 N N . MET A 1 296 ? -4.293 -2.011 -13.406 1.00 98.56 296 MET A N 1
ATOM 2366 C CA . MET A 1 296 ? -4.592 -2.146 -14.834 1.00 98.56 296 MET A CA 1
ATOM 2367 C C . MET A 1 296 ? -6.011 -1.662 -15.161 1.00 98.56 296 MET A C 1
ATOM 2369 O O . MET A 1 296 ? -6.195 -0.880 -16.088 1.00 98.56 296 MET A O 1
ATOM 2373 N N . GLY A 1 297 ? -7.011 -2.051 -14.367 1.00 98.38 297 GLY A N 1
ATOM 2374 C CA . GLY A 1 297 ? -8.374 -1.541 -14.528 1.00 98.38 297 GLY A CA 1
ATOM 2375 C C . GLY A 1 297 ? -8.468 -0.017 -14.373 1.00 98.38 297 GLY A C 1
ATOM 2376 O O . GLY A 1 297 ? -9.193 0.635 -15.122 1.00 98.38 297 GLY A O 1
ATOM 2377 N N . VAL A 1 298 ? -7.731 0.571 -13.426 1.00 98.38 298 VAL A N 1
ATOM 2378 C CA . VAL A 1 298 ? -7.731 2.023 -13.183 1.00 98.38 298 VAL A CA 1
ATOM 2379 C C . VAL A 1 298 ? -7.166 2.802 -14.372 1.00 98.38 298 VAL A C 1
ATOM 2381 O O . VAL A 1 298 ? -7.751 3.824 -14.735 1.00 98.38 298 VAL A O 1
ATOM 2384 N N . ILE A 1 299 ? -6.064 2.336 -14.968 1.00 96.94 299 ILE A N 1
ATOM 2385 C CA . ILE A 1 299 ? -5.394 3.024 -16.085 1.00 96.94 299 ILE A CA 1
ATOM 2386 C C . ILE A 1 299 ? -6.066 2.773 -17.444 1.00 96.94 299 ILE A C 1
ATOM 2388 O O . ILE A 1 299 ? -5.882 3.570 -18.368 1.00 96.94 299 ILE A O 1
ATOM 2392 N N . GLU A 1 300 ? -6.830 1.686 -17.570 1.00 96.38 300 GLU A N 1
ATOM 2393 C CA . GLU A 1 300 ? -7.533 1.315 -18.797 1.00 96.38 300 GLU A CA 1
ATOM 2394 C C . GLU A 1 300 ? -8.627 2.332 -19.153 1.00 96.38 300 GLU A C 1
ATOM 2396 O O . GLU A 1 300 ? -9.431 2.739 -18.308 1.00 96.38 300 GLU A O 1
ATOM 2401 N N . GLN A 1 301 ? -8.644 2.736 -20.425 1.00 93.81 301 GLN A N 1
ATOM 2402 C CA . GLN A 1 301 ? -9.590 3.722 -20.958 1.00 93.81 301 GLN A CA 1
ATOM 2403 C C . GLN A 1 301 ? -10.758 3.050 -21.679 1.00 93.81 301 GLN A C 1
ATOM 2405 O O . GLN A 1 301 ? -11.859 3.602 -21.717 1.00 93.81 301 GLN A O 1
ATOM 2410 N N . ASP A 1 302 ? -10.540 1.857 -22.239 1.00 97.38 302 ASP A N 1
ATOM 2411 C CA . ASP A 1 302 ? -11.618 1.085 -22.840 1.00 97.38 302 ASP A CA 1
ATOM 2412 C C . ASP A 1 302 ? -12.555 0.533 -21.757 1.00 97.38 302 ASP A C 1
ATOM 2414 O O . ASP A 1 302 ? -12.139 -0.170 -20.835 1.00 97.38 302 ASP A O 1
ATOM 2418 N N . ALA A 1 303 ? -13.849 0.837 -21.870 1.00 97.31 303 ALA A N 1
ATOM 2419 C CA . ALA A 1 303 ? -14.829 0.479 -20.850 1.00 97.31 303 ALA A CA 1
ATOM 2420 C C . ALA A 1 303 ? -14.995 -1.044 -20.691 1.00 97.31 303 ALA A C 1
ATOM 2422 O O . ALA A 1 303 ? -15.244 -1.522 -19.580 1.00 97.31 303 ALA A O 1
ATOM 2423 N N . VAL A 1 304 ? -14.848 -1.811 -21.778 1.00 98.19 304 VAL A N 1
ATOM 2424 C CA . VAL A 1 304 ? -14.994 -3.273 -21.756 1.00 98.19 304 VAL A CA 1
ATOM 2425 C C . VAL A 1 304 ? -13.795 -3.908 -21.055 1.00 98.19 304 VAL A C 1
ATOM 2427 O O . VAL A 1 304 ? -13.978 -4.701 -20.129 1.00 98.19 304 VAL A O 1
ATOM 2430 N N . ALA A 1 305 ? -12.578 -3.516 -21.428 1.00 97.88 305 ALA A N 1
ATOM 2431 C CA . ALA A 1 305 ? -11.347 -3.970 -20.793 1.00 97.88 305 ALA A CA 1
ATOM 2432 C C . ALA A 1 305 ? -11.272 -3.530 -19.321 1.00 97.88 305 ALA A C 1
ATOM 2434 O O . ALA A 1 305 ? -10.983 -4.348 -18.445 1.00 97.88 305 ALA A O 1
ATOM 2435 N N . ARG A 1 306 ? -11.637 -2.279 -19.010 1.00 98.50 306 ARG A N 1
ATOM 2436 C CA . ARG A 1 306 ? -11.731 -1.778 -17.631 1.00 98.50 306 ARG A CA 1
ATOM 2437 C C . ARG A 1 306 ? -12.660 -2.643 -16.786 1.00 98.50 306 ARG A C 1
ATOM 2439 O O . ARG A 1 306 ? -12.293 -3.035 -15.676 1.00 98.50 306 ARG A O 1
ATOM 2446 N N . LYS A 1 307 ? -13.849 -2.972 -17.304 1.00 98.44 307 LYS A N 1
ATOM 2447 C CA . LYS A 1 307 ? -14.793 -3.855 -16.610 1.00 98.44 307 LYS A CA 1
ATOM 2448 C C . LYS A 1 307 ? -14.212 -5.258 -16.420 1.00 98.44 307 LYS A C 1
ATOM 2450 O O . LYS A 1 307 ? -14.316 -5.799 -15.324 1.00 98.44 307 LYS A O 1
ATOM 2455 N N . TYR A 1 308 ? -13.571 -5.818 -17.444 1.00 98.56 308 TYR A N 1
ATOM 2456 C CA . TYR A 1 308 ? -12.942 -7.139 -17.383 1.00 98.56 308 TYR A CA 1
ATOM 2457 C C . TYR A 1 308 ? -11.924 -7.250 -16.236 1.00 98.56 308 TYR A C 1
ATOM 2459 O O . TYR A 1 308 ? -12.030 -8.157 -15.408 1.00 98.56 308 TYR A O 1
ATOM 2467 N N . TYR A 1 309 ? -10.992 -6.298 -16.120 1.00 98.75 309 TYR A N 1
ATOM 2468 C CA . TYR A 1 309 ? -10.030 -6.295 -15.011 1.00 98.75 309 TYR A CA 1
ATOM 2469 C C . TYR A 1 309 ? -10.695 -6.013 -13.663 1.00 98.75 309 TYR A C 1
ATOM 2471 O O . TYR A 1 309 ? -10.330 -6.630 -12.665 1.00 98.75 309 TYR A O 1
ATOM 2479 N N . THR A 1 310 ? -11.694 -5.125 -13.626 1.00 98.62 310 THR A N 1
ATOM 2480 C CA . THR A 1 310 ? -12.449 -4.832 -12.398 1.00 98.62 310 THR A CA 1
ATOM 2481 C C . THR A 1 310 ? -13.110 -6.095 -11.850 1.00 98.62 310 THR A C 1
ATOM 2483 O O . THR A 1 310 ? -12.922 -6.430 -10.682 1.00 98.62 310 THR A O 1
ATOM 2486 N N . ASP A 1 311 ? -13.833 -6.835 -12.692 1.00 98.50 311 ASP A N 1
ATOM 2487 C CA . ASP A 1 311 ? -14.513 -8.068 -12.293 1.00 98.50 311 ASP A CA 1
ATOM 2488 C C . ASP A 1 311 ? -13.504 -9.132 -11.817 1.00 98.50 311 ASP A C 1
ATOM 2490 O O . ASP A 1 311 ? -13.721 -9.784 -10.791 1.00 98.50 311 ASP A O 1
ATOM 2494 N N . ALA A 1 312 ? -12.378 -9.283 -12.526 1.00 98.31 312 ALA A N 1
ATOM 2495 C CA . ALA A 1 312 ? -11.322 -10.229 -12.168 1.00 98.31 312 ALA A CA 1
ATOM 2496 C C . ALA A 1 312 ? -10.668 -9.893 -10.817 1.00 98.31 312 ALA A C 1
ATOM 2498 O O . ALA A 1 312 ? -10.554 -10.766 -9.952 1.00 98.31 312 ALA A O 1
ATOM 2499 N N . MET A 1 313 ? -10.293 -8.626 -10.608 1.00 97.88 313 MET A N 1
ATOM 2500 C CA . MET A 1 313 ? -9.754 -8.143 -9.336 1.00 97.88 313 MET A CA 1
ATOM 2501 C C . MET A 1 313 ? -10.745 -8.394 -8.203 1.00 97.88 313 MET A C 1
ATOM 2503 O O . MET A 1 313 ? -10.350 -8.928 -7.171 1.00 97.88 313 MET A O 1
ATOM 2507 N N . LEU A 1 314 ? -12.020 -8.030 -8.374 1.00 97.94 314 LEU A N 1
ATOM 2508 C CA . LEU A 1 314 ? -13.028 -8.200 -7.327 1.00 97.94 314 LEU A CA 1
ATOM 2509 C C . LEU A 1 314 ? -13.233 -9.674 -6.975 1.00 97.94 314 LEU A C 1
ATOM 2511 O O . LEU A 1 314 ? -13.400 -9.994 -5.802 1.00 97.94 314 LEU A O 1
ATOM 2515 N N . LYS A 1 315 ? -13.197 -10.588 -7.950 1.00 96.75 315 LYS A N 1
ATOM 2516 C CA . LYS A 1 315 ? -13.277 -12.030 -7.671 1.00 96.75 315 LYS A CA 1
ATOM 2517 C C . LYS A 1 315 ? -12.129 -12.484 -6.759 1.00 96.75 315 LYS A C 1
ATOM 2519 O O . LYS A 1 315 ? -12.382 -13.159 -5.763 1.00 96.75 315 LYS A O 1
ATOM 2524 N N . ILE A 1 316 ? -10.896 -12.083 -7.072 1.00 94.62 316 ILE A N 1
ATOM 2525 C CA . ILE A 1 316 ? -9.702 -12.422 -6.281 1.00 94.62 316 ILE A CA 1
ATOM 2526 C C . ILE A 1 316 ? -9.762 -11.751 -4.902 1.00 94.62 316 ILE A C 1
ATOM 2528 O O . ILE A 1 316 ? -9.604 -12.419 -3.883 1.00 94.62 316 ILE A O 1
ATOM 2532 N N . LEU A 1 317 ? -10.071 -10.456 -4.849 1.00 93.44 317 LEU A N 1
ATOM 2533 C CA . LEU A 1 317 ? -10.134 -9.688 -3.608 1.00 93.44 317 LEU A CA 1
ATOM 2534 C C . LEU A 1 317 ? -11.226 -10.200 -2.658 1.00 93.44 317 LEU A C 1
ATOM 2536 O O . LEU A 1 317 ? -10.971 -10.315 -1.470 1.00 93.44 317 LEU A O 1
ATOM 2540 N N . ASN A 1 318 ? -12.410 -10.572 -3.152 1.00 93.88 318 ASN A N 1
ATOM 2541 C CA . ASN A 1 318 ? -13.457 -11.153 -2.298 1.00 93.88 318 ASN A CA 1
ATOM 2542 C C . ASN A 1 318 ? -13.084 -12.560 -1.802 1.00 93.88 318 ASN A C 1
ATOM 2544 O O . ASN A 1 318 ? -13.456 -12.943 -0.697 1.00 93.88 318 ASN A O 1
ATOM 2548 N N . SER A 1 319 ? -12.323 -13.344 -2.580 1.00 91.12 319 SER A N 1
ATOM 2549 C CA . SER A 1 319 ? -11.815 -14.637 -2.090 1.00 91.12 319 SER A CA 1
ATOM 2550 C C . SER A 1 319 ? -10.864 -14.476 -0.896 1.00 91.12 319 SER A C 1
ATOM 2552 O O . SER A 1 319 ? -10.731 -15.385 -0.082 1.00 91.12 319 SER A O 1
ATOM 2554 N N . HIS A 1 320 ? -10.261 -13.293 -0.760 1.00 89.69 320 HIS A N 1
ATOM 2555 C CA . HIS A 1 320 ? -9.333 -12.934 0.302 1.00 89.69 320 HIS A CA 1
ATOM 2556 C C . HIS A 1 320 ? -10.001 -12.621 1.651 1.00 89.69 320 HIS A C 1
ATOM 2558 O O . HIS A 1 320 ? -9.326 -12.526 2.679 1.00 89.69 320 HIS A O 1
ATOM 2564 N N . ASP A 1 321 ? -11.324 -12.453 1.682 1.00 90.69 321 ASP A N 1
ATOM 2565 C CA . ASP A 1 321 ? -12.061 -12.065 2.889 1.00 90.69 321 ASP A CA 1
ATOM 2566 C C . ASP A 1 321 ? -11.832 -13.036 4.061 1.00 90.69 321 ASP A C 1
ATOM 2568 O O . ASP A 1 321 ? -11.846 -12.625 5.221 1.00 90.69 321 ASP A O 1
ATOM 2572 N N . CYS A 1 322 ? -11.539 -14.309 3.772 1.00 90.12 322 CYS A N 1
ATOM 2573 C CA . CYS A 1 322 ? -11.215 -15.320 4.780 1.00 90.12 322 CYS A CA 1
ATOM 2574 C C . CYS A 1 322 ? -9.863 -15.106 5.485 1.00 90.12 322 CYS A C 1
ATOM 2576 O O . CYS A 1 322 ? -9.658 -15.675 6.554 1.00 90.12 322 CYS A O 1
ATOM 2578 N N . LEU A 1 323 ? -8.968 -14.285 4.923 1.00 91.00 323 LEU A N 1
ATOM 2579 C CA . LEU A 1 323 ? -7.664 -13.915 5.486 1.00 91.00 323 LEU A CA 1
ATOM 2580 C C . LEU A 1 323 ? -7.623 -12.463 5.983 1.00 91.00 323 LEU A C 1
ATOM 2582 O O . LEU A 1 323 ? -6.565 -11.964 6.359 1.00 91.00 323 LEU A O 1
ATOM 2586 N N . THR A 1 324 ? -8.762 -11.772 6.006 1.00 92.88 324 THR A N 1
ATOM 2587 C CA . THR A 1 324 ? -8.842 -10.354 6.369 1.00 92.88 324 THR A CA 1
ATOM 2588 C C . THR A 1 324 ? -9.615 -10.161 7.672 1.00 92.88 324 THR A C 1
ATOM 2590 O O . THR A 1 324 ? -10.677 -10.745 7.881 1.00 92.88 324 THR A O 1
ATOM 2593 N N . GLN A 1 325 ? -9.143 -9.262 8.537 1.00 93.62 325 GLN A N 1
ATOM 2594 C CA . GLN A 1 325 ? -9.824 -8.856 9.770 1.00 93.62 325 GLN A CA 1
ATOM 2595 C C . GLN A 1 325 ? -11.025 -7.930 9.496 1.00 93.62 325 GLN A C 1
ATOM 2597 O O . GLN A 1 325 ? -11.087 -6.792 9.966 1.00 93.62 325 GLN A O 1
ATOM 2602 N N . LEU A 1 326 ? -12.008 -8.407 8.729 1.00 92.38 326 LEU A N 1
ATOM 2603 C CA . LEU A 1 326 ? -13.155 -7.609 8.280 1.00 92.38 326 LEU A CA 1
ATOM 2604 C C . LEU A 1 326 ? -14.080 -7.161 9.410 1.00 92.38 326 LEU A C 1
ATOM 2606 O O . LEU A 1 326 ? -14.819 -6.196 9.239 1.00 92.38 326 LEU A O 1
ATOM 2610 N N . ARG A 1 327 ? -14.101 -7.904 10.523 1.00 89.19 327 ARG A N 1
ATOM 2611 C CA . ARG A 1 327 ? -15.171 -7.819 11.532 1.00 89.19 327 ARG A CA 1
ATOM 2612 C C . ARG A 1 327 ? -14.691 -7.544 12.949 1.00 89.19 327 ARG A C 1
ATOM 2614 O O . ARG A 1 327 ? -15.503 -7.142 13.774 1.00 89.19 327 ARG A O 1
ATOM 2621 N N . VAL A 1 328 ? -13.396 -7.698 13.231 1.00 90.31 328 VAL A N 1
ATOM 2622 C CA . VAL A 1 328 ? -12.856 -7.455 14.575 1.00 90.31 328 VAL A CA 1
ATOM 2623 C C . VAL A 1 328 ? -13.021 -5.974 14.927 1.00 90.31 328 VAL A C 1
ATOM 2625 O O . VAL A 1 328 ? -12.585 -5.137 14.138 1.00 90.31 328 VAL A O 1
ATOM 2628 N N . PRO A 1 329 ? -13.646 -5.616 16.061 1.00 93.44 329 PRO A N 1
ATOM 2629 C CA . PRO A 1 329 ? -13.861 -4.224 16.442 1.00 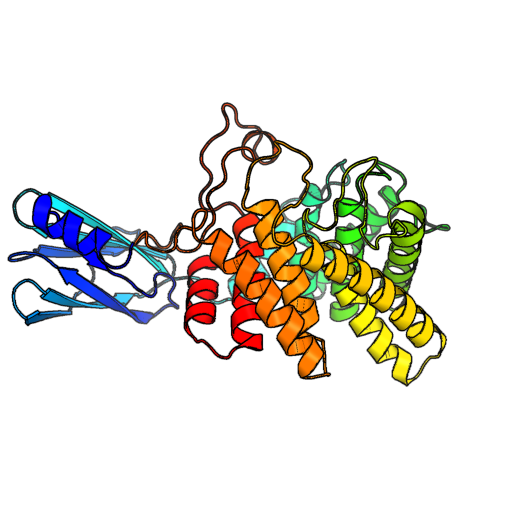93.44 329 PRO A CA 1
ATOM 2630 C C . PRO A 1 329 ? -12.604 -3.643 17.115 1.00 93.44 329 PRO A C 1
ATOM 2632 O O . PRO A 1 329 ? -12.670 -3.091 18.203 1.00 93.44 329 PRO A O 1
ATOM 2635 N N . ASP A 1 330 ? -11.436 -3.810 16.497 1.00 95.50 330 ASP A N 1
ATOM 2636 C CA . ASP A 1 330 ? -10.151 -3.352 17.032 1.00 95.50 330 ASP A CA 1
ATOM 2637 C C . ASP A 1 330 ? -9.366 -2.647 15.930 1.00 95.50 330 ASP A C 1
ATOM 2639 O O . ASP A 1 330 ? -8.865 -3.298 15.010 1.00 95.50 330 ASP A O 1
ATOM 2643 N N . GLY A 1 331 ? -9.277 -1.320 16.028 1.00 95.50 331 GLY A N 1
ATOM 2644 C CA . GLY A 1 331 ? -8.606 -0.457 15.059 1.00 95.50 331 GLY A CA 1
ATOM 2645 C C . GLY A 1 331 ? -7.168 -0.854 14.782 1.00 95.50 331 GLY A C 1
ATOM 2646 O O . GLY A 1 331 ? -6.744 -0.757 13.646 1.00 95.50 331 GLY A O 1
ATOM 2647 N N . ARG A 1 332 ? -6.469 -1.464 15.745 1.00 93.31 332 ARG A N 1
ATOM 2648 C CA . ARG A 1 332 ? -5.083 -1.907 15.548 1.00 93.31 332 ARG A CA 1
ATOM 2649 C C . ARG A 1 332 ? -4.942 -3.002 14.503 1.00 93.31 332 ARG A C 1
ATOM 2651 O O . ARG A 1 332 ? -3.825 -3.261 14.084 1.00 93.31 332 ARG A O 1
ATOM 2658 N N . ARG A 1 333 ? -6.025 -3.710 14.164 1.00 93.38 333 ARG A N 1
ATOM 2659 C CA . ARG A 1 333 ? -6.021 -4.852 13.235 1.00 93.38 333 ARG A CA 1
ATOM 2660 C C . ARG A 1 333 ? -7.148 -4.859 12.223 1.00 93.38 333 ARG A C 1
ATOM 2662 O O . ARG A 1 333 ? -7.119 -5.698 11.330 1.00 93.38 333 ARG A O 1
ATOM 2669 N N . ARG A 1 334 ? -8.153 -3.998 12.368 1.00 95.19 334 ARG A N 1
ATOM 2670 C CA . ARG A 1 334 ? -9.315 -3.929 11.481 1.00 95.19 334 ARG A CA 1
ATOM 2671 C C . ARG A 1 334 ? -8.841 -3.785 10.035 1.00 95.19 334 ARG A C 1
ATOM 2673 O O . ARG A 1 334 ? -8.018 -2.939 9.738 1.00 95.19 334 ARG A O 1
ATOM 2680 N N . GLN A 1 335 ? -9.352 -4.631 9.139 1.00 94.44 335 GLN A N 1
ATOM 2681 C CA . GLN A 1 335 ? -8.960 -4.689 7.717 1.00 94.44 335 GLN A CA 1
ATOM 2682 C C . GLN A 1 335 ? -7.488 -5.038 7.435 1.00 94.44 335 GLN A C 1
ATOM 2684 O O . GLN A 1 335 ? -7.120 -5.212 6.273 1.00 94.44 335 GLN A O 1
ATOM 2689 N N . GLY A 1 336 ? -6.674 -5.230 8.475 1.00 93.75 336 GLY A N 1
ATOM 2690 C CA . GLY A 1 336 ? -5.386 -5.892 8.384 1.00 93.75 336 GLY A CA 1
ATOM 2691 C C . GLY A 1 336 ? -5.547 -7.349 7.964 1.00 93.75 336 GLY A C 1
ATOM 2692 O O . GLY A 1 336 ? -6.603 -7.969 8.144 1.00 93.75 336 GLY A O 1
ATOM 2693 N N . THR A 1 337 ? -4.491 -7.910 7.397 1.00 92.81 337 THR A N 1
ATOM 2694 C CA . THR A 1 337 ? -4.501 -9.281 6.894 1.00 92.81 337 THR A CA 1
ATOM 2695 C C . THR A 1 337 ? -3.887 -10.229 7.917 1.00 92.81 337 THR A C 1
ATOM 2697 O O . THR A 1 337 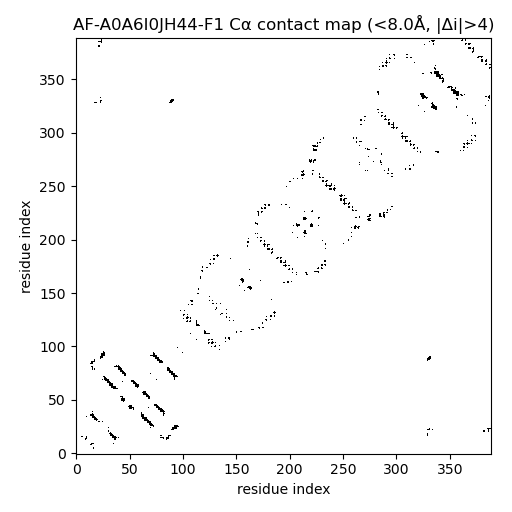? -3.199 -9.814 8.856 1.00 92.81 337 THR A O 1
ATOM 2700 N N . MET A 1 338 ? -4.232 -11.507 7.817 1.00 90.44 338 MET A N 1
ATOM 2701 C CA . MET A 1 338 ? -3.792 -12.562 8.721 1.00 90.44 338 MET A CA 1
ATOM 2702 C C . MET A 1 338 ? -2.555 -13.239 8.141 1.00 90.44 338 MET A C 1
ATOM 2704 O O . MET A 1 338 ? -2.630 -13.881 7.096 1.00 90.44 338 MET A O 1
ATOM 2708 N N . ARG A 1 339 ? -1.415 -13.080 8.814 1.00 88.12 339 ARG A N 1
ATOM 2709 C CA . ARG A 1 339 ? -0.109 -13.569 8.356 1.00 88.12 339 ARG A CA 1
ATOM 2710 C C . ARG A 1 339 ? 0.626 -14.238 9.512 1.00 88.12 339 ARG A C 1
ATOM 2712 O O . ARG A 1 339 ? 0.250 -14.028 10.664 1.00 88.12 339 ARG A O 1
ATOM 2719 N N . TYR A 1 340 ? 1.613 -15.089 9.248 1.00 84.75 340 TYR A N 1
ATOM 2720 C CA . TYR A 1 340 ? 2.214 -15.893 10.324 1.00 84.75 340 TYR A CA 1
ATOM 2721 C C . TYR A 1 340 ? 3.711 -16.158 10.211 1.00 84.75 340 TYR A C 1
ATOM 2723 O O . TYR A 1 340 ? 4.312 -16.519 11.219 1.00 84.75 340 TYR A O 1
ATOM 2731 N N . TRP A 1 341 ? 4.330 -16.026 9.038 1.00 82.75 341 TRP A N 1
ATOM 2732 C CA . TRP A 1 341 ? 5.672 -16.571 8.806 1.00 82.75 341 TRP A CA 1
ATOM 2733 C C . TRP A 1 341 ? 6.775 -15.516 8.672 1.00 82.75 341 TRP A C 1
ATOM 2735 O O . TRP A 1 341 ? 7.953 -15.865 8.605 1.00 82.75 341 TRP A O 1
ATOM 2745 N N . GLU A 1 342 ? 6.416 -14.233 8.671 1.00 85.19 342 GLU A N 1
ATOM 2746 C CA . GLU A 1 342 ? 7.325 -13.114 8.405 1.00 85.19 342 GLU A CA 1
ATOM 2747 C C . GLU A 1 342 ? 8.184 -12.725 9.611 1.00 85.19 342 GLU A C 1
ATOM 2749 O O . GLU A 1 342 ? 9.264 -12.167 9.441 1.00 85.19 342 GLU A O 1
ATOM 2754 N N . ALA A 1 343 ? 7.756 -13.049 10.837 1.00 83.69 343 ALA A N 1
ATOM 2755 C CA . ALA A 1 343 ? 8.432 -12.599 12.059 1.00 83.69 343 ALA A CA 1
ATOM 2756 C C . ALA A 1 343 ? 9.914 -13.026 12.120 1.00 83.69 343 ALA A C 1
ATOM 2758 O O . ALA A 1 343 ? 10.766 -12.263 12.585 1.00 83.69 343 ALA A O 1
ATOM 2759 N N . GLN A 1 344 ? 10.240 -14.210 11.598 1.00 84.31 344 GLN A N 1
ATOM 2760 C CA . GLN A 1 344 ? 11.620 -14.692 11.505 1.00 84.31 344 GLN A CA 1
ATOM 2761 C C . GLN A 1 344 ? 12.478 -13.907 10.498 1.00 84.31 344 GLN A C 1
ATOM 2763 O O . GLN A 1 344 ? 13.689 -13.803 10.681 1.00 84.31 344 GLN A O 1
ATOM 2768 N N . TYR A 1 345 ? 11.871 -13.362 9.440 1.00 80.38 345 TYR A N 1
ATOM 2769 C CA . TYR A 1 345 ? 12.576 -12.675 8.357 1.00 80.38 345 TYR A CA 1
ATOM 2770 C C . TYR A 1 345 ? 12.697 -11.174 8.627 1.00 80.38 345 TYR A C 1
ATOM 2772 O O . TYR A 1 345 ? 13.760 -10.598 8.400 1.00 80.38 345 TYR A O 1
ATOM 2780 N N . ASP A 1 346 ? 11.651 -10.569 9.191 1.00 79.00 346 ASP A N 1
ATOM 2781 C CA . ASP A 1 346 ? 11.568 -9.117 9.358 1.00 79.00 346 ASP A CA 1
ATOM 2782 C C . ASP A 1 346 ? 12.186 -8.635 10.669 1.00 79.00 346 ASP A C 1
ATOM 2784 O O . ASP A 1 346 ? 12.903 -7.633 10.700 1.00 79.00 346 ASP A O 1
ATOM 2788 N N . VAL A 1 347 ? 11.936 -9.359 11.765 1.00 81.50 347 VAL A N 1
ATOM 2789 C CA . VAL A 1 347 ? 12.387 -8.978 13.116 1.00 81.50 347 VAL A CA 1
ATOM 2790 C C . VAL A 1 347 ? 13.233 -10.054 13.795 1.00 81.50 347 VAL A C 1
ATOM 2792 O O . VAL A 1 347 ? 13.538 -9.936 14.979 1.00 81.50 347 VAL A O 1
ATOM 2795 N N . GLN A 1 348 ? 13.647 -11.082 13.045 1.00 84.19 348 GLN A N 1
ATOM 2796 C CA . GLN A 1 348 ? 14.509 -12.174 13.515 1.00 84.19 348 GLN A CA 1
ATOM 2797 C C . GLN A 1 348 ? 13.977 -12.878 14.772 1.00 84.19 348 GLN A C 1
ATOM 2799 O O . GLN A 1 348 ? 14.745 -13.287 15.643 1.00 84.19 348 GLN A O 1
ATOM 2804 N N . MET A 1 349 ? 12.654 -13.025 14.869 1.00 84.88 349 MET A N 1
ATOM 2805 C CA . MET A 1 349 ? 12.012 -13.660 16.015 1.00 84.88 349 MET A CA 1
ATOM 2806 C C . MET A 1 349 ? 11.537 -15.075 15.681 1.00 84.88 349 MET A C 1
ATOM 2808 O O . MET A 1 349 ? 10.864 -15.295 14.677 1.00 84.88 349 MET A O 1
ATOM 2812 N N . LEU A 1 350 ? 11.872 -16.028 16.557 1.00 84.56 350 LEU A N 1
ATOM 2813 C CA . LEU A 1 350 ? 11.426 -17.419 16.499 1.00 84.56 350 LEU A CA 1
ATOM 2814 C C . LEU A 1 350 ? 10.794 -17.836 17.848 1.00 84.56 350 LEU A C 1
ATOM 2816 O O . LEU A 1 350 ? 11.306 -17.428 18.893 1.00 84.56 350 LEU A O 1
ATOM 2820 N N . PRO A 1 351 ? 9.733 -18.670 17.854 1.00 86.19 351 PRO A N 1
ATOM 2821 C CA . PRO A 1 351 ? 9.044 -19.196 16.677 1.00 86.19 351 PRO A CA 1
ATOM 2822 C C . PRO A 1 351 ? 8.271 -18.099 15.934 1.00 86.19 351 PRO A C 1
ATOM 2824 O O . PRO A 1 351 ? 8.062 -17.001 16.448 1.00 86.19 351 PRO A O 1
ATOM 2827 N N . ASN A 1 352 ? 7.849 -18.419 14.714 1.00 85.75 352 ASN A N 1
ATOM 2828 C CA . ASN A 1 352 ? 6.911 -17.596 13.963 1.00 85.75 352 ASN A CA 1
ATOM 2829 C C . ASN A 1 352 ? 5.658 -17.269 14.795 1.00 85.75 352 ASN A C 1
ATOM 2831 O O . ASN A 1 352 ? 5.238 -18.059 15.644 1.00 85.75 352 ASN A O 1
ATOM 2835 N N . MET A 1 353 ? 5.063 -16.102 14.546 1.00 86.50 353 MET A N 1
ATOM 2836 C CA . MET A 1 353 ? 3.901 -15.609 15.282 1.00 86.50 353 MET A CA 1
ATOM 2837 C C . MET A 1 353 ? 2.838 -15.070 14.337 1.00 86.50 353 MET A C 1
ATOM 2839 O O . MET A 1 353 ? 3.136 -14.598 13.243 1.00 86.50 353 MET A O 1
ATOM 2843 N N . PHE A 1 354 ? 1.592 -15.099 14.797 1.00 87.00 354 PHE A N 1
ATOM 2844 C CA . PHE A 1 354 ? 0.490 -14.506 14.064 1.00 87.00 354 PHE A CA 1
ATOM 2845 C C . PHE A 1 354 ? 0.620 -12.976 14.022 1.00 87.00 354 PHE A C 1
ATOM 2847 O O . PHE A 1 354 ? 0.472 -12.296 15.038 1.00 87.00 354 PHE A O 1
ATOM 2854 N N . ASN A 1 355 ? 0.854 -12.451 12.825 1.00 85.62 355 ASN A N 1
ATOM 2855 C CA . ASN A 1 355 ? 1.006 -11.041 12.512 1.00 85.62 355 ASN A CA 1
ATOM 2856 C C . ASN A 1 355 ? -0.292 -10.543 11.880 1.00 85.62 355 ASN A C 1
ATOM 2858 O O . ASN A 1 355 ? -0.619 -10.876 10.741 1.00 85.62 355 ASN A O 1
ATOM 2862 N N . SER A 1 356 ? -1.061 -9.764 12.633 1.00 88.19 356 SER A N 1
ATOM 2863 C CA . SER A 1 356 ? -2.280 -9.148 12.119 1.00 88.19 356 SER A CA 1
ATOM 2864 C C . SER A 1 356 ? -2.548 -7.845 12.876 1.00 88.19 356 SER A C 1
ATOM 2866 O O . SER A 1 356 ? -3.097 -7.901 13.991 1.00 88.19 356 SER A O 1
ATOM 2868 N N . PRO A 1 357 ? -2.118 -6.702 12.310 1.00 88.56 357 PRO A N 1
ATOM 2869 C CA . PRO A 1 357 ? -1.616 -6.524 10.948 1.00 88.56 357 PRO A CA 1
ATOM 2870 C C . PRO A 1 357 ? -0.116 -6.825 10.828 1.00 88.56 357 PRO A C 1
ATOM 2872 O O . PRO A 1 357 ? 0.639 -6.796 11.797 1.00 88.56 357 PRO A O 1
ATOM 2875 N N . HIS A 1 358 ? 0.310 -7.075 9.597 1.00 89.75 358 HIS A N 1
ATOM 2876 C CA . HIS A 1 358 ? 1.693 -6.913 9.152 1.00 89.75 358 HIS A CA 1
ATOM 2877 C C . HIS A 1 358 ? 1.807 -5.671 8.255 1.00 89.75 358 HIS A C 1
ATOM 2879 O O . HIS A 1 358 ? 0.796 -5.270 7.675 1.00 89.75 358 HIS A O 1
ATOM 2885 N N . GLY A 1 359 ? 3.006 -5.117 8.033 1.00 88.12 359 GLY A N 1
ATOM 2886 C CA . GLY A 1 359 ? 3.200 -4.006 7.080 1.00 88.12 359 GLY A CA 1
ATOM 2887 C C . GLY A 1 359 ? 2.691 -4.324 5.663 1.00 88.12 359 GLY A C 1
ATOM 2888 O O . GLY A 1 359 ? 2.141 -3.465 4.977 1.00 88.12 359 GLY A O 1
ATOM 2889 N N . TRP A 1 360 ? 2.755 -5.597 5.268 1.00 89.50 360 TRP A N 1
ATOM 2890 C CA . TRP A 1 360 ? 2.218 -6.105 3.998 1.00 89.50 360 TRP A CA 1
ATOM 2891 C C . TRP A 1 360 ? 0.694 -6.103 3.879 1.00 89.50 360 TRP A C 1
ATOM 2893 O O . TRP A 1 360 ? 0.184 -6.185 2.764 1.00 89.50 360 TRP A O 1
ATOM 2903 N N . SER A 1 361 ? -0.042 -5.870 4.971 1.00 91.88 361 SER A N 1
ATOM 2904 C CA . SER A 1 361 ? -1.486 -5.592 4.889 1.00 91.88 361 SER A CA 1
ATOM 2905 C C . SER A 1 361 ? -1.776 -4.378 3.991 1.00 91.88 361 SER A C 1
ATOM 2907 O O . SER A 1 361 ? -2.849 -4.288 3.395 1.00 91.88 361 SER A O 1
ATOM 2909 N N . GLY A 1 362 ? -0.803 -3.468 3.829 1.00 92.19 362 GLY A N 1
ATOM 2910 C CA . GLY A 1 362 ? -0.898 -2.327 2.919 1.00 92.19 362 GLY A CA 1
ATOM 2911 C C . GLY A 1 362 ? -1.113 -2.712 1.449 1.00 92.19 362 GLY A C 1
ATOM 2912 O O . GLY A 1 362 ? -1.731 -1.953 0.706 1.00 92.19 362 GLY A O 1
ATOM 2913 N N . TRP A 1 363 ? -0.692 -3.905 1.014 1.00 93.12 363 TRP A N 1
ATOM 2914 C CA . TRP A 1 363 ? -0.962 -4.395 -0.345 1.00 93.12 363 TRP A CA 1
ATOM 2915 C C . TRP A 1 363 ? -2.460 -4.563 -0.597 1.00 93.12 363 TRP A C 1
ATOM 2917 O O . TRP A 1 363 ? -2.967 -4.164 -1.648 1.00 93.12 363 TRP A O 1
ATOM 2927 N N . ARG A 1 364 ? -3.191 -5.070 0.402 1.00 94.81 364 ARG A N 1
ATOM 2928 C CA . ARG A 1 364 ? -4.651 -5.151 0.345 1.00 94.81 364 ARG A CA 1
ATOM 2929 C C . ARG A 1 364 ? -5.280 -3.761 0.308 1.00 94.81 364 ARG A C 1
ATOM 2931 O O . ARG A 1 364 ? -6.229 -3.563 -0.444 1.00 94.81 364 ARG A O 1
ATOM 2938 N N . ALA A 1 365 ? -4.745 -2.807 1.071 1.00 95.06 365 ALA A N 1
ATOM 2939 C CA . ALA A 1 365 ? -5.253 -1.435 1.094 1.00 95.06 365 ALA A CA 1
ATOM 2940 C C . ALA A 1 365 ? -5.174 -0.764 -0.293 1.00 95.06 365 ALA A C 1
ATOM 2942 O O . ALA A 1 365 ? -6.121 -0.092 -0.701 1.00 95.06 365 ALA A O 1
ATOM 2943 N N . TYR A 1 366 ? -4.110 -1.012 -1.071 1.00 94.81 366 TYR A N 1
ATOM 2944 C CA . TYR A 1 366 ? -4.064 -0.595 -2.480 1.00 94.81 366 TYR A CA 1
ATOM 2945 C C . TYR A 1 366 ? -5.191 -1.229 -3.302 1.00 94.81 366 TYR A C 1
ATOM 2947 O O . TYR A 1 366 ? -5.890 -0.526 -4.030 1.00 94.81 366 TYR A O 1
ATOM 2955 N N . ALA A 1 367 ? -5.399 -2.544 -3.171 1.00 97.12 367 ALA A N 1
ATOM 2956 C CA . ALA A 1 367 ? -6.449 -3.249 -3.903 1.00 97.12 367 ALA A CA 1
ATOM 2957 C C . ALA A 1 367 ? -7.854 -2.726 -3.559 1.00 97.12 367 ALA A C 1
ATOM 2959 O O . ALA A 1 367 ? -8.659 -2.504 -4.463 1.00 97.12 367 ALA A O 1
ATOM 2960 N N . THR A 1 368 ? -8.156 -2.480 -2.279 1.00 97.94 368 THR A N 1
ATOM 2961 C CA . THR A 1 368 ? -9.448 -1.907 -1.872 1.00 97.94 368 THR A CA 1
ATOM 2962 C C . THR A 1 368 ? -9.599 -0.466 -2.343 1.00 97.94 368 THR A C 1
ATOM 2964 O O . THR A 1 368 ? -10.677 -0.085 -2.791 1.00 97.94 368 THR A O 1
ATOM 2967 N N . TYR A 1 369 ? -8.528 0.328 -2.344 1.00 98.19 369 TYR A N 1
ATOM 2968 C CA . TYR A 1 369 ? -8.594 1.679 -2.890 1.00 98.19 369 TYR A CA 1
ATOM 2969 C C . TYR A 1 369 ? -8.893 1.665 -4.396 1.00 98.19 369 TYR A C 1
ATOM 2971 O O . TYR A 1 369 ? -9.774 2.387 -4.864 1.00 98.19 369 TYR A O 1
ATOM 2979 N N . TYR A 1 370 ? -8.245 0.782 -5.163 1.00 98.56 370 TYR A N 1
ATOM 2980 C CA . TYR A 1 370 ? -8.563 0.599 -6.581 1.00 98.56 370 TYR A CA 1
ATOM 2981 C C . TYR A 1 370 ? -9.982 0.064 -6.795 1.00 98.56 370 TYR A C 1
ATOM 2983 O O . TYR A 1 370 ? -10.670 0.534 -7.698 1.00 98.56 370 TYR A O 1
ATOM 2991 N N . ALA A 1 371 ? -10.469 -0.839 -5.939 1.00 98.50 371 ALA A N 1
ATOM 2992 C CA . ALA A 1 371 ? -11.859 -1.289 -5.969 1.00 98.50 371 ALA A CA 1
ATOM 2993 C C . ALA A 1 371 ? -12.844 -0.130 -5.796 1.00 98.50 371 ALA A C 1
ATOM 2995 O O . ALA A 1 371 ? -13.819 -0.051 -6.547 1.00 98.50 371 ALA A O 1
ATOM 2996 N N . TYR A 1 372 ? -12.568 0.810 -4.890 1.00 98.62 372 TYR A N 1
ATOM 2997 C CA . TYR A 1 372 ? -13.355 2.035 -4.774 1.00 98.62 372 TYR A CA 1
ATOM 2998 C C . TYR A 1 372 ? -13.306 2.868 -6.064 1.00 98.62 372 TYR A C 1
ATOM 3000 O O . TYR A 1 372 ? -14.357 3.183 -6.616 1.00 98.62 372 TYR A O 1
ATOM 3008 N N . LEU A 1 373 ? -12.117 3.160 -6.604 1.00 98.50 373 LEU A N 1
ATOM 3009 C CA . LEU A 1 373 ? -11.975 3.955 -7.836 1.00 98.50 373 LEU A CA 1
ATOM 3010 C C . LEU A 1 373 ? -12.659 3.321 -9.060 1.00 98.50 373 LEU A C 1
ATOM 3012 O O . LEU A 1 373 ? -13.093 4.022 -9.974 1.00 98.50 373 LEU A O 1
ATOM 3016 N N . LEU A 1 374 ? -12.730 1.992 -9.103 1.00 98.56 374 LEU A N 1
ATOM 3017 C CA . LEU A 1 374 ? -13.321 1.241 -10.207 1.00 98.56 374 LEU A CA 1
ATOM 3018 C C . LEU A 1 374 ? -14.844 1.106 -10.098 1.00 98.56 374 LEU A C 1
ATOM 3020 O O . LEU A 1 374 ? -15.509 1.016 -11.128 1.00 98.56 374 LEU A O 1
ATOM 3024 N N . THR A 1 375 ? -15.394 1.087 -8.881 1.00 98.25 375 THR A N 1
ATOM 3025 C CA . THR A 1 375 ? -16.809 0.741 -8.641 1.00 98.25 375 THR A CA 1
ATOM 3026 C C . THR A 1 375 ? -17.649 1.866 -8.043 1.00 98.25 375 THR A C 1
ATOM 3028 O O . THR A 1 375 ? -18.868 1.843 -8.185 1.00 98.25 375 THR A O 1
ATOM 3031 N N . GLY A 1 376 ? -17.029 2.823 -7.351 1.00 98.19 376 GLY A N 1
ATOM 3032 C CA . GLY A 1 376 ? -17.719 3.828 -6.540 1.00 98.19 376 GLY A CA 1
ATOM 3033 C C . GLY A 1 376 ? -18.379 3.280 -5.266 1.00 98.19 376 GLY A C 1
ATOM 3034 O O . GLY A 1 376 ? -19.079 4.025 -4.588 1.00 98.19 376 GLY A O 1
ATOM 3035 N N . ASP A 1 377 ? -18.183 2.001 -4.923 1.00 98.06 377 ASP A N 1
ATOM 3036 C CA . ASP A 1 377 ? -18.766 1.391 -3.722 1.00 98.06 377 ASP A CA 1
ATOM 3037 C C . ASP A 1 377 ? -17.979 1.818 -2.469 1.00 98.06 377 ASP A C 1
ATOM 3039 O O . ASP A 1 377 ? -16.835 1.407 -2.250 1.00 98.06 377 ASP A O 1
ATOM 3043 N N . GLU A 1 378 ? -18.609 2.660 -1.644 1.00 96.94 378 GLU A N 1
ATOM 3044 C CA . GLU 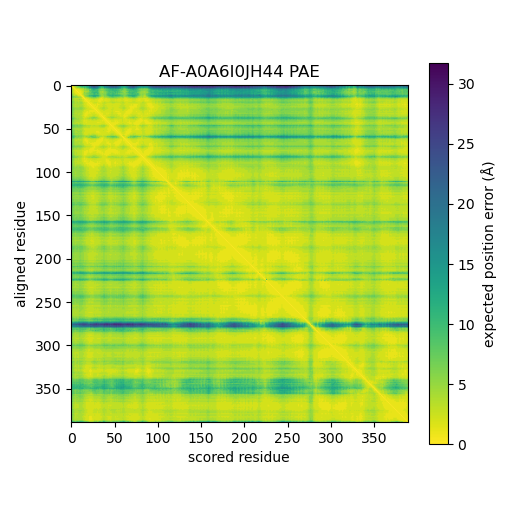A 1 378 ? -18.036 3.275 -0.439 1.00 96.94 378 GLU A CA 1
ATOM 3045 C C . GLU A 1 378 ? -17.485 2.249 0.558 1.00 96.94 378 GLU A C 1
ATOM 3047 O O . GLU A 1 378 ? -16.535 2.549 1.285 1.00 96.94 378 GLU A O 1
ATOM 3052 N N . LYS A 1 379 ? -18.003 1.010 0.565 1.00 95.25 379 LYS A N 1
ATOM 3053 C CA . LYS A 1 379 ? -17.481 -0.033 1.458 1.00 95.25 379 LYS A CA 1
ATOM 3054 C C . LYS A 1 379 ? -15.976 -0.230 1.268 1.00 95.25 379 LYS A C 1
ATOM 3056 O O . LYS A 1 379 ? -15.268 -0.486 2.232 1.00 95.25 379 LYS A O 1
ATOM 3061 N N . TRP A 1 380 ? -15.472 -0.106 0.040 1.00 97.56 380 TRP A N 1
ATOM 3062 C CA . TRP A 1 380 ? -14.057 -0.306 -0.259 1.00 97.56 380 TRP A CA 1
ATOM 3063 C C . TRP A 1 380 ? -13.195 0.841 0.260 1.00 97.56 380 TRP A C 1
ATOM 3065 O O . TRP A 1 380 ? -12.076 0.616 0.727 1.00 97.56 380 TRP A O 1
ATOM 3075 N N . LEU A 1 381 ? -13.732 2.060 0.236 1.00 96.56 381 LEU A N 1
ATOM 3076 C CA . LEU A 1 381 ? -13.078 3.228 0.808 1.00 96.56 381 LEU A CA 1
ATOM 3077 C C . LEU A 1 381 ? -12.965 3.082 2.326 1.00 96.56 381 LEU A C 1
ATOM 3079 O O . LEU A 1 381 ? -11.880 3.222 2.883 1.00 96.56 381 LEU A O 1
ATOM 3083 N N . GLU A 1 382 ? -14.056 2.694 2.981 1.00 95.75 382 GLU A N 1
ATOM 3084 C CA . GLU A 1 382 ? -14.059 2.396 4.412 1.00 95.75 382 GLU A CA 1
ATOM 3085 C C . GLU A 1 382 ? -13.055 1.300 4.774 1.00 95.75 382 GLU A C 1
ATOM 3087 O O . GLU A 1 382 ? -12.312 1.444 5.745 1.00 95.75 382 GLU A O 1
ATOM 3092 N N . GLN A 1 383 ? -13.001 0.210 4.000 1.00 96.25 383 GLN A N 1
ATOM 3093 C CA . GLN A 1 383 ? -12.023 -0.848 4.245 1.00 96.25 383 GLN A CA 1
ATOM 3094 C C . GLN A 1 383 ? -10.584 -0.332 4.135 1.00 96.25 383 GLN A C 1
ATOM 3096 O O . GLN A 1 383 ? -9.742 -0.693 4.954 1.00 96.25 383 GLN A O 1
ATOM 3101 N N . THR A 1 384 ? -10.324 0.542 3.163 1.00 96.62 384 THR A N 1
ATOM 3102 C CA . THR A 1 384 ? -9.011 1.163 2.957 1.00 96.62 384 THR A CA 1
ATOM 3103 C C . THR A 1 384 ? -8.612 2.013 4.164 1.00 96.62 384 THR A C 1
ATOM 3105 O O . THR A 1 384 ? -7.542 1.808 4.726 1.00 96.62 384 THR A O 1
ATOM 3108 N N . PHE A 1 385 ? -9.470 2.933 4.611 1.00 95.12 385 PHE A N 1
ATOM 3109 C CA . PHE A 1 385 ? -9.143 3.835 5.724 1.00 95.12 385 PHE A CA 1
ATOM 3110 C C . PHE A 1 385 ? -9.075 3.133 7.076 1.00 95.12 385 PHE A C 1
ATOM 3112 O O . PHE A 1 385 ? -8.226 3.471 7.897 1.00 95.12 385 PHE A O 1
ATOM 3119 N N . ASN A 1 386 ? -9.902 2.111 7.284 1.00 96.00 386 ASN A N 1
ATOM 3120 C CA . ASN A 1 386 ? -9.787 1.257 8.456 1.00 96.00 386 ASN A CA 1
ATOM 3121 C C . ASN A 1 386 ? -8.457 0.490 8.495 1.00 96.00 386 ASN A C 1
ATOM 3123 O O . ASN A 1 386 ? -7.937 0.309 9.583 1.00 96.00 386 ASN A O 1
ATOM 3127 N N . ALA A 1 387 ? -7.917 0.061 7.346 1.00 94.62 387 ALA A N 1
ATOM 3128 C CA . ALA A 1 387 ? -6.626 -0.633 7.281 1.00 94.62 387 ALA A CA 1
ATOM 3129 C C . ALA A 1 387 ? -5.418 0.294 7.505 1.00 94.62 387 ALA A C 1
ATOM 3131 O O . ALA A 1 387 ? -4.327 -0.189 7.797 1.00 94.62 387 ALA A O 1
ATOM 3132 N N . MET A 1 388 ? -5.590 1.603 7.289 1.00 91.12 388 MET A N 1
ATOM 3133 C CA . MET A 1 388 ? -4.533 2.609 7.454 1.00 91.12 388 MET A CA 1
ATOM 3134 C C . MET A 1 388 ? -4.459 3.205 8.867 1.00 91.12 388 MET A C 1
ATOM 3136 O O . MET A 1 388 ? -3.451 3.837 9.185 1.00 91.12 388 MET A O 1
ATOM 3140 N N . GLY A 1 389 ? -5.523 3.076 9.668 1.00 84.62 389 GLY A N 1
ATOM 3141 C CA . GLY A 1 389 ? -5.505 3.423 11.097 1.00 84.62 389 GLY A CA 1
ATOM 3142 C C . GLY A 1 389 ? -4.962 2.284 11.932 1.00 84.62 389 GLY A C 1
ATOM 3143 O O . GLY A 1 389 ? -4.412 2.588 13.011 1.00 84.62 389 GLY A O 1
#

InterPro domains:
  IPR008928 Six-hairpin glycosidase superfamily [SSF48208] (121-384)

Foldseek 3Di:
DCPCVQVVCCVVPVAKDKFFLFQEAAAFDKGKIKIQHDPKDKWKAWPVRDTWDKDWDDDDDRMIMIITTHHDFGKMKIWIDHPPHIDIFIHGHHDPVLVVLVVLLVVCLVQDQDLDLDCVSNLSLLSNLLNLLVPNDPVSNVSSVVSLVVSLVVQADPPQLAGPPNRLPLVNLLSQLLSLLSNCSNPVDVVSLVSSLSSLVVQCVPAADPQLFGDRVPFRCCLAAHSLVSLLSSLVVLVVVCVPDVVSVVSSVVSNVSSVSNLVSLLVCLQCHTDPDDSDSAPRSLLNNLLSLLVVLLPDPDPVSNVSSLVSSVSSLVVQVVQAQCTRSYLVQHRAGWDWCCCCVPVVDPDTGTPRHDPSSVSNLSSLVSNCSSPVPCSSVSSNSSSVD

Sequence (389 aa):
NLDNLERAIARVSDIPLIDIRQTSHAAREEASFTLTADNPNVKVTNDAGKELPVVLTKTKGNRWIGKVRLEDAGLYTLSVRSGNKVAEAIWTVHHPWQWVMEKARENAARYHQKPTSHAESWYGFYSAFLAARYFPNESLDKQLSNYFDRLYNKLHDSVKVEPLYFKTRIQNTSTTIGMLVDKYEAQGDLEDLKKASKLADWMIATSQRENGAYYNHGTVYTSVIYIAKSVLELAVLERKLGEQDLFWRTCADRHFLSAKKAVDQLVASQGDFQTEGELTFEDGMISCSALQIGMMGVIEQDAVARKYYTDAMLKILNSHDCLTQLRVPDGRRRQGTMRYWEAQYDVQMLPNMFNSPHGWSGWRAYATYYAYLLTGDEKWLEQTFNAMG

Solvent-accessible surface area (backbone atoms only — not comparable to full-atom values): 19980 Å² total; per-residue (Å²): 125,73,94,49,46,66,64,50,48,28,71,76,63,67,41,42,41,74,47,51,89,69,27,37,40,58,57,62,39,74,47,58,37,39,35,44,37,62,85,61,49,77,48,37,28,39,81,87,68,51,75,51,76,70,52,75,44,78,74,57,93,46,31,34,42,38,37,34,70,44,54,69,59,46,47,32,42,38,41,35,34,22,88,95,37,76,35,74,34,30,35,17,24,38,69,58,68,67,58,54,36,50,48,42,26,52,44,30,65,71,55,73,60,46,89,65,95,47,51,79,46,43,50,41,49,48,40,35,22,53,23,32,52,78,60,68,43,73,70,61,46,50,52,49,50,56,47,48,53,58,42,48,62,72,43,28,40,91,85,79,43,42,63,73,60,66,68,61,51,51,61,41,55,27,51,51,28,36,38,26,40,36,39,22,76,41,70,67,45,63,67,39,42,51,48,25,52,44,37,48,53,52,47,45,75,76,25,45,46,96,75,24,35,34,34,39,86,95,42,52,35,45,25,44,70,40,40,40,41,27,37,40,57,46,19,57,53,28,40,62,51,23,78,81,32,70,68,34,31,56,49,12,55,53,37,36,53,50,24,47,35,27,39,53,36,52,57,73,38,74,75,70,71,47,67,97,67,73,100,57,102,50,57,62,43,44,25,16,37,18,25,38,27,21,50,51,22,67,72,43,80,52,70,66,60,19,47,53,28,42,54,48,19,50,54,43,49,61,66,43,53,87,42,36,32,80,76,57,42,33,8,82,27,19,45,13,29,57,44,44,71,56,37,46,75,78,71,69,36,80,76,60,45,82,31,57,43,43,85,70,27,52,40,40,32,51,22,28,41,35,48,18,78,72,66,70,47,62,69,27,45,51,46,23,49,20,45,74,53